Protein AF-A0A365ZNA0-F1 (afdb_monomer)

Nearest PDB structures (foldseek):
  5cwm-assembly1_A  TM=2.862E-01  e=1.448E-01  synthetic construct
  8qai-assembly1_A  TM=2.144E-01  e=2.588E-01  synthetic construct
  8qah-assembly1_A  TM=2.098E-01  e=3.811E-01  synthetic construct
  8qah-assembly2_B  TM=2.256E-01  e=7.358E-01  synthetic construct
  6afy-assembly1_B  TM=8.613E-02  e=8.426E+00  Vigna radiata var. radiata

Structure (mmCIF, N/CA/C/O backbone):
data_AF-A0A365ZNA0-F1
#
_entry.id   AF-A0A365ZNA0-F1
#
loop_
_atom_site.group_PDB
_atom_site.id
_atom_site.type_symbol
_atom_site.label_atom_id
_atom_site.label_alt_id
_atom_site.label_comp_id
_atom_site.label_asym_id
_atom_site.label_entity_id
_atom_site.label_seq_id
_atom_site.pdbx_PDB_ins_code
_atom_site.Cartn_x
_atom_site.Cartn_y
_atom_site.Cartn_z
_atom_site.occupancy
_atom_site.B_iso_or_equiv
_atom_site.auth_seq_id
_atom_site.auth_comp_id
_atom_site.auth_asym_id
_atom_site.auth_atom_id
_atom_site.pdbx_PDB_model_num
ATOM 1 N N . MET A 1 1 ? -16.264 -15.291 -0.499 1.00 35.09 1 MET A N 1
ATOM 2 C CA . MET A 1 1 ? -15.636 -14.513 0.585 1.00 35.09 1 MET A CA 1
ATOM 3 C C . MET A 1 1 ? -16.678 -14.404 1.670 1.00 35.09 1 MET A C 1
ATOM 5 O O . MET A 1 1 ? -17.685 -13.752 1.433 1.00 35.09 1 MET A O 1
ATOM 9 N N . ALA A 1 2 ? -16.521 -15.138 2.772 1.00 29.00 2 ALA A N 1
ATOM 10 C CA . ALA A 1 2 ? -17.334 -14.871 3.949 1.00 29.00 2 ALA A CA 1
ATOM 11 C C . ALA A 1 2 ? -17.088 -13.403 4.305 1.00 29.00 2 ALA A C 1
ATOM 13 O O . ALA A 1 2 ? -15.926 -13.002 4.401 1.00 29.00 2 ALA A O 1
ATOM 14 N N . HIS A 1 3 ? -18.142 -12.592 4.402 1.00 41.84 3 HIS A N 1
ATOM 15 C CA . HIS A 1 3 ? -18.024 -11.350 5.149 1.00 41.84 3 HIS A CA 1
ATOM 16 C C . HIS A 1 3 ? -17.417 -11.760 6.486 1.00 41.84 3 HIS A C 1
ATOM 18 O O . HIS A 1 3 ? -17.993 -12.602 7.175 1.00 41.84 3 HIS A O 1
ATOM 24 N N . VAL A 1 4 ? -16.224 -11.250 6.805 1.00 49.12 4 VAL A N 1
ATOM 25 C CA . VAL A 1 4 ? -15.761 -11.219 8.193 1.00 49.12 4 VAL A CA 1
ATOM 26 C C . VAL A 1 4 ? -16.982 -10.756 8.978 1.00 49.12 4 VAL A C 1
ATOM 28 O O . VAL A 1 4 ? -17.579 -9.755 8.577 1.00 49.12 4 VAL A O 1
ATOM 31 N N . GLY A 1 5 ? -17.432 -11.552 9.953 1.00 51.28 5 GLY A N 1
ATOM 32 C CA . GLY A 1 5 ? -18.664 -11.360 10.729 1.00 51.28 5 GLY A CA 1
ATOM 33 C C . GLY A 1 5 ? -18.601 -10.112 11.607 1.00 51.28 5 GLY A C 1
ATOM 34 O O . GLY A 1 5 ? -18.810 -10.166 12.809 1.00 51.28 5 GLY A O 1
ATOM 35 N N . ALA A 1 6 ? -18.228 -8.987 11.012 1.00 59.94 6 ALA A N 1
ATOM 36 C CA . ALA A 1 6 ? -18.016 -7.725 11.654 1.00 59.94 6 ALA A CA 1
ATOM 37 C C . ALA A 1 6 ? -19.386 -7.138 11.945 1.00 59.94 6 ALA A C 1
ATOM 39 O O . ALA A 1 6 ? -20.149 -6.803 11.039 1.00 59.94 6 ALA A O 1
ATOM 40 N N . LEU A 1 7 ? -19.666 -7.001 13.231 1.00 89.31 7 LEU A N 1
ATOM 41 C CA . LEU A 1 7 ? -20.669 -6.095 13.754 1.00 89.31 7 LEU A CA 1
ATOM 42 C C . LEU A 1 7 ? -20.309 -4.677 13.261 1.00 89.31 7 LEU A C 1
ATOM 44 O O . LEU A 1 7 ? -19.338 -4.107 13.768 1.00 89.31 7 LEU A O 1
ATOM 48 N N . PRO A 1 8 ? -21.021 -4.092 12.271 1.00 89.56 8 PRO A N 1
ATOM 49 C CA . PRO A 1 8 ? -20.550 -2.876 11.597 1.00 89.56 8 PRO A CA 1
ATOM 50 C C . PRO A 1 8 ? -20.357 -1.704 12.564 1.00 89.56 8 PRO A C 1
ATOM 52 O O . PRO A 1 8 ? -19.363 -0.993 12.487 1.00 89.56 8 PRO A O 1
ATOM 55 N N . TRP A 1 9 ? -21.242 -1.585 13.557 1.00 92.44 9 TRP A N 1
ATOM 56 C CA . TRP A 1 9 ? -21.174 -0.572 14.615 1.00 92.44 9 TRP A CA 1
ATOM 57 C C . TRP A 1 9 ? -19.909 -0.671 15.486 1.00 92.44 9 TRP A C 1
ATOM 59 O O . TRP A 1 9 ? -19.419 0.341 15.993 1.00 92.44 9 TRP A O 1
ATOM 69 N N . LEU A 1 10 ? -19.361 -1.878 15.661 1.00 94.19 10 LEU A N 1
ATOM 70 C CA . LEU A 1 10 ? -18.131 -2.096 16.418 1.00 94.19 10 LEU A CA 1
ATOM 71 C C . LEU A 1 10 ? -16.910 -1.699 15.581 1.00 94.19 10 LEU A C 1
ATOM 73 O O . LEU A 1 10 ? -16.019 -1.016 16.081 1.00 94.19 10 LEU A O 1
ATOM 77 N N . ALA A 1 11 ? -16.901 -2.061 14.295 1.00 90.50 11 ALA A N 1
ATOM 78 C CA . ALA A 1 11 ? -15.854 -1.656 13.357 1.00 90.50 11 ALA A CA 1
ATOM 79 C C . ALA A 1 11 ? -15.827 -0.131 13.136 1.00 90.50 11 ALA A C 1
ATOM 81 O O . ALA A 1 11 ? -14.753 0.463 13.090 1.00 90.50 11 ALA A O 1
ATOM 82 N N . GLU A 1 12 ? -16.993 0.518 13.070 1.00 90.62 12 GLU A N 1
ATOM 83 C CA . GLU A 1 12 ? -17.124 1.982 12.986 1.00 90.62 12 GLU A CA 1
ATOM 84 C C . GLU A 1 12 ? -16.552 2.710 14.210 1.00 90.62 12 GLU A C 1
ATOM 86 O O . GLU A 1 12 ? -16.135 3.861 14.100 1.00 90.62 12 GLU A O 1
ATOM 91 N N . SER A 1 13 ? -16.517 2.046 15.368 1.00 88.19 13 SER A N 1
ATOM 92 C CA . SER A 1 13 ? -15.961 2.610 16.603 1.00 88.19 13 SER A CA 1
ATOM 93 C C . SER A 1 13 ? -14.431 2.513 16.670 1.00 88.19 13 SER A C 1
ATOM 95 O O . SER A 1 13 ? -13.819 3.142 17.527 1.00 88.19 13 SER A O 1
ATOM 97 N N . ALA A 1 14 ? -13.804 1.734 15.783 1.00 88.94 14 ALA A N 1
ATOM 98 C CA . ALA A 1 14 ? -12.375 1.454 15.801 1.00 88.94 14 ALA A CA 1
ATOM 99 C C . ALA A 1 14 ? -11.578 2.459 14.957 1.00 88.94 14 ALA A C 1
ATOM 101 O O . ALA A 1 14 ? -11.382 2.307 13.746 1.00 88.94 14 ALA A O 1
ATOM 102 N N . ASP A 1 15 ? -11.076 3.495 15.622 1.00 92.12 15 ASP A N 1
ATOM 103 C CA . ASP A 1 15 ? -10.158 4.476 15.051 1.00 92.12 15 ASP A CA 1
ATOM 104 C C . ASP A 1 15 ? -8.889 4.662 15.906 1.00 92.12 15 ASP A C 1
ATOM 106 O O . ASP A 1 15 ? -8.706 4.009 16.933 1.00 92.12 15 ASP A O 1
ATOM 110 N N . LEU A 1 16 ? -7.953 5.494 15.434 1.00 93.38 16 LEU A N 1
ATOM 111 C CA . LEU A 1 16 ? -6.684 5.750 16.134 1.00 93.38 16 LEU A CA 1
ATOM 112 C C . LEU A 1 16 ? -6.872 6.551 17.431 1.00 93.38 16 LEU A C 1
ATOM 114 O O . LEU A 1 16 ? -6.028 6.484 18.321 1.00 93.38 16 LEU A O 1
ATOM 118 N N . ASP A 1 17 ? -7.991 7.260 17.550 1.00 94.31 17 ASP A N 1
ATOM 119 C CA . ASP A 1 17 ? -8.389 8.053 18.705 1.00 94.31 17 ASP A CA 1
ATOM 120 C C . ASP A 1 17 ? -9.416 7.309 19.583 1.00 94.31 17 ASP A C 1
ATOM 122 O O . ASP A 1 17 ? -10.057 7.927 20.436 1.00 94.31 17 ASP A O 1
ATOM 126 N N . LEU A 1 18 ? -9.547 5.982 19.424 1.00 95.50 18 LEU A N 1
ATOM 127 C CA . LEU A 1 18 ? -10.536 5.125 20.091 1.00 95.50 18 LEU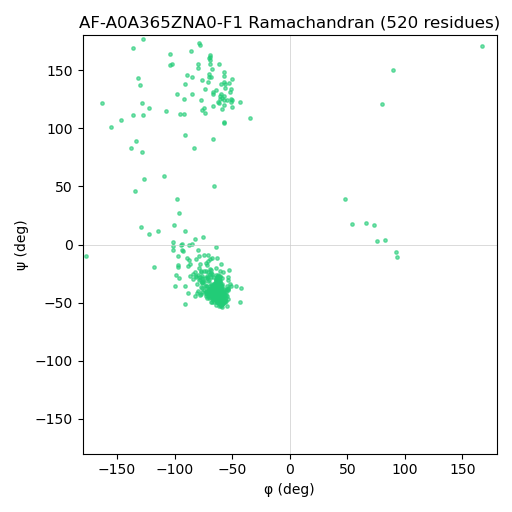 A CA 1
ATOM 128 C C . LEU A 1 18 ? -10.690 5.457 21.581 1.00 95.50 18 LEU A C 1
ATOM 130 O O . LEU A 1 18 ? -11.792 5.668 22.086 1.00 95.50 18 LEU A O 1
ATOM 134 N N . TYR A 1 19 ? -9.567 5.541 22.294 1.00 95.75 19 TYR A N 1
ATOM 135 C CA . TYR A 1 19 ? -9.559 5.826 23.726 1.00 95.75 19 TYR A CA 1
ATOM 136 C C . TYR A 1 19 ? -9.666 7.312 24.047 1.00 95.75 19 TYR A C 1
ATOM 138 O O . TYR A 1 19 ? -10.094 7.658 25.147 1.00 95.75 19 TYR A O 1
ATOM 146 N N . ARG A 1 20 ? -9.284 8.205 23.130 1.00 94.62 20 ARG A N 1
ATOM 147 C CA . ARG A 1 20 ? -9.411 9.658 23.310 1.00 94.62 20 ARG A CA 1
ATOM 148 C C . ARG A 1 20 ? -10.860 10.114 23.189 1.00 94.62 20 ARG A C 1
ATOM 150 O O . ARG A 1 20 ? -11.275 10.996 23.934 1.00 94.62 20 ARG A O 1
ATOM 157 N N . HIS A 1 21 ? -11.626 9.477 22.307 1.00 94.75 21 HIS A N 1
ATOM 158 C CA . HIS A 1 21 ? -13.047 9.747 22.093 1.00 94.75 21 HIS A CA 1
ATOM 159 C C . HIS A 1 21 ? -13.981 8.829 22.887 1.00 94.75 21 HIS A C 1
ATOM 161 O O . HIS A 1 21 ? -15.200 8.995 22.798 1.00 94.75 21 HIS A O 1
ATOM 167 N N . ASN A 1 22 ? -13.442 7.891 23.674 1.00 96.88 22 ASN A N 1
ATOM 168 C CA . ASN A 1 22 ? -14.254 7.000 24.493 1.00 96.88 22 ASN A CA 1
ATOM 169 C C . ASN A 1 22 ? -15.199 7.809 25.394 1.00 96.88 22 ASN A C 1
ATOM 171 O O . ASN A 1 22 ? -14.774 8.664 26.182 1.00 96.88 22 ASN A O 1
ATOM 175 N N . ALA A 1 23 ? -16.497 7.532 25.287 1.00 96.75 23 ALA A N 1
ATOM 176 C CA . ALA A 1 23 ? -17.510 8.373 25.904 1.00 96.75 23 ALA A CA 1
ATOM 177 C C . ALA A 1 23 ? -17.439 8.392 27.444 1.00 96.75 23 ALA A C 1
ATOM 179 O O . ALA A 1 23 ? -17.737 9.419 28.063 1.00 96.75 23 ALA A O 1
ATOM 180 N N . PHE A 1 24 ? -16.998 7.304 28.081 1.00 96.31 24 PHE A N 1
ATOM 181 C CA . PHE A 1 24 ? -16.816 7.240 29.535 1.00 96.31 24 PHE A CA 1
ATOM 182 C C . PHE A 1 24 ? -15.607 8.054 29.991 1.00 96.31 24 PHE A C 1
ATOM 184 O O . PHE A 1 24 ? -15.701 8.795 30.971 1.00 96.31 24 PHE A O 1
ATOM 191 N N . ARG A 1 25 ? -14.508 8.013 29.228 1.00 95.38 25 ARG A N 1
ATOM 192 C CA . ARG A 1 25 ? -13.339 8.868 29.472 1.00 95.38 25 ARG A CA 1
ATOM 193 C C . ARG A 1 25 ? -13.681 10.348 29.386 1.00 95.38 25 ARG A C 1
ATOM 195 O O . ARG A 1 25 ? -13.366 11.106 30.299 1.00 95.38 25 ARG A O 1
ATOM 202 N N . VAL A 1 26 ? -14.318 10.750 28.286 1.00 95.56 26 VAL A N 1
ATOM 203 C CA . VAL A 1 26 ? -14.626 12.157 27.994 1.00 95.56 26 VAL A CA 1
ATOM 204 C C . VAL A 1 26 ? -15.652 12.706 28.986 1.00 95.56 26 VAL A C 1
ATOM 206 O O . VAL A 1 26 ? -15.505 13.822 29.478 1.00 95.56 26 VAL A O 1
ATOM 209 N N . SER A 1 27 ? -16.686 11.928 29.318 1.00 95.00 27 SER A N 1
ATOM 210 C CA . SER A 1 27 ? -17.732 12.374 30.249 1.00 95.00 27 SER A CA 1
ATOM 211 C C . SER A 1 27 ? -17.318 12.325 31.724 1.00 95.00 27 SER A C 1
ATOM 213 O O . SER A 1 27 ? -17.912 13.046 32.537 1.00 95.00 27 SER A O 1
ATOM 215 N N . GLY A 1 28 ? -16.322 11.497 32.067 1.00 93.19 28 GLY A N 1
ATOM 216 C CA . GLY A 1 28 ? -15.923 11.190 33.443 1.00 93.19 28 GLY A CA 1
ATOM 217 C C . GLY A 1 28 ? -16.915 10.285 34.182 1.00 93.19 28 GLY A C 1
ATOM 218 O O . GLY A 1 28 ? -16.915 10.251 35.411 1.00 93.19 28 GLY A O 1
ATOM 219 N N . LEU A 1 29 ? -17.811 9.604 33.461 1.00 94.31 29 LEU A N 1
ATOM 220 C CA . LEU A 1 29 ? -18.776 8.673 34.042 1.00 94.31 29 LEU A CA 1
ATOM 221 C C . LEU A 1 29 ? -18.190 7.252 34.110 1.00 94.31 29 LEU A C 1
ATOM 223 O O . LEU A 1 29 ? -17.470 6.849 33.198 1.00 94.31 29 LEU A O 1
ATOM 227 N N . PRO A 1 30 ? -18.525 6.453 35.141 1.00 93.12 30 PRO A N 1
ATOM 228 C CA . PRO A 1 30 ? -18.169 5.036 35.156 1.00 93.12 30 PRO A CA 1
ATOM 229 C C . PRO A 1 30 ? -18.974 4.263 34.098 1.00 93.12 30 PRO A C 1
ATOM 231 O O . PRO A 1 30 ? -20.100 4.651 33.777 1.00 93.12 30 PRO A O 1
ATOM 234 N N . VAL A 1 31 ? -18.462 3.120 33.622 1.00 95.31 31 VAL A N 1
ATOM 235 C CA . VAL A 1 31 ? -19.191 2.241 32.674 1.00 95.31 31 VAL A CA 1
ATOM 236 C C . VAL A 1 31 ? -20.549 1.765 33.214 1.00 95.31 31 VAL A C 1
ATOM 238 O O . VAL A 1 31 ? -21.488 1.513 32.467 1.00 95.31 31 VAL A O 1
ATOM 241 N N . THR A 1 32 ? -20.707 1.745 34.539 1.00 93.88 32 THR A N 1
ATOM 242 C CA . THR A 1 32 ? -21.955 1.410 35.242 1.00 93.88 32 THR A CA 1
ATOM 243 C C . THR A 1 32 ? -22.947 2.575 35.344 1.00 93.88 32 THR A C 1
ATOM 245 O O . THR A 1 32 ? -23.993 2.449 35.985 1.00 93.88 32 THR A O 1
ATOM 248 N N . ALA A 1 33 ? -22.662 3.731 34.733 1.00 95.12 33 ALA A N 1
ATOM 249 C CA . ALA A 1 33 ? -23.524 4.904 34.814 1.00 95.12 33 ALA A CA 1
ATOM 250 C C . ALA A 1 33 ? -24.916 4.636 34.224 1.00 95.12 33 ALA A C 1
ATOM 252 O O . ALA A 1 33 ? -25.076 4.321 33.044 1.00 95.12 33 ALA A O 1
ATOM 253 N N . THR A 1 34 ? -25.953 4.821 35.039 1.00 94.81 34 THR A N 1
ATOM 254 C CA . THR A 1 34 ? -27.346 4.661 34.600 1.00 94.81 34 THR A CA 1
ATOM 255 C C . THR A 1 34 ? -27.765 5.780 33.635 1.00 94.81 34 THR A C 1
ATOM 257 O O . THR A 1 34 ? -27.199 6.877 33.687 1.00 94.81 34 THR A O 1
ATOM 260 N N . PRO A 1 35 ? -28.830 5.598 32.829 1.00 93.94 35 PRO A N 1
ATOM 261 C CA . PRO A 1 35 ? -29.376 6.675 31.992 1.00 93.94 35 PRO A CA 1
ATOM 262 C C . PRO A 1 35 ? -29.718 7.946 32.786 1.00 93.94 35 PRO A C 1
ATOM 264 O O . PRO A 1 35 ? -29.611 9.068 32.294 1.00 93.94 35 PRO A O 1
ATOM 267 N N . ARG A 1 36 ? -30.100 7.796 34.062 1.00 95.81 36 ARG A N 1
ATOM 268 C CA . ARG A 1 36 ? -30.329 8.931 34.964 1.00 95.81 36 ARG A C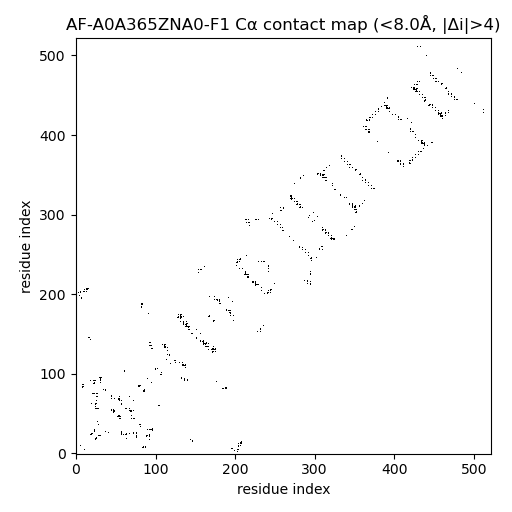A 1
ATOM 269 C C . ARG A 1 36 ? -29.034 9.680 35.286 1.00 95.81 36 ARG A C 1
ATOM 271 O O . ARG A 1 36 ? -29.065 10.907 35.339 1.00 95.81 36 ARG A O 1
ATOM 278 N N . ALA A 1 37 ? -27.926 8.973 35.507 1.00 96.06 37 ALA A N 1
ATOM 279 C CA . ALA A 1 37 ? -26.621 9.587 35.744 1.00 96.06 37 ALA A CA 1
ATOM 280 C C . ALA A 1 37 ? -26.119 10.339 34.500 1.00 96.06 37 ALA A C 1
ATOM 282 O O . ALA A 1 37 ? -25.680 11.479 34.634 1.00 96.06 37 ALA A O 1
ATOM 283 N N . VAL A 1 38 ? -26.290 9.760 33.303 1.00 96.06 38 VAL A N 1
ATOM 284 C CA . VAL A 1 38 ? -25.980 10.414 32.015 1.00 96.06 38 VAL A CA 1
ATOM 285 C C . VAL A 1 38 ? -26.777 11.717 31.861 1.00 96.06 38 VAL A C 1
ATOM 287 O O . VAL A 1 38 ? -26.198 12.784 31.654 1.00 96.06 38 VAL A O 1
ATOM 290 N N . ARG A 1 39 ? -28.101 11.681 32.084 1.00 96.38 39 ARG A N 1
ATOM 291 C CA . ARG A 1 39 ? -28.950 12.888 32.042 1.00 96.38 39 ARG A CA 1
ATOM 292 C C . ARG A 1 39 ? -28.558 13.936 33.081 1.00 96.38 39 ARG A C 1
ATOM 294 O O . ARG A 1 39 ? -28.566 15.127 32.772 1.00 96.38 39 ARG A O 1
ATOM 301 N N . ARG A 1 40 ? -28.217 13.510 34.304 1.00 96.19 40 ARG A N 1
ATOM 302 C CA . ARG A 1 40 ? -27.754 14.413 35.368 1.00 96.19 40 ARG A CA 1
ATOM 303 C C . ARG A 1 40 ? -26.469 15.125 34.949 1.00 96.19 40 ARG A C 1
ATOM 305 O O . ARG A 1 40 ? -26.427 16.349 35.014 1.00 96.19 40 ARG A O 1
ATOM 312 N N . ARG A 1 41 ? -25.489 14.380 34.430 1.00 94.62 41 ARG A N 1
ATOM 313 C CA . ARG A 1 41 ? -24.231 14.932 33.911 1.00 94.62 41 ARG A CA 1
ATOM 314 C C . ARG A 1 41 ? -24.469 15.935 32.779 1.00 94.62 41 ARG A C 1
ATOM 316 O O . ARG A 1 41 ? -23.853 16.993 32.763 1.00 94.62 41 ARG A O 1
ATOM 323 N N . GLY A 1 42 ? -25.418 15.659 31.883 1.00 95.31 42 GLY A N 1
ATOM 324 C CA . GLY A 1 42 ? -25.813 16.604 30.833 1.00 95.31 42 GLY A CA 1
ATOM 325 C C . GLY A 1 42 ? -26.439 17.898 31.367 1.00 95.31 42 GLY A C 1
ATOM 326 O O . GLY A 1 42 ? -26.206 18.969 30.812 1.00 95.31 42 GLY A O 1
ATOM 327 N N . SER A 1 43 ? -27.216 17.829 32.452 1.00 95.44 43 SER A N 1
ATOM 328 C CA . SER A 1 43 ? -27.745 19.026 33.123 1.00 95.44 43 SER A CA 1
ATOM 329 C C . SER A 1 43 ? -26.653 19.838 33.818 1.00 95.44 43 SER A C 1
ATOM 331 O O . SER A 1 43 ? -26.659 21.060 33.700 1.00 95.44 43 SER A O 1
AT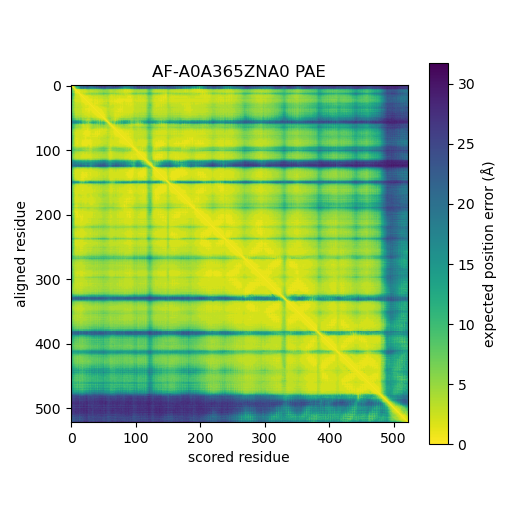OM 333 N N . GLU A 1 44 ? -25.711 19.177 34.496 1.00 94.06 44 GLU A N 1
ATOM 334 C CA . GLU A 1 44 ? -24.543 19.825 35.112 1.00 94.06 44 GLU A CA 1
ATOM 335 C C . GLU A 1 44 ? -23.698 20.560 34.064 1.00 94.06 44 GLU A C 1
ATOM 337 O O . GLU A 1 44 ? -23.329 21.713 34.270 1.00 94.06 44 GLU A O 1
ATOM 342 N N . LEU A 1 45 ? -23.457 19.925 32.912 1.00 94.69 45 LEU A N 1
ATOM 343 C CA . LEU A 1 45 ? -22.708 20.517 31.805 1.00 94.69 45 LEU A CA 1
ATOM 344 C C . LEU A 1 45 ? -23.378 21.791 31.269 1.00 94.69 45 LEU A C 1
ATOM 346 O O . LEU A 1 45 ? -22.724 22.820 31.143 1.00 94.69 45 LEU A O 1
ATOM 350 N N . ARG A 1 46 ? -24.696 21.750 31.014 1.00 94.50 46 ARG A N 1
ATOM 351 C CA . ARG A 1 46 ? -25.458 22.930 30.564 1.00 94.50 46 ARG A CA 1
ATOM 352 C C . ARG A 1 46 ? -25.420 24.069 31.581 1.00 94.50 46 ARG A C 1
ATOM 354 O O . ARG A 1 46 ? -25.366 25.229 31.190 1.00 94.50 46 ARG A O 1
ATOM 361 N N . ALA A 1 47 ? -25.467 23.747 32.874 1.00 94.38 47 ALA A N 1
ATOM 362 C CA . ALA A 1 47 ? -25.363 24.749 33.929 1.00 94.38 47 ALA A CA 1
ATOM 363 C C . ALA A 1 47 ? -23.965 25.388 33.963 1.00 94.38 47 ALA A C 1
ATOM 365 O O . ALA A 1 47 ? -23.865 26.608 34.044 1.00 94.38 47 ALA A O 1
ATOM 366 N N . ALA A 1 48 ? -22.899 24.588 33.851 1.00 92.06 48 ALA A N 1
ATOM 367 C CA . ALA A 1 48 ? -21.525 25.089 33.785 1.00 92.06 48 ALA A CA 1
ATOM 368 C C . ALA A 1 48 ? -21.310 26.004 32.567 1.00 92.06 48 ALA A C 1
ATOM 370 O O . ALA A 1 48 ? -20.781 27.103 32.711 1.00 92.06 48 ALA A O 1
ATOM 371 N N . GLU A 1 49 ? -21.796 25.593 31.393 1.00 93.50 49 GLU A N 1
ATOM 372 C CA . GLU A 1 49 ? -21.737 26.388 30.162 1.00 93.50 49 GLU A CA 1
ATOM 373 C C . GLU A 1 49 ? -22.510 27.710 30.286 1.00 93.50 49 GLU A C 1
ATOM 375 O O . GLU A 1 49 ? -21.984 28.764 29.934 1.00 93.50 49 GLU A O 1
ATOM 380 N N . ALA A 1 50 ? -23.723 27.687 30.850 1.00 94.12 50 ALA A N 1
ATOM 381 C CA . ALA A 1 50 ? -24.527 28.894 31.070 1.00 94.12 50 ALA A CA 1
ATOM 382 C C . ALA A 1 50 ? -23.861 29.901 32.026 1.00 94.12 50 ALA A C 1
ATOM 384 O O . ALA A 1 50 ? -24.112 31.101 31.932 1.00 94.12 50 ALA A O 1
ATOM 385 N N . LEU A 1 51 ? -23.009 29.419 32.934 1.00 95.25 51 LEU A N 1
ATOM 386 C CA . LEU A 1 51 ? -22.218 30.239 33.854 1.00 95.25 51 LEU A CA 1
ATOM 387 C C . LEU A 1 51 ? -20.869 30.682 33.261 1.00 95.25 51 LEU A C 1
ATOM 389 O O . LEU A 1 51 ? -20.110 31.368 33.943 1.00 95.25 51 LEU A O 1
ATOM 393 N N . GLY A 1 52 ? -20.549 30.291 32.022 1.00 91.94 52 GLY A N 1
ATOM 394 C CA . GLY A 1 52 ? -19.248 30.554 31.403 1.00 91.94 52 GLY A CA 1
ATOM 395 C C . GLY A 1 52 ? -18.086 29.813 32.072 1.00 91.94 52 GLY A C 1
ATOM 396 O O . GLY A 1 52 ? -16.937 30.217 31.913 1.00 91.94 52 GLY A O 1
ATOM 397 N N . ALA A 1 53 ? -18.368 28.759 32.843 1.00 90.62 53 ALA A N 1
ATOM 398 C CA . ALA A 1 53 ? -17.345 27.938 33.477 1.00 90.62 53 ALA A CA 1
ATOM 399 C C . ALA A 1 53 ? -16.757 26.937 32.470 1.00 90.62 53 ALA A C 1
ATOM 401 O O . ALA A 1 53 ? -17.421 26.550 31.505 1.00 90.62 53 ALA A O 1
ATOM 402 N N . GLU A 1 54 ? -15.528 26.476 32.704 1.00 85.12 54 GLU A N 1
ATOM 403 C CA . GLU A 1 54 ? -14.966 25.353 31.947 1.00 85.12 54 GLU A CA 1
ATOM 404 C C . GLU A 1 54 ? -15.797 24.079 32.157 1.00 85.12 54 GLU A C 1
ATOM 406 O O . GLU A 1 54 ? -16.489 23.915 33.170 1.00 85.12 54 GLU A O 1
ATOM 411 N N . ALA A 1 55 ? -15.738 23.162 31.189 1.00 79.38 55 ALA A N 1
ATOM 412 C CA . ALA A 1 55 ? -16.351 21.854 31.355 1.00 79.38 55 ALA A CA 1
ATOM 413 C C . ALA A 1 55 ? -15.708 21.168 32.573 1.00 79.38 55 ALA A C 1
ATOM 415 O O . ALA A 1 55 ? -14.478 21.125 32.663 1.00 79.38 55 ALA A O 1
ATOM 416 N N . PRO A 1 56 ? -16.498 20.638 33.526 1.00 73.94 56 PRO A N 1
ATOM 417 C CA . PRO A 1 56 ? -15.920 20.029 34.714 1.00 73.94 56 PRO A CA 1
ATOM 418 C C . PRO A 1 56 ? -14.993 18.885 34.291 1.00 73.94 56 PRO A C 1
ATOM 420 O O . PRO A 1 56 ? -15.467 18.001 33.562 1.00 73.94 56 PRO A O 1
ATOM 423 N N . PRO A 1 57 ? -13.719 18.872 34.728 1.00 68.62 57 PRO A N 1
ATOM 424 C CA . PRO A 1 57 ? -12.749 17.898 34.256 1.00 68.62 57 PRO A CA 1
ATOM 425 C C . PRO A 1 57 ? -13.250 16.481 34.530 1.00 68.62 57 PRO A C 1
ATOM 427 O O . PRO A 1 57 ? -13.847 16.204 35.575 1.00 68.62 57 PRO A O 1
ATOM 430 N N . GLY A 1 58 ? -13.023 15.581 33.574 1.00 65.50 58 GLY A N 1
ATOM 431 C CA . GLY A 1 58 ? -13.266 14.161 33.786 1.00 65.50 58 GLY A CA 1
ATOM 432 C C . GLY A 1 58 ? -12.390 13.662 34.935 1.00 65.50 58 GLY A C 1
ATOM 433 O O . GLY A 1 58 ? -11.179 13.880 34.935 1.00 65.50 58 GLY A O 1
ATOM 434 N N . VAL A 1 59 ? -12.998 13.011 35.924 1.00 68.50 59 VAL A N 1
ATOM 435 C CA . VAL A 1 59 ? -12.274 12.363 37.023 1.00 68.50 59 VAL A CA 1
ATOM 436 C C . VAL A 1 59 ? -12.022 10.913 36.615 1.00 68.50 59 VAL A C 1
ATOM 438 O O . VAL A 1 59 ? -12.965 10.209 36.262 1.00 68.50 59 VAL A O 1
ATOM 441 N N . GLY A 1 60 ? -10.769 10.455 36.634 1.00 76.56 60 GLY A N 1
ATOM 442 C CA . GLY A 1 60 ? -10.450 9.064 36.304 1.00 76.56 60 GLY A CA 1
ATOM 443 C C . GLY A 1 60 ? -8.965 8.798 36.068 1.00 76.56 60 GLY A C 1
ATOM 444 O O . GLY A 1 60 ? -8.158 9.720 35.976 1.00 76.56 60 GLY A O 1
ATOM 445 N N . TRP A 1 61 ? -8.614 7.516 35.953 1.00 82.19 61 TRP A N 1
ATOM 446 C CA . TRP A 1 61 ? -7.233 7.039 35.823 1.00 82.19 61 TRP A CA 1
ATOM 447 C C . TRP A 1 61 ? -6.480 7.548 34.586 1.00 82.19 61 TRP A C 1
ATOM 449 O O . TRP A 1 61 ? -5.258 7.653 34.620 1.00 82.19 61 TRP A O 1
ATOM 459 N N . LEU A 1 62 ? -7.195 7.867 33.506 1.00 87.62 62 LEU A N 1
ATOM 460 C CA . LEU A 1 62 ? -6.629 8.281 32.221 1.00 87.62 62 LEU A CA 1
ATOM 461 C C . LEU A 1 62 ? -7.241 9.618 31.779 1.00 87.62 62 LEU A C 1
ATOM 463 O O . LEU A 1 62 ? -7.852 9.705 30.718 1.00 87.62 62 LEU A O 1
ATOM 467 N N . ALA A 1 63 ? -7.146 10.663 32.600 1.00 87.62 63 ALA A N 1
ATOM 468 C CA . ALA A 1 63 ? -7.668 11.983 32.236 1.00 87.62 63 ALA A CA 1
ATOM 469 C C . ALA A 1 63 ? -7.044 12.509 30.923 1.00 87.62 63 ALA A C 1
ATOM 471 O O . ALA A 1 63 ? -5.877 12.251 30.624 1.00 87.62 63 ALA A O 1
ATOM 472 N N . LEU A 1 64 ? -7.835 13.228 30.121 1.00 89.69 64 LEU A N 1
ATOM 473 C CA . LEU A 1 64 ? -7.361 13.847 28.880 1.00 89.69 64 LEU A CA 1
ATOM 474 C C . LEU A 1 64 ? -6.545 15.110 29.178 1.00 89.69 64 LEU A C 1
ATOM 476 O O . LEU A 1 64 ? -6.891 15.893 30.063 1.00 89.69 64 LEU A O 1
ATOM 480 N N . ALA A 1 65 ? -5.482 15.310 28.401 1.00 87.81 65 ALA A N 1
ATOM 481 C CA . ALA A 1 65 ? -4.673 16.522 28.403 1.00 87.81 65 ALA A CA 1
ATOM 482 C C . ALA A 1 65 ? -4.564 17.054 26.958 1.00 87.81 65 ALA A C 1
ATOM 484 O O . ALA A 1 65 ? -3.911 16.404 26.134 1.00 87.81 65 ALA A O 1
ATOM 485 N N . PRO A 1 66 ? -5.183 18.206 26.627 1.00 89.00 66 PRO A N 1
ATOM 486 C CA . PRO A 1 66 ? -5.992 19.070 27.500 1.00 89.00 66 PRO A CA 1
ATOM 487 C C . PRO A 1 66 ? -7.345 18.440 27.911 1.00 89.00 66 PRO A C 1
ATOM 489 O O . PRO A 1 66 ? -7.784 17.480 27.272 1.00 89.00 66 PRO A O 1
ATOM 492 N N . PRO A 1 67 ? -8.014 18.969 28.958 1.00 89.94 67 PRO A N 1
ATOM 493 C CA . PRO A 1 67 ? -9.376 18.567 29.311 1.00 89.94 67 PRO A CA 1
ATOM 494 C C . PRO A 1 67 ? -10.357 18.760 28.139 1.00 89.94 67 PRO A C 1
ATOM 496 O O . PRO A 1 67 ? -10.169 19.681 27.341 1.00 89.94 67 PRO A O 1
ATOM 499 N N . PRO A 1 68 ? -11.406 17.923 28.024 1.00 92.75 68 PRO A N 1
ATOM 500 C CA . PRO A 1 68 ? -12.388 18.049 26.952 1.00 92.75 68 PRO A CA 1
ATOM 501 C C . PRO A 1 68 ? -13.231 19.316 27.120 1.00 92.75 68 PRO A C 1
ATOM 503 O O . PRO A 1 68 ? -13.585 19.695 28.236 1.00 92.75 68 PRO A O 1
ATOM 506 N N . ASP A 1 69 ? -13.597 19.946 26.005 1.00 93.38 69 ASP A N 1
ATOM 507 C CA . ASP A 1 69 ? -14.508 21.089 26.011 1.00 93.38 69 ASP A CA 1
ATOM 508 C C . ASP A 1 69 ? -15.986 20.665 26.156 1.00 93.38 69 ASP A C 1
ATOM 510 O O . ASP A 1 69 ? -16.344 19.482 26.124 1.00 93.38 69 ASP A O 1
ATOM 514 N N . HIS A 1 70 ? -16.881 21.647 26.306 1.00 93.62 70 HIS A N 1
ATOM 515 C CA . HIS A 1 70 ? -18.321 21.394 26.443 1.00 93.62 70 HIS A CA 1
ATOM 516 C C . HIS A 1 70 ? -18.917 20.636 25.250 1.00 93.62 70 HIS A C 1
ATOM 518 O O . HIS A 1 70 ? -19.831 19.829 25.432 1.00 93.62 70 HIS A O 1
ATOM 524 N N . ALA A 1 71 ? -18.423 20.870 24.032 1.00 95.56 71 ALA A N 1
ATOM 525 C CA . ALA A 1 71 ? -18.939 20.215 22.834 1.00 95.56 71 ALA A CA 1
ATOM 526 C C . ALA A 1 71 ? -18.561 18.728 22.805 1.00 95.56 71 ALA A C 1
ATOM 528 O O . ALA A 1 71 ? -19.431 17.888 22.562 1.00 95.56 71 ALA A O 1
ATOM 529 N N . ALA A 1 72 ? -17.311 18.402 23.137 1.00 95.00 72 ALA A N 1
ATOM 530 C CA . ALA A 1 72 ? -16.821 17.037 23.263 1.00 95.00 72 ALA A CA 1
ATOM 531 C C . ALA A 1 72 ? -17.592 16.261 24.342 1.00 95.00 72 ALA A C 1
ATOM 533 O O . ALA A 1 72 ? -18.036 15.139 24.095 1.00 95.00 72 ALA A O 1
ATOM 534 N N . VAL A 1 73 ? -17.840 16.870 25.512 1.00 95.75 73 VAL A N 1
ATOM 535 C CA . VAL A 1 73 ? -18.627 16.218 26.575 1.00 95.75 73 VAL A CA 1
ATOM 536 C C . VAL A 1 73 ? -20.082 15.999 26.145 1.00 95.75 73 VAL A C 1
ATOM 538 O O . VAL A 1 73 ? -20.634 14.931 26.413 1.00 95.75 73 VAL A O 1
ATOM 541 N N . ARG A 1 74 ? -20.717 16.946 25.438 1.00 95.81 74 ARG A N 1
ATOM 542 C CA . ARG A 1 74 ? -22.075 16.740 24.891 1.00 95.81 74 ARG A CA 1
ATOM 543 C C . ARG A 1 74 ? -22.132 15.578 23.904 1.00 95.81 74 ARG A C 1
ATOM 545 O O . ARG A 1 74 ? -23.055 14.770 23.987 1.00 95.81 74 ARG A O 1
ATOM 552 N N . GLU A 1 75 ? -21.171 15.493 22.990 1.00 96.56 75 GLU A N 1
ATOM 553 C CA . GLU A 1 75 ? -21.108 14.405 22.013 1.00 96.56 75 GLU A CA 1
ATOM 554 C C . GLU A 1 75 ? -20.886 13.051 22.699 1.00 96.56 75 GLU A C 1
ATOM 556 O O . GLU A 1 75 ? -21.583 12.088 22.384 1.00 96.56 75 GLU A O 1
ATOM 561 N N . ALA A 1 76 ? -20.007 12.987 23.702 1.00 96.88 76 ALA A N 1
ATOM 562 C CA . ALA A 1 76 ? -19.813 11.786 24.510 1.00 96.88 76 ALA A CA 1
ATOM 563 C C . ALA A 1 76 ? -21.111 11.340 25.203 1.00 96.88 76 ALA A C 1
ATOM 565 O O . ALA A 1 76 ? -21.487 10.174 25.121 1.00 96.88 76 ALA A O 1
ATOM 566 N N . LEU A 1 77 ? -21.852 12.259 25.830 1.00 97.19 77 LEU A N 1
ATOM 567 C CA . LEU A 1 77 ? -23.140 11.924 26.448 1.00 97.19 77 LEU A CA 1
ATOM 568 C C . LEU A 1 77 ? -24.166 11.431 25.414 1.00 97.19 77 LEU A C 1
ATOM 570 O O . LEU A 1 77 ? -24.882 10.474 25.691 1.00 97.19 77 LEU A O 1
ATOM 574 N N . ARG A 1 78 ? -24.191 12.018 24.208 1.00 96.44 78 ARG A N 1
ATOM 575 C CA . ARG A 1 78 ? -25.047 11.554 23.104 1.00 96.44 78 ARG A CA 1
ATOM 576 C C . ARG A 1 78 ? -24.677 10.142 22.642 1.00 96.44 78 ARG A C 1
ATOM 578 O O . ARG A 1 78 ? -25.568 9.365 22.315 1.00 96.44 78 ARG A O 1
ATOM 585 N N . ARG A 1 79 ? -23.385 9.795 22.618 1.00 95.75 79 ARG A N 1
ATOM 586 C CA . ARG A 1 79 ? -22.932 8.421 22.338 1.00 95.75 79 ARG A CA 1
ATOM 587 C C . ARG A 1 79 ? -23.415 7.437 23.402 1.00 95.75 79 ARG A C 1
ATOM 589 O O . ARG A 1 79 ? -23.843 6.351 23.038 1.00 95.75 79 ARG A O 1
ATOM 596 N N . LEU A 1 80 ? -23.422 7.828 24.681 1.00 97.25 80 LEU A N 1
ATOM 597 C CA . LEU A 1 80 ? -23.930 6.984 25.776 1.00 97.25 80 LEU A CA 1
ATOM 598 C C . LEU A 1 80 ? -25.451 6.755 25.735 1.00 97.25 80 LEU A C 1
ATOM 600 O O . LEU A 1 80 ? -25.922 5.786 26.334 1.00 97.25 80 LEU A O 1
ATOM 604 N N . ASP A 1 81 ? -26.212 7.623 25.060 1.00 95.81 81 ASP A N 1
ATOM 605 C CA . ASP A 1 81 ? -27.652 7.436 24.824 1.00 95.81 81 ASP A CA 1
ATOM 606 C C . ASP A 1 81 ? -27.943 6.426 23.689 1.00 95.81 81 ASP A C 1
ATOM 608 O O . ASP A 1 81 ? -29.061 5.912 23.587 1.00 95.81 81 ASP A O 1
ATOM 612 N N . ASP A 1 82 ? -26.956 6.112 22.841 1.00 95.94 82 ASP A N 1
ATOM 613 C CA . ASP A 1 82 ? -27.032 5.045 21.839 1.00 95.94 82 ASP A CA 1
ATOM 614 C C . ASP A 1 82 ? -26.478 3.728 22.430 1.00 95.94 82 ASP A C 1
ATOM 616 O O . ASP A 1 82 ? -25.277 3.633 22.671 1.00 95.94 82 ASP A O 1
ATOM 620 N N . PRO A 1 83 ? -27.302 2.686 22.650 1.00 96.25 83 PRO A N 1
ATOM 621 C CA . PRO A 1 83 ? -26.889 1.440 23.289 1.00 96.25 83 PRO A CA 1
ATOM 622 C C . PRO A 1 83 ? -25.793 0.691 22.539 1.00 96.25 83 PRO A C 1
ATOM 624 O O . PRO A 1 83 ? -24.940 0.099 23.187 1.00 96.25 83 PRO A O 1
ATOM 627 N N . LEU A 1 84 ? -25.788 0.704 21.201 1.00 96.00 84 LEU A N 1
ATOM 628 C CA . LEU A 1 84 ? -24.766 -0.017 20.431 1.00 96.00 84 LEU A CA 1
ATOM 629 C C . LEU A 1 84 ? -23.409 0.670 20.588 1.00 96.00 84 LEU A C 1
ATOM 631 O O . LEU A 1 84 ? -22.404 0.026 20.887 1.00 96.00 84 LEU A O 1
ATOM 635 N N . ARG A 1 85 ? -23.391 2.002 20.468 1.00 96.06 85 ARG A N 1
ATOM 636 C CA . ARG A 1 85 ? -22.175 2.799 20.694 1.00 96.06 85 ARG A CA 1
ATOM 637 C C . ARG A 1 85 ? -21.718 2.724 22.142 1.00 96.06 85 ARG A C 1
ATOM 639 O O . ARG A 1 85 ? -20.530 2.569 22.391 1.00 96.06 85 ARG A O 1
ATOM 646 N N . ARG A 1 86 ? -22.658 2.751 23.087 1.00 97.12 86 ARG A N 1
ATOM 647 C CA . ARG A 1 86 ? -22.384 2.561 24.509 1.00 97.12 86 ARG A CA 1
ATOM 648 C C . ARG A 1 86 ? -21.719 1.214 24.778 1.00 97.12 86 ARG A C 1
ATOM 650 O O . ARG A 1 86 ? -20.747 1.193 25.515 1.00 97.12 86 ARG A O 1
ATOM 657 N N . VAL A 1 87 ? -22.198 0.117 24.188 1.00 97.12 87 VAL A N 1
ATOM 658 C CA . VAL A 1 87 ? -21.574 -1.211 24.337 1.00 97.12 87 VAL A CA 1
ATOM 659 C C . VAL A 1 87 ? -20.140 -1.211 23.795 1.00 97.12 87 VAL A C 1
ATOM 661 O O . VAL A 1 87 ? -19.249 -1.731 24.465 1.00 97.12 87 VAL A O 1
ATOM 664 N N . ALA A 1 88 ? -19.883 -0.578 22.643 1.00 97.25 88 ALA A N 1
ATOM 665 C CA . ALA A 1 88 ? -18.517 -0.405 22.132 1.00 97.25 88 ALA A CA 1
ATOM 666 C C . ALA A 1 88 ? -17.645 0.425 23.092 1.00 97.25 88 ALA A C 1
ATOM 668 O O . ALA A 1 88 ? -16.521 0.040 23.406 1.00 97.25 88 ALA A O 1
ATOM 669 N N . ASP A 1 89 ? -18.171 1.549 23.586 1.00 97.69 89 ASP A N 1
ATOM 670 C CA . ASP A 1 89 ? -17.473 2.411 24.538 1.00 97.69 89 ASP A CA 1
ATOM 671 C C . ASP A 1 89 ? -17.236 1.683 25.884 1.00 97.69 89 ASP A C 1
ATOM 673 O O . ASP A 1 89 ? -16.197 1.904 26.500 1.00 97.69 89 ASP A O 1
ATOM 677 N N . GLU A 1 90 ? -18.132 0.788 26.332 1.00 97.62 90 GLU A N 1
ATOM 678 C CA . GLU A 1 90 ? -17.943 -0.051 27.532 1.00 97.62 90 GLU A CA 1
ATOM 679 C C . GLU A 1 90 ? -16.838 -1.094 27.294 1.00 97.62 90 GLU A C 1
ATOM 681 O O . GLU A 1 90 ? -15.982 -1.267 28.160 1.00 97.62 90 GLU A O 1
ATOM 686 N N . LEU A 1 91 ? -16.803 -1.746 26.125 1.00 97.94 91 LEU A N 1
ATOM 687 C CA . LEU A 1 91 ? -15.750 -2.702 25.753 1.00 97.94 91 LEU A CA 1
ATOM 688 C C . LEU A 1 91 ? -14.367 -2.049 25.683 1.00 97.94 91 LEU A C 1
ATOM 690 O O . LEU A 1 91 ? -13.366 -2.643 26.047 1.00 97.94 91 LEU A O 1
ATOM 694 N N . PHE A 1 92 ? -14.275 -0.812 25.208 1.00 97.69 92 PHE A N 1
ATOM 695 C CA . PHE A 1 92 ? -12.993 -0.118 25.100 1.00 97.69 92 PHE A CA 1
ATOM 696 C C . PHE A 1 92 ? -12.713 0.799 26.294 1.00 97.69 92 PHE A C 1
ATOM 698 O O . PHE A 1 92 ? -11.966 1.770 26.163 1.00 97.69 92 PHE A O 1
ATOM 705 N N . TRP A 1 93 ? -13.274 0.492 27.468 1.00 97.00 93 TRP A N 1
ATOM 706 C CA . TRP A 1 93 ? -13.007 1.234 28.698 1.00 97.00 93 TRP A CA 1
ATOM 707 C C . TRP A 1 93 ? -12.776 0.344 29.917 1.00 97.00 93 TRP A C 1
ATOM 709 O O . TRP A 1 93 ? -12.966 -0.864 29.887 1.00 97.00 93 TRP A O 1
ATOM 719 N N . LEU A 1 94 ? -12.307 0.949 31.006 1.00 96.69 94 LEU A N 1
ATOM 720 C CA . LEU A 1 94 ? -11.942 0.223 32.217 1.00 96.69 94 LEU A CA 1
ATOM 721 C C . LEU A 1 94 ? -13.201 -0.174 32.996 1.00 96.69 94 LEU A C 1
ATOM 723 O O . LEU A 1 94 ? -14.037 0.665 33.342 1.00 96.69 94 LEU A O 1
ATOM 727 N N . TRP A 1 95 ? -13.323 -1.469 33.267 1.00 96.44 95 TRP A N 1
ATOM 728 C CA . TRP A 1 95 ? -14.427 -2.063 34.007 1.00 96.44 95 TRP A CA 1
ATOM 729 C C . TRP A 1 95 ? -14.172 -1.991 35.516 1.00 96.44 95 TRP A C 1
ATOM 731 O O . TRP A 1 95 ? -13.022 -2.109 35.956 1.00 96.44 95 TRP A O 1
ATOM 741 N N . PRO A 1 96 ? -15.223 -1.787 36.327 1.00 93.19 96 PRO A N 1
ATOM 742 C CA . PRO A 1 96 ? -15.076 -1.599 37.759 1.00 93.19 96 PRO A CA 1
ATOM 743 C C . PRO A 1 96 ? -14.668 -2.900 38.447 1.00 93.19 96 PRO A C 1
ATOM 745 O O . PRO A 1 96 ? -15.209 -3.969 38.168 1.00 93.19 96 PRO A O 1
ATOM 748 N N . LEU A 1 97 ? -13.765 -2.771 39.412 1.00 91.75 97 LEU A N 1
ATOM 749 C CA . LEU A 1 97 ? -13.461 -3.791 40.408 1.00 91.75 97 LEU A CA 1
ATOM 750 C C . LEU A 1 97 ? -13.539 -3.125 41.783 1.00 91.75 97 LEU A C 1
ATOM 752 O O . LEU A 1 97 ? -12.782 -2.173 41.997 1.00 91.75 97 LEU A O 1
ATOM 756 N N . PRO A 1 98 ? -14.395 -3.597 42.709 1.00 88.50 98 PRO A N 1
ATOM 757 C CA . PRO A 1 98 ? -14.551 -2.980 44.029 1.00 88.50 98 PRO A CA 1
ATOM 758 C C . PRO A 1 98 ? -13.225 -2.791 44.779 1.00 88.50 98 PRO A C 1
ATOM 760 O O . PRO A 1 98 ? -13.025 -1.804 45.477 1.00 88.50 98 PRO A O 1
ATOM 763 N N . GLU A 1 99 ? -12.274 -3.709 44.602 1.00 87.06 99 GLU A N 1
ATOM 764 C CA . GLU A 1 99 ? -10.951 -3.653 45.231 1.00 87.06 99 GLU A CA 1
ATOM 765 C C . GLU A 1 99 ? -10.048 -2.548 44.668 1.00 87.06 99 GLU A C 1
ATOM 767 O O . GLU A 1 99 ? -9.015 -2.235 45.259 1.00 87.06 99 GLU A O 1
ATOM 772 N N . THR A 1 100 ? -10.414 -1.979 43.520 1.00 88.44 100 THR A N 1
ATOM 773 C CA . THR A 1 100 ? -9.689 -0.883 42.870 1.00 88.44 100 THR A CA 1
ATOM 774 C C . THR A 1 100 ? -10.332 0.482 43.084 1.00 88.44 100 THR A C 1
ATOM 776 O O . THR A 1 100 ? -9.741 1.494 42.701 1.00 88.44 100 THR A O 1
ATOM 779 N N . ASP A 1 101 ? -11.495 0.536 43.737 1.00 87.19 101 ASP A N 1
ATOM 780 C CA . ASP A 1 101 ? -12.193 1.788 44.008 1.00 87.19 101 ASP A CA 1
ATOM 781 C C . ASP A 1 101 ? -11.323 2.723 44.863 1.00 87.19 101 ASP A C 1
ATOM 783 O O . ASP A 1 101 ? -10.835 2.375 45.939 1.00 87.19 101 ASP A O 1
ATOM 787 N N . GLY A 1 102 ? -11.107 3.941 44.361 1.00 85.50 102 GLY A N 1
ATOM 788 C CA . GLY A 1 102 ? -10.301 4.966 45.030 1.00 85.50 102 GLY A CA 1
ATOM 789 C C . GLY A 1 102 ? -8.783 4.756 44.969 1.00 85.50 102 GLY A C 1
ATOM 790 O O . GLY A 1 102 ? -8.048 5.566 45.536 1.00 85.50 102 GLY A O 1
ATOM 791 N N . LEU A 1 103 ? -8.289 3.717 44.286 1.00 90.75 103 LEU A N 1
ATOM 792 C CA . LEU A 1 103 ? -6.855 3.541 44.054 1.00 90.75 103 LEU A CA 1
ATOM 793 C C . LEU A 1 103 ? -6.354 4.428 42.910 1.00 90.75 103 LEU A C 1
ATOM 795 O O . LEU A 1 103 ? -7.085 4.730 41.968 1.00 90.75 103 LEU A O 1
ATOM 799 N N . ASP A 1 104 ? -5.075 4.805 42.957 1.00 92.44 104 ASP A N 1
ATOM 800 C CA . ASP A 1 104 ? -4.387 5.336 41.780 1.00 92.44 104 ASP A CA 1
ATOM 801 C C . ASP A 1 104 ? -4.167 4.237 40.721 1.00 92.44 104 ASP A C 1
ATOM 803 O O . ASP A 1 104 ? -4.219 3.038 41.013 1.00 92.44 104 ASP A O 1
ATOM 807 N N . LEU A 1 105 ? -3.903 4.653 39.477 1.00 92.44 105 LEU A N 1
ATOM 808 C CA . LEU A 1 105 ? -3.752 3.733 38.347 1.00 92.44 105 LEU A CA 1
ATOM 809 C C . LEU A 1 105 ? -2.593 2.743 38.539 1.00 92.44 105 LEU A C 1
ATOM 811 O O . LEU A 1 105 ? -2.703 1.595 38.117 1.00 92.44 105 LEU A O 1
ATOM 815 N N . GLY A 1 106 ? -1.495 3.148 39.184 1.00 94.50 106 GLY A N 1
ATOM 816 C CA . GLY A 1 106 ? -0.347 2.268 39.411 1.00 94.50 106 GLY A CA 1
ATOM 817 C C . GLY A 1 106 ? -0.703 1.110 40.342 1.00 94.50 106 GLY A C 1
ATOM 818 O O . GLY A 1 106 ? -0.430 -0.051 40.034 1.00 94.50 106 GLY A O 1
ATOM 819 N N . ARG A 1 107 ? -1.388 1.411 41.450 1.00 95.06 107 ARG A N 1
ATOM 820 C CA . ARG A 1 107 ? -1.865 0.400 42.405 1.00 95.06 107 ARG A CA 1
ATOM 821 C C . ARG A 1 107 ? -2.969 -0.480 41.822 1.00 95.06 107 ARG A C 1
ATOM 823 O O . ARG A 1 107 ? -2.945 -1.687 42.053 1.00 95.06 107 ARG A O 1
ATOM 830 N N . ALA A 1 108 ? -3.900 0.094 41.058 1.00 95.06 108 ALA A N 1
ATOM 831 C CA . ALA A 1 108 ? -4.926 -0.675 40.353 1.00 95.06 108 ALA A CA 1
ATOM 832 C C . ALA A 1 108 ? -4.299 -1.649 39.337 1.00 95.06 108 ALA A C 1
ATOM 834 O O . ALA A 1 108 ? -4.640 -2.830 39.329 1.00 95.06 108 ALA A O 1
ATOM 835 N N . THR A 1 109 ? -3.306 -1.189 38.567 1.00 95.75 109 THR A N 1
ATOM 836 C CA . THR A 1 109 ? -2.576 -2.018 37.592 1.00 95.75 109 THR A CA 1
ATOM 837 C C . THR A 1 109 ? -1.890 -3.204 38.265 1.00 95.75 109 THR A C 1
ATOM 839 O O . THR A 1 109 ? -2.067 -4.333 37.821 1.00 95.75 109 THR A O 1
ATOM 842 N N . ALA A 1 110 ? -1.186 -2.984 39.381 1.00 94.38 110 ALA A N 1
ATOM 843 C CA . ALA A 1 110 ? -0.531 -4.066 40.119 1.00 94.38 110 ALA A CA 1
ATOM 844 C C . ALA A 1 110 ? -1.529 -5.129 40.628 1.00 94.38 110 ALA A C 1
ATOM 846 O O . ALA A 1 110 ? -1.234 -6.326 40.621 1.00 94.38 110 ALA A O 1
ATOM 847 N N . LEU A 1 111 ? -2.730 -4.709 41.044 1.00 92.94 111 LEU A N 1
ATOM 848 C CA . LEU A 1 111 ? -3.794 -5.636 41.439 1.00 92.94 111 LEU A CA 1
ATOM 849 C C . LEU A 1 111 ? -4.347 -6.429 40.252 1.00 92.94 111 LEU A C 1
ATOM 851 O O . LEU A 1 111 ? -4.609 -7.6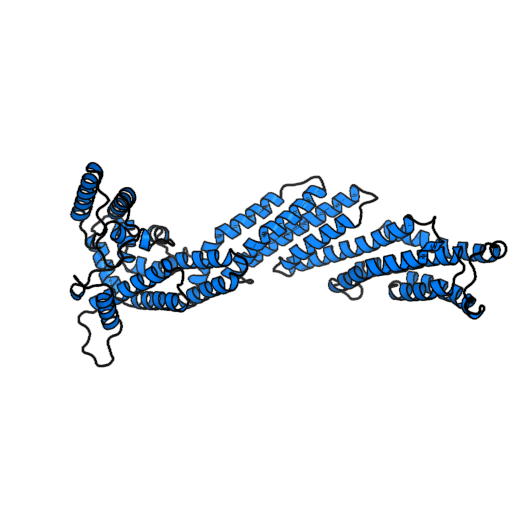24 40.409 1.00 92.94 111 LEU A O 1
ATOM 855 N N . TRP A 1 112 ? -4.509 -5.798 39.085 1.00 95.19 112 TRP A N 1
ATOM 856 C CA . TRP A 1 11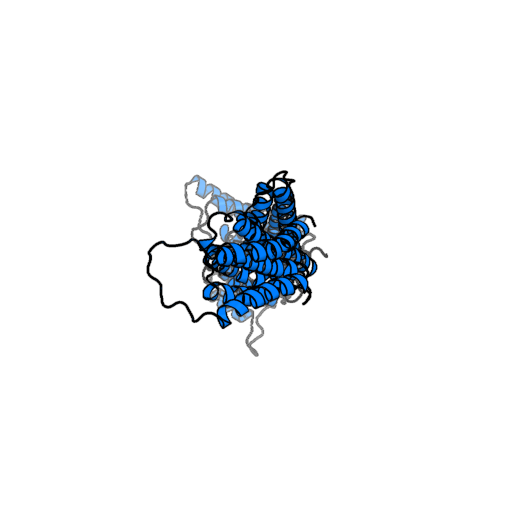2 ? -4.926 -6.498 37.871 1.00 95.19 112 TRP A CA 1
ATOM 857 C C . TRP A 1 112 ? -3.876 -7.511 37.417 1.00 95.19 112 TRP A C 1
ATOM 859 O O . TRP A 1 112 ? -4.233 -8.646 37.117 1.00 95.19 112 TRP A O 1
ATOM 869 N N . GLU A 1 113 ? -2.590 -7.146 37.416 1.00 94.06 113 GLU A N 1
ATOM 870 C CA . GLU A 1 113 ? -1.491 -8.053 37.050 1.00 94.06 113 GLU A CA 1
ATOM 871 C C . GLU A 1 113 ? -1.465 -9.282 37.966 1.00 94.06 113 GLU A C 1
ATOM 873 O O . GLU A 1 113 ? -1.420 -10.415 37.486 1.00 94.06 113 GLU A O 1
ATOM 878 N N . SER A 1 114 ? -1.603 -9.073 39.280 1.00 91.00 114 SER A N 1
ATOM 879 C CA . SER A 1 114 ? -1.671 -10.167 40.254 1.00 91.00 114 SER A CA 1
ATOM 880 C C . SER A 1 114 ? -2.899 -11.068 40.079 1.00 91.00 114 SER A C 1
ATOM 882 O O . SER A 1 114 ? -2.838 -12.240 40.448 1.00 91.00 114 SER A O 1
ATOM 884 N N . ALA A 1 115 ? -4.023 -10.539 39.589 1.00 90.25 115 ALA A N 1
ATOM 885 C CA . ALA A 1 115 ? -5.239 -11.316 39.353 1.00 90.25 115 ALA A CA 1
ATOM 886 C C . ALA A 1 115 ? -5.224 -12.044 37.995 1.00 90.25 115 ALA A C 1
ATOM 888 O O . ALA A 1 115 ? -5.821 -13.113 37.867 1.00 90.25 115 ALA A O 1
ATOM 889 N N . ALA A 1 116 ? -4.543 -11.480 36.995 1.00 88.88 116 ALA A N 1
ATOM 890 C CA . ALA A 1 116 ? -4.403 -12.039 35.653 1.00 88.88 116 ALA A CA 1
ATOM 891 C C . ALA A 1 116 ? -3.518 -13.299 35.618 1.00 88.88 116 ALA A C 1
ATOM 893 O O . ALA A 1 116 ? -3.845 -14.263 34.911 1.00 88.88 116 ALA A O 1
ATOM 894 N N . ASP A 1 117 ? -2.426 -13.285 36.386 1.00 84.75 117 ASP A N 1
ATOM 895 C CA . ASP A 1 117 ? -1.417 -14.347 36.450 1.00 84.75 117 ASP A CA 1
ATOM 896 C C . ASP A 1 117 ? -1.167 -14.765 37.914 1.00 84.75 117 ASP A C 1
ATOM 898 O O . ASP A 1 117 ? -0.231 -14.284 38.561 1.00 84.75 117 ASP A O 1
ATOM 902 N N . PRO A 1 118 ? -2.046 -15.602 38.502 1.00 70.81 118 PRO A N 1
ATOM 903 C CA . PRO A 1 118 ? -1.882 -16.028 39.883 1.00 70.81 118 PRO A CA 1
ATOM 904 C C . PRO A 1 118 ? -0.629 -16.898 40.026 1.00 70.81 118 PRO A C 1
ATOM 906 O O . PRO A 1 118 ? -0.449 -17.877 39.302 1.00 70.81 118 PRO A O 1
ATOM 909 N N . ALA A 1 119 ? 0.225 -16.560 40.995 1.00 69.94 119 ALA A N 1
ATOM 910 C CA . ALA A 1 119 ? 1.462 -17.291 41.250 1.00 69.94 119 ALA A CA 1
ATOM 911 C C . ALA A 1 119 ? 1.206 -18.805 41.435 1.00 69.94 119 ALA A C 1
ATOM 913 O O . ALA A 1 119 ? 0.262 -19.180 42.145 1.00 69.94 119 ALA A O 1
ATOM 914 N N . PRO A 1 120 ? 2.056 -19.690 40.873 1.00 64.12 120 PRO A N 1
ATOM 915 C CA . PRO A 1 120 ? 1.934 -21.129 41.077 1.00 64.12 120 PRO A CA 1
ATOM 916 C C . PRO A 1 120 ? 1.976 -21.470 42.573 1.00 64.12 120 PRO A C 1
ATOM 918 O O . PRO A 1 120 ? 2.954 -21.167 43.254 1.00 64.12 120 PRO A O 1
ATOM 921 N N . GLY A 1 121 ? 0.913 -22.090 43.092 1.00 65.12 121 GLY A N 1
ATOM 922 C CA . GLY A 1 121 ? 0.801 -22.450 44.512 1.00 65.12 121 GLY A CA 1
ATOM 923 C C . GLY A 1 121 ? 0.326 -21.327 45.443 1.00 65.12 121 GLY A C 1
ATOM 924 O O . GLY A 1 121 ? 0.244 -21.545 46.651 1.00 65.12 121 GLY A O 1
ATOM 925 N N . GLY A 1 122 ? -0.019 -20.149 44.913 1.00 62.94 122 GLY A N 1
ATOM 926 C CA . GLY A 1 122 ? -0.775 -19.143 45.657 1.00 62.94 122 GLY A CA 1
ATOM 927 C C . GLY A 1 122 ? -2.223 -19.593 45.913 1.00 62.94 122 GLY A C 1
ATOM 928 O O . GLY A 1 122 ? -2.732 -20.467 45.205 1.00 62.94 122 GLY A O 1
ATOM 929 N N . PRO A 1 123 ? -2.917 -19.019 46.913 1.00 57.47 123 PRO A N 1
ATOM 930 C CA . PRO A 1 123 ? -4.353 -19.232 47.056 1.00 57.47 123 PRO A CA 1
ATOM 931 C C . PRO A 1 123 ? -5.053 -18.820 45.754 1.00 57.47 123 PRO A C 1
ATOM 933 O O . PRO A 1 123 ? -4.735 -17.770 45.194 1.00 57.47 123 PRO A O 1
ATOM 936 N N . ALA A 1 124 ? -5.981 -19.653 45.266 1.00 56.94 124 ALA A N 1
ATOM 937 C CA . ALA A 1 124 ? -6.756 -19.342 44.068 1.00 56.94 124 ALA A CA 1
ATOM 938 C C . ALA A 1 124 ? -7.364 -17.935 44.219 1.00 56.94 124 ALA A C 1
ATOM 940 O O . ALA A 1 124 ? -8.005 -17.673 45.245 1.00 56.94 124 ALA A O 1
ATOM 941 N N . PRO A 1 125 ? -7.137 -17.011 43.265 1.00 57.78 125 PRO A N 1
ATOM 942 C CA . PRO A 1 125 ? -7.656 -15.660 43.388 1.00 57.78 125 PRO A CA 1
ATOM 943 C C . PRO A 1 125 ? -9.187 -15.725 43.495 1.00 57.78 125 PRO A C 1
ATOM 945 O O . PRO A 1 125 ? -9.819 -16.535 42.808 1.00 57.78 125 PRO A O 1
ATOM 948 N N . PRO A 1 126 ? -9.804 -14.922 44.374 1.00 55.81 126 PRO A N 1
ATOM 949 C CA . PRO A 1 126 ? -11.248 -14.936 44.529 1.00 55.81 126 PRO A CA 1
ATOM 950 C C . PRO A 1 126 ? -11.924 -14.517 43.214 1.00 55.81 126 PRO A C 1
ATOM 952 O O . PRO A 1 126 ? -11.675 -13.425 42.712 1.00 55.81 126 PRO A O 1
ATOM 955 N N . GLY A 1 127 ? -12.788 -15.399 42.698 1.00 73.56 127 GLY A N 1
ATOM 956 C CA . GLY A 1 127 ? -13.726 -15.159 41.596 1.00 73.56 127 GLY A CA 1
ATOM 957 C C . GLY A 1 127 ? -13.121 -15.239 40.190 1.00 73.56 127 GLY A C 1
ATOM 958 O O . GLY A 1 127 ? -12.260 -14.445 39.832 1.00 73.56 127 GLY A O 1
ATOM 959 N N . ALA A 1 128 ? -13.641 -16.139 39.344 1.00 78.31 128 ALA A N 1
ATOM 960 C CA . ALA A 1 128 ? -13.288 -16.185 37.919 1.00 78.31 128 ALA A CA 1
ATOM 961 C C . ALA A 1 128 ? -13.512 -14.818 37.244 1.00 78.31 128 ALA A C 1
ATOM 963 O O . ALA A 1 128 ? -12.623 -14.309 36.580 1.00 78.31 128 ALA A O 1
ATOM 964 N N . GLU A 1 129 ? -14.642 -14.170 37.533 1.00 85.94 129 GLU A N 1
ATOM 965 C CA . GLU A 1 129 ? -15.012 -12.835 37.041 1.00 85.94 129 GLU A CA 1
ATOM 966 C C . GLU A 1 129 ? -13.944 -11.760 37.314 1.00 85.94 129 GLU A C 1
ATOM 968 O O . GLU A 1 129 ? -13.643 -10.946 36.442 1.00 85.94 129 GLU A O 1
ATOM 973 N N . ARG A 1 130 ? -13.286 -11.806 38.483 1.00 91.00 130 ARG A N 1
ATOM 974 C CA . ARG A 1 130 ? -12.197 -10.879 38.826 1.00 91.00 130 ARG A CA 1
ATOM 975 C C . ARG A 1 130 ? -11.027 -10.997 37.854 1.00 91.00 130 ARG A C 1
ATOM 977 O O . ARG A 1 130 ? -10.425 -9.982 37.491 1.00 91.00 130 ARG A O 1
ATOM 984 N N . ARG A 1 131 ? -10.689 -12.221 37.442 1.00 92.50 131 ARG A N 1
ATOM 985 C CA . ARG A 1 131 ? -9.620 -12.476 36.471 1.00 92.50 131 ARG A CA 1
ATOM 986 C C . ARG A 1 131 ? -9.990 -11.910 35.102 1.00 92.50 131 ARG A C 1
ATOM 988 O O . ARG A 1 131 ? -9.184 -11.171 34.542 1.00 92.50 131 ARG A O 1
ATOM 995 N N . GLY A 1 132 ? -11.195 -12.201 34.607 1.00 94.75 132 GLY A N 1
ATOM 996 C CA . GLY A 1 132 ? -11.687 -11.694 33.323 1.00 94.75 132 GLY A CA 1
ATOM 997 C C . GLY A 1 132 ? -11.649 -10.168 33.239 1.00 94.75 132 GLY A C 1
ATOM 998 O O . GLY A 1 132 ? -11.057 -9.619 32.311 1.00 94.75 132 GLY A O 1
ATOM 999 N N . ILE A 1 133 ? -12.171 -9.481 34.262 1.00 96.19 133 ILE A N 1
ATOM 1000 C CA . ILE A 1 133 ? -12.133 -8.012 34.337 1.00 96.19 133 ILE A CA 1
ATOM 1001 C C . ILE A 1 133 ? -10.688 -7.485 34.379 1.00 96.19 133 ILE A C 1
ATOM 1003 O O . ILE A 1 133 ? -10.356 -6.508 33.708 1.00 96.19 133 ILE A O 1
ATOM 1007 N N . SER A 1 134 ? -9.804 -8.135 35.139 1.00 96.56 134 SER A N 1
ATOM 1008 C CA . SER A 1 134 ? -8.400 -7.716 35.250 1.00 96.56 134 SER A CA 1
ATOM 1009 C C . SER A 1 134 ? -7.646 -7.854 33.924 1.00 96.56 134 SER A C 1
ATOM 1011 O O . SER A 1 134 ? -6.917 -6.943 33.533 1.00 96.56 134 SER A O 1
ATOM 1013 N N . LEU A 1 135 ? -7.846 -8.963 33.203 1.00 97.62 135 LEU A N 1
ATOM 1014 C CA . LEU A 1 135 ? -7.266 -9.183 31.874 1.00 97.62 135 LEU A CA 1
ATOM 1015 C C . LEU A 1 135 ? -7.749 -8.140 30.868 1.00 97.62 135 LEU A C 1
ATOM 1017 O O . LEU A 1 135 ? -6.934 -7.565 30.145 1.00 97.62 135 LEU A O 1
ATOM 1021 N N . HIS A 1 136 ? -9.053 -7.865 30.867 1.00 98.19 136 HIS A N 1
ATOM 1022 C CA . HIS A 1 136 ? -9.657 -6.834 30.037 1.00 98.19 136 HIS A CA 1
ATOM 1023 C C . HIS A 1 136 ? -9.061 -5.447 30.313 1.00 98.19 136 HIS A C 1
ATOM 1025 O O . HIS A 1 136 ? -8.592 -4.767 29.400 1.00 98.19 136 HIS A O 1
ATOM 1031 N N . ASN A 1 137 ? -9.004 -5.043 31.584 1.00 98.00 137 ASN A N 1
ATOM 1032 C CA . ASN A 1 137 ? -8.482 -3.737 31.976 1.00 98.00 137 ASN A CA 1
ATOM 1033 C C . ASN A 1 137 ? -7.002 -3.568 31.609 1.00 98.00 137 ASN A C 1
ATOM 1035 O O . ASN A 1 137 ? -6.615 -2.500 31.135 1.00 98.00 137 ASN A O 1
ATOM 1039 N N . LEU A 1 138 ? -6.181 -4.616 31.754 1.00 98.19 138 LEU A N 1
ATOM 1040 C CA . LEU A 1 138 ? -4.788 -4.605 31.290 1.00 98.19 138 LEU A CA 1
ATOM 1041 C C . LEU A 1 138 ? -4.691 -4.494 29.765 1.00 98.19 138 LEU A C 1
ATOM 1043 O O . LEU A 1 138 ? -3.829 -3.771 29.260 1.00 98.19 138 LEU A O 1
ATOM 1047 N N . ALA A 1 139 ? -5.575 -5.169 29.027 1.00 98.38 139 ALA A N 1
ATOM 1048 C CA . ALA A 1 139 ? -5.630 -5.081 27.572 1.00 98.38 139 ALA A CA 1
ATOM 1049 C C . ALA A 1 139 ? -5.971 -3.656 27.108 1.00 98.38 139 ALA A C 1
ATOM 1051 O O . ALA A 1 139 ? -5.236 -3.082 26.301 1.00 98.38 139 ALA A O 1
ATOM 1052 N N . VAL A 1 140 ? -7.019 -3.054 27.681 1.00 98.06 140 VAL A N 1
ATOM 1053 C CA . VAL A 1 140 ? -7.425 -1.664 27.428 1.00 98.06 140 VAL A CA 1
ATOM 1054 C C . VAL A 1 140 ? -6.315 -0.686 27.800 1.00 98.06 140 VAL A C 1
ATOM 1056 O O . VAL A 1 140 ? -5.947 0.149 26.977 1.00 98.06 140 VAL A O 1
ATOM 1059 N N . LEU A 1 141 ? -5.734 -0.807 28.997 1.00 97.56 141 LEU A N 1
ATOM 1060 C CA . LEU A 1 141 ? -4.686 0.095 29.474 1.00 97.56 141 LEU A CA 1
ATOM 1061 C C . LEU A 1 141 ? -3.459 0.078 28.556 1.00 97.56 141 LEU A C 1
ATOM 1063 O O . LEU A 1 141 ? -2.975 1.131 28.137 1.00 97.56 141 LEU A O 1
ATOM 1067 N N . HIS A 1 142 ? -2.943 -1.110 28.236 1.00 97.12 142 HIS A N 1
ATOM 1068 C CA . HIS A 1 142 ? -1.762 -1.220 27.388 1.00 97.12 142 HIS A CA 1
ATOM 1069 C C . HIS A 1 142 ? -2.047 -0.803 25.948 1.00 97.12 142 HIS A C 1
ATOM 1071 O O . HIS A 1 142 ? -1.185 -0.176 25.336 1.00 97.12 142 HIS A O 1
ATOM 1077 N N . HIS A 1 143 ? -3.237 -1.094 25.417 1.00 97.00 143 HIS A N 1
ATOM 1078 C CA . HIS A 1 143 ? -3.617 -0.671 24.072 1.00 97.00 143 HIS A CA 1
ATOM 1079 C C . HIS A 1 143 ? -3.798 0.855 23.976 1.00 97.00 143 HIS A C 1
ATOM 1081 O O . HIS A 1 143 ? -3.276 1.476 23.052 1.00 97.00 143 HIS A O 1
ATOM 1087 N N . ALA A 1 144 ? -4.431 1.483 24.971 1.00 95.88 144 ALA A N 1
ATOM 1088 C CA . ALA A 1 144 ? -4.534 2.939 25.063 1.00 95.88 144 ALA A CA 1
ATOM 1089 C C . ALA A 1 144 ? -3.157 3.600 25.165 1.00 95.88 144 ALA A C 1
ATOM 1091 O O . ALA A 1 144 ? -2.859 4.549 24.442 1.00 95.88 144 ALA A O 1
ATOM 1092 N N . SER A 1 145 ? -2.277 3.042 26.001 1.00 94.62 145 SER A N 1
ATOM 1093 C CA . SER A 1 145 ? -0.919 3.554 26.170 1.00 94.62 145 SER A CA 1
ATOM 1094 C C . SER A 1 145 ? -0.106 3.522 24.874 1.00 94.62 145 SER A C 1
ATOM 1096 O O . SER A 1 145 ? 0.643 4.465 24.629 1.00 94.62 145 SER A O 1
ATOM 1098 N N . VAL A 1 146 ? -0.233 2.483 24.039 1.00 95.06 146 VAL A N 1
ATOM 1099 C CA . VAL A 1 146 ? 0.505 2.429 22.763 1.00 95.06 146 VAL A CA 1
ATOM 1100 C C . VAL A 1 146 ? -0.085 3.323 21.683 1.00 95.06 146 VAL A C 1
ATOM 1102 O O . VAL A 1 146 ? 0.688 3.852 20.893 1.00 95.06 146 VAL A O 1
ATOM 1105 N N . LEU A 1 147 ? -1.407 3.522 21.653 1.00 93.94 147 LEU A N 1
ATOM 1106 C CA . LEU A 1 147 ? -2.047 4.429 20.694 1.00 93.94 147 LEU A CA 1
ATOM 1107 C C . LEU A 1 147 ? -1.766 5.900 21.011 1.00 93.94 147 LEU A C 1
ATOM 1109 O O . LEU A 1 147 ? -1.577 6.705 20.106 1.00 93.94 147 LEU A O 1
ATOM 1113 N N . GLU A 1 148 ? -1.700 6.251 22.293 1.00 91.81 148 GLU A N 1
ATOM 1114 C CA . GLU A 1 148 ? -1.457 7.631 22.726 1.00 91.81 148 GLU A CA 1
ATOM 1115 C C . GLU A 1 148 ? 0.031 7.967 22.880 1.00 91.81 148 GLU A C 1
ATOM 1117 O O . GLU A 1 148 ? 0.388 9.139 23.017 1.00 91.81 148 GLU A O 1
ATOM 1122 N N . SER A 1 149 ? 0.911 6.963 22.853 1.00 87.69 149 SER A N 1
ATOM 1123 C CA . SER A 1 149 ? 2.355 7.170 22.920 1.00 87.69 149 SER A CA 1
ATOM 1124 C C . SER A 1 149 ? 2.946 7.450 21.543 1.00 87.69 149 SER A C 1
ATOM 1126 O O . SER A 1 149 ? 2.813 6.662 20.611 1.00 87.69 149 SER A O 1
ATOM 1128 N N . THR A 1 150 ? 3.728 8.522 21.441 1.00 64.94 150 THR A N 1
ATOM 1129 C CA . THR A 1 150 ? 4.549 8.813 20.256 1.00 64.94 150 THR A CA 1
ATOM 1130 C C . THR A 1 150 ? 5.789 7.918 20.147 1.00 64.94 150 THR A C 1
ATOM 1132 O O . THR A 1 150 ? 6.477 7.944 19.129 1.00 64.94 150 THR A O 1
ATOM 1135 N N . THR A 1 151 ? 6.099 7.130 21.184 1.00 62.62 151 THR A N 1
ATOM 1136 C CA . THR A 1 151 ? 7.330 6.327 21.300 1.00 62.62 151 THR A CA 1
ATOM 1137 C C . THR A 1 151 ? 7.069 4.833 21.493 1.00 62.62 151 THR A C 1
ATOM 1139 O O . THR A 1 151 ? 8.000 4.075 21.771 1.00 62.62 151 THR A O 1
ATOM 1142 N N . GLY A 1 152 ? 5.816 4.386 21.352 1.00 71.94 152 GLY A N 1
ATOM 1143 C CA . GLY A 1 152 ? 5.427 2.988 21.527 1.00 71.94 152 GLY A CA 1
ATOM 1144 C C . GLY A 1 152 ? 6.197 2.050 20.593 1.00 71.94 152 GLY A C 1
ATOM 1145 O O . GLY A 1 152 ? 5.916 1.969 19.400 1.00 71.94 152 GLY A O 1
ATOM 1146 N N . GLY A 1 153 ? 7.173 1.322 21.140 1.00 87.44 153 GLY A N 1
ATOM 1147 C CA . GLY A 1 153 ? 7.947 0.332 20.396 1.00 87.44 153 GLY A CA 1
ATOM 1148 C C . GLY A 1 153 ? 7.194 -0.992 20.180 1.00 87.44 153 GLY A C 1
ATOM 1149 O O . GLY A 1 153 ? 6.151 -1.233 20.796 1.00 87.44 153 GLY A O 1
ATOM 1150 N N . PRO A 1 154 ? 7.748 -1.907 19.363 1.00 91.38 154 PRO A N 1
ATOM 1151 C CA . PRO A 1 154 ? 7.158 -3.221 19.085 1.00 91.38 154 PRO A CA 1
ATOM 1152 C C . PRO A 1 154 ? 6.766 -4.031 20.331 1.00 91.38 154 PRO A C 1
ATOM 1154 O O . PRO A 1 154 ? 5.748 -4.717 20.328 1.00 91.38 154 PRO A O 1
ATOM 1157 N N . ASP A 1 155 ? 7.543 -3.942 21.412 1.00 94.19 155 ASP A N 1
ATOM 1158 C CA . ASP A 1 155 ? 7.290 -4.711 22.638 1.00 94.19 155 ASP A CA 1
ATOM 1159 C C . ASP A 1 155 ? 6.056 -4.232 23.404 1.00 94.19 155 ASP A C 1
ATOM 1161 O O . ASP A 1 155 ? 5.357 -5.039 24.020 1.00 94.19 155 ASP A O 1
ATOM 1165 N N . ALA A 1 156 ? 5.747 -2.936 23.335 1.00 95.31 156 ALA A N 1
ATOM 1166 C CA . ALA A 1 156 ? 4.548 -2.389 23.953 1.00 95.31 156 ALA A CA 1
ATOM 1167 C C . ALA A 1 156 ? 3.290 -2.879 23.215 1.00 95.31 156 ALA A C 1
ATOM 1169 O O . ALA A 1 156 ? 2.336 -3.329 23.850 1.00 95.31 156 ALA A O 1
ATOM 1170 N N . TRP A 1 157 ? 3.332 -2.909 21.878 1.00 95.88 157 TRP A N 1
ATOM 1171 C CA . TRP A 1 157 ? 2.268 -3.485 21.051 1.00 95.88 157 TRP A CA 1
ATOM 1172 C C . TRP A 1 157 ? 2.056 -4.975 21.322 1.00 95.88 157 TRP A C 1
ATOM 1174 O O . TRP A 1 157 ? 0.923 -5.413 21.528 1.00 95.88 157 TRP A O 1
ATOM 1184 N N . ARG A 1 158 ? 3.140 -5.759 21.396 1.00 96.56 158 ARG A N 1
ATOM 1185 C CA . ARG A 1 158 ? 3.049 -7.183 21.759 1.00 96.56 158 ARG A CA 1
ATOM 1186 C C . ARG A 1 158 ? 2.445 -7.385 23.140 1.00 96.56 158 ARG A C 1
ATOM 1188 O O . ARG A 1 158 ? 1.677 -8.322 23.328 1.00 96.56 158 ARG A O 1
ATOM 1195 N N . ARG A 1 159 ? 2.762 -6.517 24.104 1.00 96.19 159 ARG A N 1
ATOM 1196 C CA . ARG A 1 159 ? 2.170 -6.573 25.445 1.00 96.19 159 ARG A CA 1
ATOM 1197 C C . ARG A 1 159 ? 0.665 -6.311 25.408 1.00 96.19 159 ARG A C 1
ATOM 1199 O O . ARG A 1 159 ? -0.078 -7.089 25.998 1.00 96.19 159 ARG A O 1
ATOM 1206 N N . ALA A 1 160 ? 0.220 -5.278 24.693 1.00 97.00 160 ALA A N 1
ATOM 1207 C CA . ALA A 1 160 ? -1.204 -4.986 24.528 1.00 97.00 160 ALA A CA 1
ATOM 1208 C C . ALA A 1 160 ? -1.956 -6.182 23.917 1.00 97.00 160 ALA A C 1
ATOM 1210 O O . ALA A 1 160 ? -2.949 -6.648 24.472 1.00 97.00 160 ALA A O 1
ATOM 1211 N N . TYR A 1 161 ? -1.431 -6.752 22.830 1.00 97.75 161 TYR A N 1
ATOM 1212 C CA . TYR A 1 161 ? -2.049 -7.906 22.173 1.00 97.75 161 TYR A CA 1
ATOM 1213 C C . TYR A 1 161 ? -1.935 -9.220 22.934 1.00 97.75 161 TYR A C 1
ATOM 1215 O O . TYR A 1 161 ? -2.827 -10.059 22.822 1.00 97.75 161 TYR A O 1
ATOM 1223 N N . ARG A 1 162 ? -0.905 -9.394 23.767 1.00 97.50 162 ARG A N 1
ATOM 1224 C CA . ARG A 1 162 ? -0.851 -10.508 24.716 1.00 97.50 162 ARG A CA 1
ATOM 1225 C C . ARG A 1 162 ? -2.055 -10.465 25.655 1.00 97.50 162 ARG A C 1
ATOM 1227 O O . ARG A 1 162 ? -2.712 -11.487 25.815 1.00 97.50 162 ARG A O 1
ATOM 1234 N N . TYR A 1 163 ? -2.352 -9.314 26.258 1.00 98.19 163 TYR A N 1
ATOM 1235 C CA . TYR A 1 163 ? -3.490 -9.203 27.174 1.00 98.19 163 TYR A CA 1
ATOM 1236 C C . TYR A 1 163 ? -4.835 -9.298 26.458 1.00 98.19 163 TYR A C 1
ATOM 1238 O O . TYR A 1 163 ? -5.715 -9.988 26.962 1.00 98.19 163 TYR A O 1
ATOM 1246 N N . TRP A 1 164 ? -4.977 -8.721 25.258 1.00 98.25 164 TRP A N 1
ATOM 1247 C CA . TRP A 1 164 ? -6.183 -8.935 24.452 1.00 98.25 164 TRP A CA 1
ATOM 1248 C C . TRP A 1 164 ? -6.414 -10.408 24.136 1.00 98.25 164 TRP A C 1
ATOM 1250 O O . TRP A 1 164 ? -7.540 -10.871 24.257 1.00 98.25 164 TRP A O 1
ATOM 1260 N N . ARG A 1 165 ? -5.367 -11.168 23.799 1.00 97.75 165 ARG A N 1
ATOM 1261 C CA . ARG A 1 165 ? -5.494 -12.615 23.593 1.00 97.75 165 ARG A CA 1
ATOM 1262 C C . ARG A 1 165 ? -5.921 -13.339 24.866 1.00 97.75 165 ARG A C 1
ATOM 1264 O O . ARG A 1 165 ? -6.849 -14.129 24.825 1.00 97.75 165 ARG A O 1
ATOM 1271 N N . LEU A 1 166 ? -5.290 -13.035 26.000 1.00 96.62 166 LEU A N 1
ATOM 1272 C CA . LEU A 1 166 ? -5.675 -13.644 27.275 1.00 96.62 166 LEU A CA 1
ATOM 1273 C C . LEU A 1 166 ? -7.133 -13.332 27.649 1.00 96.62 166 LEU A C 1
ATOM 1275 O O . LEU A 1 166 ? -7.809 -14.210 28.171 1.00 96.62 166 LEU A O 1
ATOM 1279 N N . ALA A 1 167 ? -7.617 -12.117 27.376 1.00 97.50 167 ALA A N 1
ATOM 1280 C CA . ALA A 1 167 ? -9.017 -11.742 27.578 1.00 97.50 167 ALA A CA 1
ATOM 1281 C C . ALA A 1 167 ? -9.956 -12.440 26.576 1.00 97.50 167 ALA A C 1
ATOM 1283 O O . ALA A 1 167 ? -11.020 -12.917 26.957 1.00 97.50 167 ALA A O 1
ATOM 1284 N N . LEU A 1 168 ? -9.550 -12.556 25.306 1.00 97.31 168 LEU A N 1
ATOM 1285 C CA . LEU A 1 168 ? -10.270 -13.311 24.274 1.00 97.31 168 LEU A CA 1
ATOM 1286 C C . LEU A 1 168 ? -10.382 -14.798 24.616 1.00 97.31 168 LEU A C 1
ATOM 1288 O O . LEU A 1 168 ? -11.382 -15.404 24.261 1.00 97.31 168 LEU A O 1
ATOM 1292 N N . ASP A 1 169 ? -9.409 -15.379 25.313 1.00 96.19 169 ASP A N 1
ATOM 1293 C CA . ASP A 1 169 ? -9.412 -16.792 25.709 1.00 96.19 169 ASP A CA 1
ATOM 1294 C C . ASP A 1 169 ? -10.128 -17.040 27.055 1.00 96.19 169 ASP A C 1
ATOM 1296 O O . ASP A 1 169 ? -10.431 -18.185 27.396 1.00 96.19 169 ASP A O 1
ATOM 1300 N N . ASP A 1 170 ? -10.413 -15.991 27.833 1.00 95.31 170 ASP A N 1
ATOM 1301 C CA . ASP A 1 170 ? -11.014 -16.104 29.164 1.00 95.31 170 ASP A CA 1
ATOM 1302 C C . ASP A 1 170 ? -12.542 -15.936 29.135 1.00 95.31 170 ASP A C 1
ATOM 1304 O O . ASP A 1 170 ? -13.086 -14.854 28.928 1.00 95.31 170 ASP A O 1
ATOM 1308 N N . GLU A 1 171 ? -13.251 -17.024 29.428 1.00 94.88 171 GLU A N 1
ATOM 1309 C CA . GLU A 1 171 ? -14.717 -17.075 29.417 1.00 94.88 171 GLU A CA 1
ATOM 1310 C C . GLU A 1 171 ? -15.386 -16.146 30.445 1.00 94.88 171 GLU A C 1
ATOM 1312 O O . GLU A 1 171 ? -16.517 -15.697 30.260 1.00 94.88 171 GLU A O 1
ATOM 1317 N N . SER A 1 172 ? -14.712 -15.842 31.556 1.00 94.44 172 SER A N 1
ATOM 1318 C CA . SER A 1 172 ? -15.282 -14.973 32.588 1.00 94.44 172 SER A CA 1
ATOM 1319 C C . SER A 1 172 ? -15.347 -13.511 32.142 1.00 94.44 172 SER A C 1
ATOM 1321 O O . SER A 1 172 ? -16.274 -12.806 32.542 1.00 94.44 172 SER A O 1
ATOM 1323 N N . CYS A 1 173 ? -14.429 -13.085 31.265 1.00 95.69 173 CYS A N 1
ATOM 1324 C CA . CYS A 1 173 ? -14.468 -11.778 30.611 1.00 95.69 173 CYS A CA 1
ATOM 1325 C C . CYS A 1 173 ? -15.764 -11.616 29.803 1.00 95.69 173 CYS A C 1
ATOM 1327 O O . CYS A 1 173 ? -16.504 -10.647 29.975 1.00 95.69 173 CYS A O 1
ATOM 1329 N N . TRP A 1 174 ? -16.077 -12.604 28.966 1.00 96.94 174 TRP A N 1
ATOM 1330 C CA . TRP A 1 174 ? -17.225 -12.554 28.059 1.00 96.94 174 TRP A CA 1
ATOM 1331 C C . TRP A 1 174 ? -18.554 -12.801 28.758 1.00 96.94 174 TRP A C 1
ATOM 1333 O O . TRP A 1 174 ? -19.544 -12.159 28.415 1.00 96.94 174 TRP A O 1
ATOM 1343 N N . ARG A 1 175 ? -18.577 -13.621 29.815 1.00 95.25 175 ARG A N 1
ATOM 1344 C CA . ARG A 1 175 ? -19.757 -13.752 30.680 1.00 95.25 175 ARG A CA 1
ATOM 1345 C C . ARG A 1 175 ? -20.106 -12.439 31.377 1.00 95.25 175 ARG A C 1
ATOM 1347 O O . ARG A 1 175 ? -21.277 -12.069 31.417 1.00 95.25 175 ARG A O 1
ATOM 1354 N N . TRP A 1 176 ? -19.103 -11.735 31.911 1.00 95.25 176 TRP A N 1
ATOM 1355 C CA . TRP A 1 176 ? -19.306 -10.416 32.514 1.00 95.25 176 TRP A CA 1
ATOM 1356 C C . TRP A 1 176 ? -19.867 -9.428 31.490 1.00 95.25 176 TRP A C 1
ATOM 1358 O O . TRP A 1 176 ? -20.877 -8.769 31.738 1.00 95.25 176 TRP A O 1
ATOM 1368 N N . PHE A 1 177 ? -19.244 -9.369 30.313 1.00 97.12 177 PHE A N 1
ATOM 1369 C CA . PHE A 1 177 ? -19.644 -8.446 29.259 1.00 97.12 177 PHE A CA 1
ATOM 1370 C C . PHE A 1 177 ? -21.041 -8.756 28.702 1.00 97.12 177 PHE A C 1
ATOM 1372 O O . PHE A 1 177 ? -21.849 -7.846 28.528 1.00 97.12 177 PHE A O 1
ATOM 1379 N N . GLY A 1 178 ? -21.376 -10.034 28.518 1.00 96.50 178 GLY A N 1
ATOM 1380 C CA . GLY A 1 178 ? -22.718 -10.476 28.135 1.00 96.50 178 GLY A CA 1
ATOM 1381 C C . GLY A 1 178 ? -23.780 -10.048 29.150 1.00 96.50 178 GLY A C 1
ATOM 1382 O O . GLY A 1 178 ? -24.759 -9.404 28.778 1.00 96.50 178 GLY A O 1
ATOM 1383 N N . ALA A 1 179 ? -23.539 -10.281 30.445 1.00 95.31 179 ALA A N 1
ATOM 1384 C CA . ALA A 1 179 ? -24.442 -9.830 31.508 1.00 95.31 179 ALA A CA 1
ATOM 1385 C C . ALA A 1 179 ? -24.606 -8.298 31.528 1.00 95.31 179 ALA A C 1
ATOM 1387 O O . ALA A 1 179 ? -25.676 -7.776 31.851 1.00 95.31 179 ALA A O 1
ATOM 1388 N N . ARG A 1 180 ? -23.559 -7.549 31.159 1.00 95.69 180 ARG A N 1
ATOM 1389 C CA . ARG A 1 180 ? -23.637 -6.092 31.009 1.00 95.69 180 ARG A CA 1
ATOM 1390 C C . ARG A 1 180 ? -24.511 -5.659 29.839 1.00 95.69 180 ARG A C 1
ATOM 1392 O O . ARG A 1 180 ? -25.308 -4.742 30.038 1.00 95.69 180 ARG A O 1
ATOM 1399 N N . ILE A 1 181 ? -24.398 -6.308 28.679 1.00 96.12 181 ILE A N 1
ATOM 1400 C CA . ILE A 1 181 ? -25.262 -6.060 27.513 1.00 96.12 181 ILE A CA 1
ATOM 1401 C C . ILE A 1 181 ? -26.728 -6.327 27.881 1.00 96.12 181 ILE A C 1
ATOM 1403 O O . ILE A 1 181 ? -27.581 -5.472 27.646 1.00 96.12 181 ILE A O 1
ATOM 1407 N N . GLU A 1 182 ? -27.018 -7.462 28.524 1.00 95.56 182 GLU A N 1
ATOM 1408 C CA . GLU A 1 182 ? -28.373 -7.822 28.969 1.00 95.56 182 GLU A CA 1
ATOM 1409 C C . GLU A 1 182 ? -28.951 -6.792 29.946 1.00 95.56 182 GLU A C 1
ATOM 1411 O O . GLU A 1 182 ? -30.090 -6.352 29.800 1.00 95.56 182 GLU A O 1
ATOM 1416 N N . ALA A 1 183 ? -28.147 -6.342 30.911 1.00 95.06 183 ALA A N 1
ATOM 1417 C CA . ALA A 1 183 ? -28.565 -5.370 31.916 1.00 95.06 183 ALA A CA 1
ATOM 1418 C C . ALA A 1 183 ? -28.851 -3.960 31.358 1.00 95.06 183 ALA A C 1
ATOM 1420 O O . ALA A 1 183 ? -29.381 -3.123 32.092 1.00 95.06 183 ALA A O 1
ATOM 1421 N N . LEU A 1 184 ? -28.494 -3.661 30.102 1.00 94.50 184 LEU A N 1
ATOM 1422 C CA . LEU A 1 184 ? -28.928 -2.426 29.437 1.00 94.50 184 LEU A CA 1
ATOM 1423 C C . LEU A 1 184 ? -30.404 -2.478 29.008 1.00 94.50 184 LEU A C 1
ATOM 1425 O O . LEU A 1 184 ? -31.001 -1.413 28.862 1.00 94.50 184 LEU A O 1
ATOM 1429 N N . ASP A 1 185 ? -30.976 -3.678 28.834 1.00 93.75 185 ASP A N 1
ATOM 1430 C CA . ASP A 1 185 ? -32.389 -3.928 28.498 1.00 93.75 185 ASP A CA 1
ATOM 1431 C C . ASP A 1 185 ? -32.923 -3.075 27.322 1.00 93.75 185 ASP A C 1
ATOM 1433 O O . ASP A 1 185 ? -34.051 -2.578 27.331 1.00 93.75 185 ASP A O 1
ATOM 1437 N N . ASP A 1 186 ? -32.104 -2.870 26.280 1.00 96.00 186 ASP A N 1
ATOM 1438 C CA . ASP A 1 186 ? -32.519 -2.144 25.073 1.00 96.00 186 ASP A CA 1
ATOM 1439 C C . ASP A 1 186 ? -32.925 -3.120 23.949 1.00 96.00 186 ASP A C 1
ATOM 1441 O O . ASP A 1 186 ? -32.151 -4.016 23.594 1.00 96.00 186 ASP A O 1
ATOM 1445 N N . PRO A 1 187 ? -34.103 -2.946 23.314 1.00 95.81 187 PRO A N 1
ATOM 1446 C CA . PRO A 1 187 ? -34.558 -3.803 22.220 1.00 95.81 187 PRO A CA 1
ATOM 1447 C C . PRO A 1 187 ? -33.580 -3.951 21.047 1.00 95.81 187 PRO A C 1
ATOM 1449 O O . PRO A 1 187 ? -33.605 -4.985 20.381 1.00 95.81 187 PRO A O 1
ATOM 1452 N N . ARG A 1 188 ? -32.722 -2.953 20.790 1.00 95.38 188 ARG A N 1
ATOM 1453 C CA . ARG A 1 188 ? -31.714 -2.982 19.715 1.00 95.38 188 ARG A CA 1
ATOM 1454 C C . ARG A 1 188 ? -30.549 -3.929 20.007 1.00 95.38 188 ARG A C 1
ATOM 1456 O O . ARG A 1 188 ? -29.849 -4.308 19.075 1.00 95.38 188 ARG A O 1
ATOM 1463 N N . LEU A 1 189 ? -30.356 -4.325 21.268 1.00 95.25 189 LEU A N 1
ATOM 1464 C CA . LEU A 1 189 ? -29.294 -5.239 21.703 1.00 95.25 189 LEU A CA 1
ATOM 1465 C C . LEU A 1 189 ? -29.741 -6.709 21.759 1.00 95.25 189 LEU A C 1
ATOM 1467 O O . LEU A 1 189 ? -28.910 -7.580 21.972 1.00 95.25 189 LEU A O 1
ATOM 1471 N N . ARG A 1 190 ? -31.025 -7.021 21.522 1.00 90.19 190 ARG A N 1
ATOM 1472 C CA . ARG A 1 190 ? -31.588 -8.384 21.671 1.00 90.19 190 ARG A CA 1
ATOM 1473 C C . ARG A 1 190 ? -30.944 -9.466 20.795 1.00 90.19 190 ARG A C 1
ATOM 1475 O O . ARG A 1 190 ? -31.177 -10.643 21.041 1.00 90.19 190 ARG A O 1
ATOM 1482 N N . GLY A 1 191 ? -30.198 -9.076 19.764 1.00 89.19 191 GLY A N 1
ATOM 1483 C CA . GLY A 1 191 ? -29.457 -9.985 18.887 1.00 89.19 191 GLY A CA 1
ATOM 1484 C C . GLY A 1 191 ? -27.940 -9.828 18.968 1.00 89.19 191 GLY A C 1
ATOM 1485 O O . GLY A 1 191 ? -27.259 -10.329 18.086 1.00 89.19 191 GLY A O 1
ATOM 1486 N N . VAL A 1 192 ? -27.424 -9.088 19.953 1.00 93.56 192 VAL A N 1
ATOM 1487 C CA . VAL A 1 192 ? -25.986 -8.896 20.166 1.00 93.56 192 VAL A CA 1
ATOM 1488 C C . VAL A 1 192 ? -25.584 -9.689 21.400 1.00 93.56 192 VAL A C 1
ATOM 1490 O O . VAL A 1 192 ? -26.023 -9.373 22.504 1.00 93.56 192 VAL A O 1
ATOM 1493 N N . THR A 1 193 ? -24.746 -10.704 21.221 1.00 94.31 193 THR A N 1
ATOM 1494 C CA . THR A 1 193 ? -24.203 -11.496 22.330 1.00 94.31 193 THR A CA 1
ATOM 1495 C C . THR A 1 193 ? -22.750 -11.127 22.628 1.00 94.31 193 THR A C 1
ATOM 1497 O O . THR A 1 193 ? -22.066 -10.495 21.820 1.00 94.31 193 THR A O 1
ATOM 1500 N N . GLY A 1 194 ? -22.264 -11.525 23.809 1.00 94.69 194 GLY A N 1
ATOM 1501 C CA . GLY A 1 194 ? -20.842 -11.412 24.140 1.00 94.69 194 GLY A CA 1
ATOM 1502 C C . GLY A 1 194 ? -19.957 -12.195 23.165 1.00 94.69 194 GLY A C 1
ATOM 1503 O O . GLY A 1 194 ? -18.895 -11.699 22.799 1.00 94.69 194 GLY A O 1
ATOM 1504 N N . ASP A 1 195 ? -20.425 -13.351 22.688 1.00 93.94 195 ASP A N 1
ATOM 1505 C CA . ASP A 1 195 ? -19.703 -14.196 21.732 1.00 93.94 195 ASP A CA 1
ATOM 1506 C C . ASP A 1 195 ? -19.604 -13.544 20.346 1.00 93.94 195 ASP A C 1
ATOM 1508 O O . ASP A 1 195 ? -18.525 -13.525 19.761 1.00 93.94 195 ASP A O 1
ATOM 1512 N N . ASP A 1 196 ? -20.671 -12.896 19.859 1.00 93.88 196 ASP A N 1
ATOM 1513 C CA . ASP A 1 196 ? -20.613 -12.156 18.586 1.00 93.88 196 ASP A CA 1
ATOM 1514 C C . ASP A 1 196 ? -19.553 -11.043 18.636 1.00 93.88 196 ASP A C 1
ATOM 1516 O O . ASP A 1 196 ? -18.814 -10.805 17.676 1.00 93.88 196 ASP A O 1
ATOM 1520 N N . VAL A 1 197 ? -19.468 -10.343 19.774 1.00 96.25 197 VAL A N 1
ATOM 1521 C CA . VAL A 1 197 ? -18.462 -9.296 19.985 1.00 96.25 197 VAL A CA 1
ATOM 1522 C C . VAL A 1 197 ? -17.063 -9.901 20.109 1.00 96.25 197 VAL A C 1
ATOM 1524 O O . VAL A 1 197 ? -16.126 -9.363 19.517 1.00 96.25 197 VAL A O 1
ATOM 1527 N N . ARG A 1 198 ? -16.917 -11.019 20.829 1.00 96.94 198 ARG A N 1
ATOM 1528 C CA . ARG A 1 198 ? -15.661 -11.771 20.975 1.00 96.94 198 ARG A CA 1
ATOM 1529 C C . ARG A 1 198 ? -15.095 -12.192 19.629 1.00 96.94 198 ARG A C 1
ATOM 1531 O O . ARG A 1 198 ? -13.918 -11.946 19.371 1.00 96.94 198 ARG A O 1
ATOM 1538 N N . ASP A 1 199 ? -15.932 -12.760 18.770 1.00 95.19 199 ASP A N 1
ATOM 1539 C CA . ASP A 1 199 ? -15.541 -13.252 17.450 1.00 95.19 199 ASP A CA 1
ATOM 1540 C C . ASP A 1 199 ? -15.147 -12.105 16.505 1.00 95.19 199 ASP A C 1
ATOM 1542 O O . ASP A 1 199 ? -14.207 -12.229 15.716 1.00 95.19 199 ASP A O 1
ATOM 1546 N N . ALA A 1 200 ? -15.817 -10.952 16.604 1.00 95.44 200 ALA A N 1
ATOM 1547 C CA . ALA A 1 200 ? -15.516 -9.780 15.781 1.00 95.44 200 ALA A CA 1
ATOM 1548 C C . ALA A 1 200 ? -14.279 -8.990 16.257 1.00 95.44 200 ALA A C 1
ATOM 1550 O O . ALA A 1 200 ? -13.597 -8.346 15.448 1.00 95.44 200 ALA A O 1
ATOM 1551 N N . LEU A 1 201 ? -13.978 -9.010 17.559 1.00 96.75 201 LEU A N 1
ATOM 1552 C CA . LEU A 1 201 ? -12.992 -8.127 18.184 1.00 96.75 201 LEU A CA 1
ATOM 1553 C C . LEU A 1 201 ? -11.572 -8.215 17.582 1.00 96.75 201 LEU A C 1
ATOM 1555 O O . LEU A 1 201 ? -10.969 -7.155 17.377 1.00 96.75 201 LEU A O 1
ATOM 1559 N N . PRO A 1 202 ? -11.009 -9.395 17.241 1.00 97.44 202 PRO A N 1
ATOM 1560 C CA . PRO A 1 202 ? -9.682 -9.465 16.632 1.00 97.44 202 PRO A CA 1
ATOM 1561 C C . PRO A 1 202 ? -9.561 -8.638 15.347 1.00 97.44 202 PRO A C 1
ATOM 1563 O O . PRO A 1 202 ? -8.598 -7.888 15.184 1.00 97.44 202 PRO A O 1
ATOM 1566 N N . ALA A 1 203 ? -10.552 -8.716 14.454 1.00 96.50 203 ALA A N 1
ATOM 1567 C CA . ALA A 1 203 ? -10.555 -7.955 13.205 1.00 96.50 203 ALA A CA 1
ATOM 1568 C C . ALA A 1 203 ? -10.679 -6.441 13.455 1.00 96.50 203 ALA A C 1
ATOM 1570 O O . ALA A 1 203 ? -10.006 -5.636 12.803 1.00 96.50 203 ALA A O 1
ATOM 1571 N N . VAL A 1 204 ? -11.490 -6.051 14.441 1.00 96.44 204 VAL A N 1
ATOM 1572 C CA . VAL A 1 204 ? -11.694 -4.653 14.853 1.00 96.44 204 VAL A CA 1
ATOM 1573 C C . VAL A 1 204 ? -10.391 -4.047 15.388 1.00 96.44 204 VAL A C 1
ATOM 1575 O O . VAL A 1 204 ? -9.949 -3.004 14.903 1.00 96.44 204 VAL A O 1
ATOM 1578 N N . LEU A 1 205 ? -9.710 -4.734 16.311 1.00 97.12 205 LEU A N 1
ATOM 1579 C CA . LEU A 1 205 ? -8.409 -4.302 16.843 1.00 97.12 205 LEU A CA 1
ATOM 1580 C C . LEU A 1 205 ? -7.345 -4.188 15.745 1.00 97.12 205 LEU A C 1
ATOM 1582 O O . LEU A 1 205 ? -6.541 -3.253 15.732 1.00 97.12 205 LEU A O 1
ATOM 1586 N N . LEU A 1 206 ? -7.336 -5.135 14.806 1.00 97.12 206 LEU A N 1
ATOM 1587 C CA . LEU A 1 206 ? -6.395 -5.136 13.692 1.00 97.12 206 LEU A CA 1
ATOM 1588 C C . LEU A 1 206 ? -6.686 -4.045 12.661 1.00 97.12 206 LEU A C 1
ATOM 1590 O O . LEU A 1 206 ? -5.761 -3.627 11.972 1.00 97.12 206 LEU A O 1
ATOM 1594 N N . THR A 1 207 ? -7.918 -3.542 12.567 1.00 96.56 207 THR A N 1
ATOM 1595 C CA . THR A 1 207 ? -8.259 -2.439 11.652 1.00 96.56 207 THR A CA 1
ATOM 1596 C C . THR A 1 207 ? -7.531 -1.154 12.048 1.00 96.56 207 THR A C 1
ATOM 1598 O O . THR A 1 207 ? -6.982 -0.461 11.189 1.00 96.56 207 THR A O 1
ATOM 1601 N N . ILE A 1 208 ? -7.434 -0.877 13.352 1.00 95.75 208 ILE A N 1
ATOM 1602 C CA . ILE A 1 208 ? -6.661 0.250 13.896 1.00 95.75 208 ILE A CA 1
ATOM 1603 C C . ILE A 1 208 ? -5.174 0.074 13.559 1.00 95.75 208 ILE A C 1
ATOM 1605 O O . ILE A 1 208 ? -4.524 0.984 13.046 1.00 95.75 208 ILE A O 1
ATOM 1609 N N . HIS A 1 209 ? -4.638 -1.129 13.770 1.00 96.12 209 HIS A N 1
ATOM 1610 C CA . HIS A 1 209 ? -3.227 -1.426 13.511 1.00 96.12 209 HIS A CA 1
ATOM 1611 C C . HIS A 1 209 ? -2.874 -1.415 12.017 1.00 96.12 209 HIS A C 1
ATOM 1613 O O . HIS A 1 209 ? -1.782 -0.995 11.640 1.00 96.12 209 HIS A O 1
ATOM 1619 N N . ALA A 1 210 ? -3.797 -1.827 11.145 1.00 97.19 210 ALA A N 1
ATOM 1620 C CA . ALA A 1 210 ? -3.614 -1.764 9.699 1.00 97.19 210 ALA A CA 1
ATOM 1621 C C . ALA A 1 210 ? -3.420 -0.318 9.225 1.00 97.19 210 ALA A C 1
ATOM 1623 O O . ALA A 1 210 ? -2.563 -0.067 8.377 1.00 97.19 210 ALA A O 1
ATOM 1624 N N . ARG A 1 211 ? -4.157 0.639 9.811 1.00 96.50 211 ARG A N 1
ATOM 1625 C CA . ARG A 1 211 ? -3.966 2.073 9.541 1.00 96.50 211 ARG A CA 1
ATOM 1626 C C . ARG A 1 211 ? -2.563 2.525 9.940 1.00 96.50 211 ARG A C 1
ATOM 1628 O O . ARG A 1 211 ? -1.878 3.105 9.109 1.00 96.50 211 ARG A O 1
ATOM 1635 N N . LEU A 1 212 ? -2.077 2.132 11.122 1.00 96.19 212 LEU A N 1
ATOM 1636 C CA . LEU A 1 212 ? -0.695 2.411 11.545 1.00 96.19 212 LEU A CA 1
ATOM 1637 C C . LEU A 1 212 ? 0.348 1.830 10.580 1.00 96.19 212 LEU A C 1
ATOM 1639 O O . LEU A 1 212 ? 1.331 2.494 10.260 1.00 96.19 212 LEU A O 1
ATOM 1643 N N . ALA A 1 213 ? 0.138 0.607 10.084 1.00 97.38 213 ALA A N 1
ATOM 1644 C CA . ALA A 1 213 ? 1.036 -0.005 9.107 1.00 97.38 213 ALA A CA 1
ATOM 1645 C C . ALA A 1 213 ? 1.071 0.782 7.785 1.00 97.38 213 ALA A C 1
ATOM 1647 O O . ALA A 1 213 ? 2.145 0.978 7.211 1.00 97.38 213 ALA A O 1
ATOM 1648 N N . ILE A 1 214 ? -0.089 1.246 7.311 1.00 97.94 214 ILE A N 1
ATOM 1649 C CA . ILE A 1 214 ? -0.212 2.071 6.103 1.00 97.94 214 ILE A CA 1
ATOM 1650 C C . ILE A 1 214 ? 0.446 3.437 6.317 1.00 97.94 214 ILE A C 1
ATOM 1652 O O . ILE A 1 214 ? 1.259 3.846 5.489 1.00 97.94 214 ILE A O 1
ATOM 1656 N N . ASP A 1 215 ? 0.158 4.113 7.428 1.00 96.56 215 ASP A N 1
ATOM 1657 C CA . ASP A 1 215 ? 0.709 5.431 7.755 1.00 96.56 215 ASP A CA 1
ATOM 1658 C C . ASP A 1 215 ? 2.231 5.376 7.906 1.00 96.56 215 ASP A C 1
ATOM 1660 O O . ASP A 1 215 ? 2.943 6.210 7.345 1.00 96.56 215 ASP A O 1
ATOM 1664 N N . ALA A 1 216 ? 2.755 4.330 8.553 1.00 96.00 216 ALA A N 1
ATOM 1665 C CA . ALA A 1 216 ? 4.189 4.071 8.626 1.00 96.00 216 ALA A CA 1
ATOM 1666 C C . ALA A 1 216 ? 4.807 3.815 7.242 1.00 96.00 216 ALA A C 1
ATOM 1668 O O . ALA A 1 216 ? 5.963 4.163 7.015 1.00 96.00 216 ALA A O 1
ATOM 1669 N N . ALA A 1 217 ? 4.063 3.228 6.299 1.00 97.62 217 ALA A N 1
ATOM 1670 C CA . ALA A 1 217 ? 4.545 2.982 4.943 1.00 97.62 217 ALA A CA 1
ATOM 1671 C C . ALA A 1 217 ? 4.502 4.234 4.052 1.00 97.62 217 ALA A C 1
ATOM 1673 O O . ALA A 1 217 ? 5.209 4.267 3.044 1.00 97.62 217 ALA A O 1
ATOM 1674 N N . ARG A 1 218 ? 3.706 5.262 4.373 1.00 96.81 218 ARG A N 1
ATOM 1675 C CA . ARG A 1 218 ? 3.566 6.472 3.540 1.00 96.81 218 ARG A CA 1
ATOM 1676 C C . ARG A 1 218 ? 4.890 7.215 3.303 1.00 96.81 218 ARG A C 1
ATOM 1678 O O . ARG A 1 218 ? 5.226 7.401 2.132 1.00 96.81 218 ARG A O 1
ATOM 1685 N N . PRO A 1 219 ? 5.676 7.607 4.322 1.00 96.88 219 PRO A N 1
ATOM 1686 C CA . PRO A 1 219 ? 6.963 8.258 4.094 1.00 96.88 219 PRO A CA 1
ATOM 1687 C C . PRO A 1 219 ? 8.004 7.279 3.530 1.00 96.88 219 PRO A C 1
ATOM 1689 O O . PRO A 1 219 ? 8.076 6.109 3.917 1.00 96.88 219 PRO A O 1
ATOM 1692 N N . ARG A 1 220 ? 8.874 7.763 2.634 1.00 93.38 220 ARG A N 1
ATOM 1693 C CA . ARG A 1 220 ? 10.025 6.975 2.165 1.00 93.38 220 ARG A CA 1
ATOM 1694 C C . ARG A 1 220 ? 10.977 6.706 3.332 1.00 93.38 220 ARG A C 1
ATOM 1696 O O . ARG A 1 220 ? 11.300 7.611 4.092 1.00 93.38 220 ARG A O 1
ATOM 1703 N N . GLY A 1 221 ? 11.414 5.453 3.469 1.00 95.00 221 GLY A N 1
ATOM 1704 C CA . GLY A 1 221 ? 12.214 4.982 4.609 1.00 95.00 221 GLY A CA 1
ATOM 1705 C C . GLY A 1 221 ? 11.394 4.365 5.751 1.00 95.00 221 GLY A C 1
ATOM 1706 O O . GLY A 1 221 ? 11.970 3.705 6.612 1.00 95.00 221 GLY A O 1
ATOM 1707 N N . GLY A 1 222 ? 10.062 4.492 5.730 1.00 96.81 222 GLY A N 1
ATOM 1708 C CA . GLY A 1 222 ? 9.164 3.910 6.736 1.00 96.81 222 GLY A CA 1
ATOM 1709 C C . GLY A 1 222 ? 8.865 2.411 6.569 1.00 96.81 222 GLY A C 1
ATOM 1710 O O . GLY A 1 222 ? 8.250 1.790 7.436 1.00 96.81 222 GLY A O 1
ATOM 1711 N N . ASP A 1 223 ? 9.351 1.784 5.494 1.00 97.38 223 ASP A N 1
ATOM 1712 C CA . ASP A 1 223 ? 9.074 0.385 5.146 1.00 97.38 223 ASP A CA 1
ATOM 1713 C C . ASP A 1 223 ? 9.376 -0.621 6.272 1.00 97.38 223 ASP A C 1
ATOM 1715 O O . ASP A 1 223 ? 8.671 -1.618 6.434 1.00 97.38 223 ASP A O 1
ATOM 1719 N N . ALA A 1 224 ? 10.449 -0.396 7.038 1.00 96.81 224 ALA A N 1
ATOM 1720 C CA . ALA A 1 224 ? 10.832 -1.283 8.135 1.00 96.81 224 ALA A CA 1
ATOM 1721 C C . ALA A 1 224 ? 9.838 -1.209 9.306 1.00 96.81 224 ALA A C 1
ATOM 1723 O O . ALA A 1 224 ? 9.488 -2.246 9.871 1.00 96.81 224 ALA A O 1
ATOM 1724 N N . ALA A 1 225 ? 9.352 -0.006 9.628 1.00 95.69 225 ALA A N 1
ATOM 1725 C CA . ALA A 1 225 ? 8.341 0.203 10.659 1.00 95.69 225 ALA A CA 1
ATOM 1726 C C . ALA A 1 225 ? 7.005 -0.430 10.244 1.00 95.69 225 ALA A C 1
ATOM 1728 O O . ALA A 1 225 ? 6.441 -1.222 10.998 1.00 95.69 225 ALA A O 1
ATOM 1729 N N . ALA A 1 226 ? 6.566 -0.195 9.004 1.00 97.31 226 ALA A N 1
ATOM 1730 C CA . ALA A 1 226 ? 5.357 -0.801 8.448 1.00 97.31 226 ALA A CA 1
ATOM 1731 C C . ALA A 1 226 ? 5.401 -2.341 8.466 1.00 97.31 226 ALA A C 1
ATOM 1733 O O . ALA A 1 226 ? 4.466 -2.985 8.941 1.00 97.31 226 ALA A O 1
ATOM 1734 N N . ARG A 1 227 ? 6.517 -2.957 8.043 1.00 97.56 227 ARG A N 1
ATOM 1735 C CA . ARG A 1 227 ? 6.709 -4.419 8.157 1.00 97.56 227 ARG A CA 1
ATOM 1736 C C . ARG A 1 227 ? 6.723 -4.902 9.609 1.00 97.56 227 ARG A C 1
ATOM 1738 O O . ARG A 1 227 ? 6.305 -6.026 9.886 1.00 97.56 227 ARG A O 1
ATOM 1745 N N . GLY A 1 228 ? 7.204 -4.074 10.536 1.00 97.00 228 GLY A N 1
ATOM 1746 C CA . GLY A 1 228 ? 7.107 -4.315 11.974 1.00 97.00 228 GLY A CA 1
ATOM 1747 C C . GLY A 1 228 ? 5.658 -4.466 12.430 1.00 97.00 228 GLY A C 1
ATOM 1748 O O . GLY A 1 228 ? 5.332 -5.477 13.048 1.00 97.00 228 GLY A O 1
ATOM 1749 N N . HIS A 1 229 ? 4.797 -3.520 12.049 1.00 97.00 229 HIS A N 1
ATOM 1750 C CA . HIS A 1 229 ? 3.360 -3.565 12.326 1.00 97.00 229 HIS A CA 1
ATOM 1751 C C . HIS A 1 229 ? 2.690 -4.804 11.716 1.00 97.00 229 HIS A C 1
ATOM 1753 O O . HIS A 1 229 ? 2.068 -5.576 12.440 1.00 97.00 229 HIS A O 1
ATOM 1759 N N . VAL A 1 230 ? 2.899 -5.073 10.420 1.00 97.94 230 VAL A N 1
ATOM 1760 C CA . VAL A 1 230 ? 2.324 -6.253 9.735 1.00 97.94 230 VAL A CA 1
ATOM 1761 C C . VAL A 1 230 ? 2.696 -7.562 10.441 1.00 97.94 230 VAL A C 1
ATOM 1763 O O . VAL A 1 230 ? 1.856 -8.445 10.612 1.00 97.94 230 VAL A O 1
ATOM 1766 N N . ARG A 1 231 ? 3.945 -7.689 10.902 1.00 97.81 231 ARG A N 1
ATOM 1767 C CA . ARG A 1 231 ? 4.395 -8.865 11.656 1.00 97.81 231 ARG A CA 1
ATOM 1768 C C . ARG A 1 231 ? 3.684 -8.996 13.003 1.00 97.81 231 ARG A C 1
ATOM 1770 O O . ARG A 1 231 ? 3.235 -10.090 13.319 1.00 97.81 231 ARG A O 1
ATOM 1777 N N . ILE A 1 232 ? 3.549 -7.912 13.767 1.00 97.56 232 ILE A N 1
ATOM 1778 C CA . ILE A 1 232 ? 2.829 -7.927 15.052 1.00 97.56 232 ILE A CA 1
ATOM 1779 C C . ILE A 1 232 ? 1.359 -8.319 14.846 1.00 97.56 232 ILE A C 1
ATOM 1781 O O . ILE A 1 232 ? 0.811 -9.095 15.625 1.00 97.56 232 ILE A O 1
ATOM 1785 N N . MET A 1 233 ? 0.729 -7.838 13.772 1.00 97.56 233 MET A N 1
ATOM 1786 C CA . MET A 1 233 ? -0.636 -8.230 13.416 1.00 97.56 233 MET A CA 1
ATOM 1787 C C . MET A 1 233 ? -0.745 -9.735 13.136 1.00 97.56 233 MET A C 1
ATOM 1789 O O . MET A 1 233 ? -1.650 -10.389 13.649 1.00 97.56 233 MET A O 1
ATOM 1793 N N . GLY A 1 234 ? 0.197 -10.299 12.372 1.00 97.25 234 GLY A N 1
ATOM 1794 C CA . GLY A 1 234 ? 0.259 -11.742 12.115 1.00 97.25 234 GLY A CA 1
ATOM 1795 C C . GLY A 1 234 ? 0.565 -12.573 13.368 1.00 97.25 234 GLY A C 1
ATOM 1796 O O . GLY A 1 234 ? 0.026 -13.664 13.523 1.00 97.25 234 GLY A O 1
ATOM 1797 N N . GLU A 1 235 ? 1.376 -12.042 14.291 1.00 97.25 235 GLU A N 1
ATOM 1798 C CA . GLU A 1 235 ? 1.606 -12.641 15.611 1.00 97.25 235 GLU A CA 1
ATOM 1799 C C . GLU A 1 235 ? 0.321 -12.656 16.454 1.00 97.25 235 GLU A C 1
ATOM 1801 O O . GLU A 1 235 ? 0.153 -13.595 17.229 1.00 97.25 235 GLU A O 1
ATOM 1806 N N . PHE A 1 236 ? -0.572 -11.659 16.319 1.00 96.94 236 PHE A N 1
ATOM 1807 C CA . PHE A 1 236 ? -1.847 -11.545 17.047 1.00 96.94 236 PHE A CA 1
ATOM 1808 C C . PHE A 1 236 ? -2.981 -12.414 16.465 1.00 96.94 236 PHE A C 1
ATOM 1810 O O . PHE A 1 236 ? -3.707 -13.048 17.232 1.00 96.94 236 PHE A O 1
ATOM 1817 N N . ALA A 1 237 ? -3.109 -12.504 15.140 1.00 95.12 237 ALA A N 1
ATOM 1818 C CA . ALA A 1 237 ? -4.137 -13.319 14.485 1.00 95.12 237 ALA A CA 1
ATOM 1819 C C . ALA A 1 237 ? -3.539 -14.164 13.337 1.00 95.12 237 ALA A C 1
ATOM 1821 O O . ALA A 1 237 ? -3.479 -13.705 12.189 1.00 95.12 237 ALA A O 1
ATOM 1822 N N . PRO A 1 238 ? -3.062 -15.391 13.634 1.00 89.88 238 PRO A N 1
ATOM 1823 C CA . PRO A 1 238 ? -2.355 -16.241 12.669 1.00 89.88 238 PRO A CA 1
ATOM 1824 C C . PRO A 1 238 ? -3.280 -16.969 11.678 1.00 89.88 238 PRO A C 1
ATOM 1826 O O . PRO A 1 238 ? -2.809 -17.549 10.704 1.00 89.88 238 PRO A O 1
ATOM 1829 N N . ASP A 1 239 ? -4.590 -16.931 11.903 1.00 89.62 239 ASP A N 1
ATOM 1830 C CA . ASP A 1 239 ? -5.650 -17.605 11.140 1.00 89.62 239 ASP A CA 1
ATOM 1831 C C . ASP A 1 239 ? -5.981 -16.947 9.782 1.00 89.62 239 ASP A C 1
ATOM 1833 O O . ASP A 1 239 ? -6.923 -17.341 9.098 1.00 89.62 239 ASP A O 1
ATOM 1837 N N . GLY A 1 240 ? -5.205 -15.942 9.370 1.00 93.19 240 GLY A N 1
ATOM 1838 C CA . GLY A 1 240 ? -5.430 -15.181 8.141 1.00 93.19 240 GLY A CA 1
ATOM 1839 C C . GLY A 1 240 ? -6.271 -13.917 8.330 1.00 93.19 240 GLY A C 1
ATOM 1840 O O . GLY A 1 240 ? -6.328 -13.108 7.398 1.00 93.19 240 GLY A O 1
ATOM 1841 N N . THR A 1 241 ? -6.828 -13.674 9.523 1.00 95.38 241 THR A N 1
ATOM 1842 C CA . THR A 1 241 ? -7.586 -12.450 9.838 1.00 95.38 241 THR A CA 1
ATOM 1843 C C . THR A 1 241 ? -6.757 -11.193 9.571 1.00 95.38 241 THR A C 1
ATOM 1845 O O . THR A 1 241 ? -7.231 -10.268 8.911 1.00 95.38 241 THR A O 1
ATOM 1848 N N . ALA A 1 242 ? -5.476 -11.181 9.962 1.00 96.50 242 ALA A N 1
ATOM 1849 C CA . ALA A 1 242 ? -4.578 -10.058 9.685 1.00 96.50 242 ALA A CA 1
ATOM 1850 C C . ALA A 1 242 ? -4.458 -9.746 8.184 1.00 96.50 242 ALA A C 1
ATOM 1852 O O . ALA A 1 242 ? -4.503 -8.584 7.782 1.00 96.50 242 ALA A O 1
ATOM 1853 N N . ARG A 1 243 ? -4.364 -10.774 7.332 1.00 96.50 243 ARG A N 1
ATOM 1854 C CA . ARG A 1 243 ? -4.275 -10.595 5.876 1.00 96.50 243 ARG A CA 1
ATOM 1855 C C . ARG A 1 243 ? -5.580 -10.056 5.288 1.00 96.50 243 ARG A C 1
ATOM 1857 O O . ARG A 1 243 ? -5.527 -9.205 4.398 1.00 96.50 243 ARG A O 1
ATOM 1864 N N . ALA A 1 244 ? -6.727 -10.537 5.767 1.00 96.12 244 ALA A N 1
ATOM 1865 C CA . ALA A 1 244 ? -8.035 -10.050 5.335 1.00 96.12 244 ALA A CA 1
ATOM 1866 C C . ALA A 1 244 ? -8.206 -8.560 5.670 1.00 96.12 244 ALA A C 1
ATOM 1868 O O . ALA A 1 244 ? -8.483 -7.762 4.776 1.00 96.12 244 ALA A O 1
ATOM 1869 N N . VAL A 1 245 ? -7.912 -8.174 6.916 1.00 96.81 245 VAL A N 1
ATOM 1870 C CA . VAL A 1 245 ? -7.994 -6.779 7.376 1.00 96.81 245 VAL A CA 1
ATOM 1871 C C . VAL A 1 245 ? -7.045 -5.865 6.598 1.00 96.81 245 VAL A C 1
ATOM 1873 O O . VAL A 1 245 ? -7.450 -4.791 6.163 1.00 96.81 245 VAL A O 1
ATOM 1876 N N . LEU A 1 246 ? -5.796 -6.281 6.352 1.00 98.19 246 LEU A N 1
ATOM 1877 C CA . LEU A 1 246 ? -4.850 -5.487 5.555 1.00 98.19 246 LEU A CA 1
ATOM 1878 C C . LEU A 1 246 ? -5.323 -5.309 4.105 1.00 98.19 246 LEU A C 1
ATOM 1880 O O . LEU A 1 246 ? -5.154 -4.234 3.527 1.00 98.19 246 LEU A O 1
ATOM 1884 N N . THR A 1 247 ? -5.931 -6.343 3.517 1.00 97.88 247 THR A N 1
ATOM 1885 C CA . THR A 1 247 ? -6.493 -6.276 2.158 1.00 97.88 247 THR A CA 1
ATOM 1886 C C . THR A 1 247 ? -7.623 -5.253 2.081 1.00 97.88 247 THR A C 1
ATOM 1888 O O . THR A 1 247 ? -7.667 -4.455 1.148 1.00 97.88 247 THR A O 1
ATOM 1891 N N . GLU A 1 248 ? -8.508 -5.238 3.074 1.00 96.50 248 GLU A N 1
ATOM 1892 C CA . GLU A 1 248 ? -9.603 -4.273 3.148 1.00 96.50 248 GLU A CA 1
ATOM 1893 C C . GLU A 1 248 ? -9.097 -2.851 3.426 1.00 96.50 248 GLU A C 1
ATOM 1895 O O . GLU A 1 248 ? -9.445 -1.917 2.703 1.00 96.50 248 GLU A O 1
ATOM 1900 N N . ALA A 1 249 ? -8.179 -2.685 4.381 1.00 96.31 249 ALA A N 1
ATOM 1901 C CA . ALA A 1 249 ? -7.597 -1.388 4.729 1.00 96.31 249 ALA A CA 1
ATOM 1902 C C . ALA A 1 249 ? -6.847 -0.725 3.558 1.00 96.31 249 ALA A C 1
ATOM 1904 O O . ALA A 1 249 ? -6.774 0.500 3.470 1.00 96.31 249 ALA A O 1
ATOM 1905 N N . THR A 1 250 ? -6.304 -1.521 2.634 1.00 98.19 250 THR A N 1
ATOM 1906 C CA . THR A 1 250 ? -5.593 -1.035 1.440 1.00 98.19 250 THR A CA 1
ATOM 1907 C C . THR A 1 250 ? -6.481 -0.900 0.197 1.00 98.19 250 THR A C 1
ATOM 1909 O O . THR A 1 250 ? -6.005 -0.462 -0.856 1.00 98.19 250 THR A O 1
ATOM 1912 N N . ALA A 1 251 ? -7.780 -1.211 0.292 1.00 97.44 251 ALA A N 1
ATOM 1913 C CA . ALA A 1 251 ? -8.701 -1.177 -0.845 1.00 97.44 251 ALA A CA 1
ATOM 1914 C C . ALA A 1 251 ? -8.852 0.226 -1.458 1.00 97.44 251 ALA A C 1
ATOM 1916 O O . ALA A 1 251 ? -9.012 0.359 -2.675 1.00 97.44 251 ALA A O 1
ATOM 1917 N N . THR A 1 252 ? -8.756 1.281 -0.647 1.00 97.38 252 THR A N 1
ATOM 1918 C CA . THR A 1 252 ? -8.807 2.677 -1.113 1.00 97.38 252 THR A CA 1
ATOM 1919 C C . THR A 1 252 ? -7.587 3.041 -1.959 1.00 97.38 252 THR A C 1
ATOM 1921 O O . THR A 1 252 ? -7.743 3.664 -3.005 1.00 97.38 252 THR A O 1
ATOM 1924 N N . ILE A 1 253 ? -6.391 2.573 -1.580 1.00 98.25 253 ILE A N 1
ATOM 1925 C CA . ILE A 1 253 ? -5.144 2.756 -2.343 1.00 98.25 253 ILE A CA 1
ATOM 1926 C C . ILE A 1 253 ? -5.241 2.029 -3.688 1.00 98.25 253 ILE A C 1
ATOM 1928 O O . ILE A 1 253 ? -4.974 2.608 -4.739 1.00 98.25 253 ILE A O 1
ATOM 1932 N N . ALA A 1 254 ? -5.697 0.774 -3.677 1.00 98.12 254 ALA A N 1
ATOM 1933 C CA . ALA A 1 254 ? -5.914 0.018 -4.909 1.00 98.12 254 ALA A CA 1
ATOM 1934 C C . ALA A 1 254 ? -6.959 0.690 -5.822 1.00 98.12 254 ALA A C 1
ATOM 1936 O O . ALA A 1 254 ? -6.803 0.702 -7.042 1.00 98.12 254 ALA A O 1
ATOM 1937 N N . SER A 1 255 ? -8.009 1.284 -5.248 1.00 97.75 255 SER A N 1
ATOM 1938 C CA . SER A 1 255 ? -9.040 2.007 -6.005 1.00 97.75 255 SER A CA 1
ATOM 1939 C C . SER A 1 255 ? -8.520 3.319 -6.598 1.00 97.75 255 SER A C 1
ATOM 1941 O O . SER A 1 255 ? -8.832 3.623 -7.747 1.00 97.75 255 SER A O 1
ATOM 1943 N N . ALA A 1 256 ? -7.676 4.058 -5.871 1.00 98.06 256 ALA A N 1
ATOM 1944 C CA . ALA A 1 256 ? -7.009 5.254 -6.389 1.00 98.06 256 ALA A CA 1
ATOM 1945 C C . ALA A 1 256 ? -6.093 4.924 -7.582 1.00 98.06 256 ALA A C 1
ATOM 1947 O O . ALA A 1 256 ? -6.128 5.614 -8.600 1.00 98.06 256 ALA A O 1
ATOM 1948 N N . LEU A 1 257 ? -5.347 3.816 -7.506 1.00 98.38 257 LEU A N 1
ATOM 1949 C CA . LEU A 1 257 ? -4.526 3.329 -8.618 1.00 98.38 257 LEU A CA 1
ATOM 1950 C C . LEU A 1 257 ? -5.368 2.922 -9.834 1.00 98.38 257 LEU A C 1
ATOM 1952 O O . LEU A 1 257 ? -4.987 3.231 -10.961 1.00 98.38 257 LEU A O 1
ATOM 1956 N N . ARG A 1 258 ? -6.528 2.280 -9.637 1.00 98.19 258 ARG A N 1
ATOM 1957 C CA . ARG A 1 258 ? -7.462 1.987 -10.742 1.00 98.19 258 ARG A CA 1
ATOM 1958 C C . ARG A 1 258 ? -7.945 3.265 -11.422 1.00 98.19 258 ARG A C 1
ATOM 1960 O O . ARG A 1 258 ? -7.859 3.359 -12.640 1.00 98.19 258 ARG A O 1
ATOM 1967 N N . LEU A 1 259 ? -8.343 4.272 -10.645 1.00 97.94 259 LEU A N 1
ATOM 1968 C CA . LEU A 1 259 ? -8.754 5.566 -11.192 1.00 97.94 259 LEU A CA 1
ATOM 1969 C C . LEU A 1 259 ? -7.621 6.242 -11.984 1.00 97.94 259 LEU A C 1
ATOM 1971 O O . LEU A 1 259 ? -7.866 6.816 -13.042 1.00 97.94 259 LEU A O 1
ATOM 1975 N N . LEU A 1 260 ? -6.372 6.146 -11.516 1.00 97.50 260 LEU A N 1
ATOM 1976 C CA . LEU A 1 260 ? -5.207 6.655 -12.247 1.00 97.50 260 LEU A CA 1
ATOM 1977 C C . LEU A 1 260 ? -5.021 5.943 -13.602 1.00 97.50 260 LEU A C 1
ATOM 1979 O O . LEU A 1 260 ? -4.734 6.594 -14.608 1.00 97.50 260 LEU A O 1
ATOM 1983 N N . ILE A 1 261 ? -5.215 4.621 -13.642 1.00 97.94 261 ILE A N 1
ATOM 1984 C CA . ILE A 1 261 ? -5.148 3.810 -14.869 1.00 97.94 261 ILE A CA 1
ATOM 1985 C C . ILE A 1 261 ? -6.264 4.201 -15.847 1.00 97.94 261 ILE A C 1
ATOM 1987 O O . ILE A 1 261 ? -5.984 4.383 -17.037 1.00 97.94 261 ILE A O 1
ATOM 1991 N N . ASP A 1 262 ? -7.492 4.358 -15.347 1.00 97.19 262 ASP A N 1
ATOM 1992 C CA . ASP A 1 262 ? -8.676 4.718 -16.134 1.00 97.19 262 ASP A CA 1
ATOM 1993 C C . ASP A 1 262 ? -8.560 6.132 -16.709 1.00 97.19 262 ASP A C 1
ATOM 1995 O O . ASP A 1 262 ? -8.787 6.341 -17.900 1.00 97.19 262 ASP A O 1
ATOM 1999 N N . ASN A 1 263 ? -8.098 7.097 -15.911 1.00 94.69 263 ASN A N 1
ATOM 2000 C CA . ASN A 1 263 ? -7.855 8.465 -16.375 1.00 94.69 263 ASN A CA 1
ATOM 2001 C C . ASN A 1 263 ? -6.820 8.501 -17.493 1.00 94.69 263 ASN A C 1
ATOM 2003 O O . ASN A 1 263 ? -6.998 9.185 -18.503 1.00 94.69 263 ASN A O 1
ATOM 2007 N N . ALA A 1 264 ? -5.754 7.717 -17.347 1.00 94.06 264 ALA A N 1
ATOM 2008 C CA . ALA A 1 264 ? -4.780 7.584 -18.404 1.00 94.06 264 ALA A CA 1
ATOM 2009 C C . ALA A 1 264 ? -5.418 6.927 -19.652 1.00 94.06 264 ALA A C 1
ATOM 2011 O O . ALA A 1 264 ? -4.948 7.152 -20.766 1.00 94.06 264 ALA A O 1
ATOM 2012 N N . ALA A 1 265 ? -6.440 6.060 -19.518 1.00 92.94 265 ALA A N 1
ATOM 2013 C CA . ALA A 1 265 ? -7.065 5.289 -20.619 1.00 92.94 265 ALA A CA 1
ATOM 2014 C C . ALA A 1 265 ? -7.891 6.135 -21.580 1.00 92.94 265 ALA A C 1
ATOM 2016 O O . ALA A 1 265 ? -8.244 5.650 -22.655 1.00 92.94 265 ALA A O 1
ATOM 2017 N N . THR A 1 266 ? -8.108 7.402 -21.237 1.00 92.56 266 THR A N 1
ATOM 2018 C CA . THR A 1 266 ? -8.671 8.403 -22.135 1.00 92.56 266 THR A CA 1
ATOM 2019 C C . THR A 1 266 ? -7.914 8.413 -23.473 1.00 92.56 266 THR A C 1
ATOM 2021 O O . THR A 1 266 ? -6.688 8.564 -23.482 1.00 92.56 266 THR A O 1
ATOM 2024 N N . PRO A 1 267 ? -8.613 8.232 -24.610 1.00 92.50 267 PRO A N 1
ATOM 2025 C CA . PRO A 1 267 ? -8.000 8.312 -25.929 1.00 92.50 267 PRO A CA 1
ATOM 2026 C C . PRO A 1 267 ? -7.301 9.658 -26.134 1.00 92.50 267 PRO A C 1
ATOM 2028 O O . PRO A 1 267 ? -7.843 10.703 -25.784 1.00 92.50 267 PRO A O 1
ATOM 2031 N N . ALA A 1 268 ? -6.112 9.626 -26.732 1.00 93.81 268 ALA A N 1
ATOM 2032 C CA . ALA A 1 268 ? -5.384 10.818 -27.144 1.00 93.81 268 ALA A CA 1
ATOM 2033 C C . ALA A 1 268 ? -4.934 10.673 -28.598 1.00 93.81 268 ALA A C 1
ATOM 2035 O O . ALA A 1 268 ? -4.466 9.605 -29.026 1.00 93.81 268 ALA A O 1
ATOM 2036 N N . ASP A 1 269 ? -5.092 11.752 -29.362 1.00 92.00 269 ASP A N 1
ATOM 2037 C CA . ASP A 1 269 ? -4.837 11.738 -30.798 1.00 92.00 269 ASP A CA 1
ATOM 2038 C C . ASP A 1 269 ? -3.380 12.009 -31.155 1.00 92.00 269 ASP A C 1
ATOM 2040 O O . ASP A 1 269 ? -2.901 11.454 -32.145 1.00 92.00 269 ASP A O 1
ATOM 2044 N N . ASP A 1 270 ? -2.648 12.731 -30.312 1.00 93.81 270 ASP A N 1
ATOM 2045 C CA . ASP A 1 270 ? -1.248 13.069 -30.523 1.00 93.81 270 ASP A CA 1
ATOM 2046 C C . ASP A 1 270 ? -0.284 12.196 -29.691 1.00 93.81 270 ASP A C 1
ATOM 2048 O O . ASP A 1 270 ? -0.632 11.606 -28.665 1.00 93.81 270 ASP A O 1
ATOM 2052 N N . HIS A 1 271 ? 0.954 12.081 -30.170 1.00 92.62 271 HIS A N 1
ATOM 2053 C CA . HIS A 1 271 ? 1.977 11.238 -29.552 1.00 92.62 271 HIS A CA 1
ATOM 2054 C C . HIS A 1 271 ? 2.540 11.821 -28.244 1.00 92.62 271 HIS A C 1
ATOM 2056 O O . HIS A 1 271 ? 2.955 11.048 -27.376 1.00 92.62 271 HIS A O 1
ATOM 2062 N N . GLU A 1 272 ? 2.550 13.146 -28.082 1.00 92.88 272 GLU A N 1
ATOM 2063 C CA . GLU A 1 272 ? 3.132 13.829 -26.922 1.00 92.88 272 GLU A CA 1
ATOM 2064 C C . GLU A 1 272 ? 2.256 13.622 -25.683 1.00 92.88 272 GLU A C 1
ATOM 2066 O O . GLU A 1 272 ? 2.752 13.188 -24.642 1.00 92.88 272 GLU A O 1
ATOM 2071 N N . THR A 1 273 ? 0.941 13.793 -25.824 1.00 95.19 273 THR A N 1
ATOM 2072 C CA . THR A 1 273 ? -0.052 13.512 -24.782 1.00 95.19 273 THR A CA 1
ATOM 2073 C C . THR A 1 273 ? -0.006 12.046 -24.355 1.00 95.19 273 THR A C 1
ATOM 2075 O O . THR A 1 273 ? -0.042 11.746 -23.160 1.00 95.19 273 THR A O 1
ATOM 2078 N N . LEU A 1 274 ? 0.130 11.109 -25.304 1.00 95.56 274 LEU A N 1
ATOM 2079 C CA . LEU A 1 274 ? 0.267 9.680 -24.992 1.00 95.56 274 LEU A CA 1
ATOM 2080 C C . LEU A 1 274 ? 1.539 9.383 -24.185 1.00 95.56 274 LEU A C 1
ATOM 2082 O O . LEU A 1 274 ? 1.476 8.647 -23.196 1.00 95.56 274 LEU A O 1
ATOM 2086 N N . ALA A 1 275 ? 2.679 9.963 -24.574 1.00 95.38 275 ALA A N 1
ATOM 2087 C CA . ALA A 1 275 ? 3.943 9.796 -23.857 1.00 95.38 275 ALA A CA 1
ATOM 2088 C C . ALA A 1 275 ? 3.884 10.411 -22.450 1.00 95.38 275 ALA A C 1
ATOM 2090 O O . ALA A 1 275 ? 4.263 9.760 -21.474 1.00 95.38 275 ALA A O 1
ATOM 2091 N N . ALA A 1 276 ? 3.360 11.635 -22.332 1.00 96.19 276 ALA A N 1
ATOM 2092 C CA . ALA A 1 276 ? 3.191 12.325 -21.058 1.00 96.19 276 ALA A CA 1
ATOM 2093 C C . ALA A 1 276 ? 2.256 11.550 -20.116 1.00 96.19 276 ALA A C 1
ATOM 2095 O O . ALA A 1 276 ? 2.581 11.355 -18.946 1.00 96.19 276 ALA A O 1
ATOM 2096 N N . SER A 1 277 ? 1.138 11.032 -20.635 1.00 97.25 277 SER A N 1
ATOM 2097 C CA . SER A 1 277 ? 0.193 10.202 -19.881 1.00 97.25 277 SER A CA 1
ATOM 2098 C C . SER A 1 277 ? 0.829 8.897 -19.385 1.00 97.25 277 SER A C 1
ATOM 2100 O O . SER A 1 277 ? 0.640 8.516 -18.228 1.00 97.25 277 SER A O 1
ATOM 2102 N N . ALA A 1 278 ? 1.647 8.229 -20.208 1.00 97.81 278 ALA A N 1
ATOM 2103 C CA . ALA A 1 278 ? 2.380 7.032 -19.791 1.00 97.81 278 ALA A CA 1
ATOM 2104 C C . ALA A 1 278 ? 3.372 7.322 -18.652 1.00 97.81 278 ALA A C 1
ATOM 2106 O O . ALA A 1 278 ? 3.398 6.600 -17.652 1.00 97.81 278 ALA A O 1
ATOM 2107 N N . ALA A 1 279 ? 4.158 8.394 -18.783 1.00 97.75 279 ALA A N 1
ATOM 2108 C CA . ALA A 1 279 ? 5.125 8.803 -17.770 1.00 97.75 279 ALA A CA 1
ATOM 2109 C C . ALA A 1 279 ? 4.442 9.225 -16.457 1.00 97.75 279 ALA A C 1
ATOM 2111 O O . ALA A 1 279 ? 4.899 8.839 -15.377 1.00 97.75 279 ALA A O 1
ATOM 2112 N N . ALA A 1 280 ? 3.332 9.966 -16.546 1.00 97.69 280 ALA A N 1
ATOM 2113 C CA . ALA A 1 280 ? 2.535 10.390 -15.398 1.00 97.69 280 ALA A CA 1
ATOM 2114 C C . ALA A 1 280 ? 1.890 9.204 -14.667 1.00 97.69 280 ALA A C 1
ATOM 2116 O O . ALA A 1 280 ? 1.926 9.168 -13.440 1.00 97.69 280 ALA A O 1
ATOM 2117 N N . LEU A 1 281 ? 1.366 8.208 -15.395 1.00 98.31 281 LEU A N 1
ATOM 2118 C CA . LEU A 1 281 ? 0.812 6.986 -14.802 1.00 98.31 281 LEU A CA 1
ATOM 2119 C C . LEU A 1 281 ? 1.864 6.239 -13.972 1.00 98.31 281 LEU A C 1
ATOM 2121 O O . LEU A 1 281 ? 1.609 5.886 -12.823 1.00 98.31 281 LEU A O 1
ATOM 2125 N N . VAL A 1 282 ? 3.052 6.017 -14.537 1.00 98.38 282 VAL A N 1
ATOM 2126 C CA . VAL A 1 282 ? 4.137 5.318 -13.837 1.00 98.38 282 VAL A CA 1
ATOM 2127 C C . VAL A 1 282 ? 4.590 6.106 -12.608 1.00 98.38 282 VAL A C 1
ATOM 2129 O O . VAL A 1 282 ? 4.673 5.541 -11.522 1.00 98.38 282 VAL A O 1
ATOM 2132 N N . ALA A 1 283 ? 4.832 7.412 -12.754 1.00 97.38 283 ALA A N 1
ATOM 2133 C CA . ALA A 1 283 ? 5.277 8.257 -11.648 1.00 97.38 283 ALA A CA 1
ATOM 2134 C C . ALA A 1 283 ? 4.229 8.377 -10.531 1.00 97.38 283 ALA A C 1
ATOM 2136 O O . ALA A 1 283 ? 4.581 8.299 -9.357 1.00 97.38 283 ALA A O 1
ATOM 2137 N N . GLY A 1 284 ? 2.949 8.526 -10.882 1.00 97.38 284 GLY A N 1
ATOM 2138 C CA . GLY A 1 284 ? 1.857 8.630 -9.914 1.00 97.38 284 GLY A CA 1
ATOM 2139 C C . GLY A 1 284 ? 1.587 7.330 -9.154 1.00 97.38 284 GLY A C 1
ATOM 2140 O O . GLY A 1 284 ? 1.091 7.376 -8.034 1.00 97.38 284 GLY A O 1
ATOM 2141 N N . ALA A 1 285 ? 1.936 6.173 -9.727 1.00 98.25 285 ALA A N 1
ATOM 2142 C CA . ALA A 1 285 ? 1.676 4.873 -9.115 1.00 98.25 285 ALA A CA 1
ATOM 2143 C C . ALA A 1 285 ? 2.781 4.376 -8.165 1.00 98.25 285 ALA A C 1
ATOM 2145 O O . ALA A 1 285 ? 2.535 3.461 -7.378 1.00 98.25 285 ALA A O 1
ATOM 2146 N N . GLU A 1 286 ? 4.000 4.923 -8.238 1.00 97.06 286 GLU A N 1
ATOM 2147 C CA . GLU A 1 286 ? 5.181 4.373 -7.551 1.00 97.06 286 GLU A CA 1
ATOM 2148 C C . GLU A 1 286 ? 5.025 4.301 -6.027 1.00 97.06 286 GLU A C 1
ATOM 2150 O O . GLU A 1 286 ? 5.275 3.248 -5.431 1.00 97.06 286 GLU A O 1
ATOM 2155 N N . ASP A 1 287 ? 4.599 5.394 -5.390 1.00 97.38 287 ASP A N 1
ATOM 2156 C CA . ASP A 1 287 ? 4.508 5.450 -3.929 1.00 97.38 287 ASP A CA 1
ATOM 2157 C C . ASP A 1 287 ? 3.353 4.583 -3.395 1.00 97.38 287 ASP A C 1
ATOM 2159 O O . ASP A 1 287 ? 3.539 3.861 -2.413 1.00 97.38 287 ASP A O 1
ATOM 2163 N N . ASP A 1 288 ? 2.202 4.564 -4.071 1.00 98.44 288 ASP A N 1
ATOM 2164 C CA . ASP A 1 288 ? 1.056 3.731 -3.685 1.00 98.44 288 ASP A CA 1
ATOM 2165 C C . ASP A 1 288 ? 1.336 2.233 -3.890 1.00 98.44 288 ASP A C 1
ATOM 2167 O O . ASP A 1 288 ? 1.061 1.422 -3.002 1.00 98.44 288 ASP A O 1
ATOM 2171 N N . LEU A 1 289 ? 1.966 1.839 -5.006 1.00 98.44 289 LEU A N 1
ATOM 2172 C CA . LEU A 1 289 ? 2.391 0.450 -5.222 1.00 98.44 289 LEU A CA 1
ATOM 2173 C C . LEU A 1 289 ? 3.445 0.007 -4.205 1.00 98.44 289 LEU A C 1
ATOM 2175 O O . LEU A 1 289 ? 3.431 -1.149 -3.773 1.00 98.44 289 LEU A O 1
ATOM 2179 N N . ARG A 1 290 ? 4.357 0.900 -3.799 1.00 98.19 290 ARG A N 1
ATOM 2180 C CA . ARG A 1 290 ? 5.310 0.616 -2.720 1.00 98.19 290 ARG A CA 1
ATOM 2181 C C . ARG A 1 290 ? 4.574 0.343 -1.411 1.00 98.19 290 ARG A C 1
ATOM 2183 O O . ARG A 1 290 ? 4.862 -0.675 -0.784 1.00 98.19 290 ARG A O 1
ATOM 2190 N N . VAL A 1 291 ? 3.610 1.187 -1.028 1.00 98.56 291 VAL A N 1
ATOM 2191 C CA . VAL A 1 291 ? 2.792 0.969 0.178 1.00 98.56 291 VAL A CA 1
ATOM 2192 C C . VAL A 1 291 ? 2.092 -0.390 0.111 1.00 98.56 291 VAL A C 1
ATOM 2194 O O . VAL A 1 291 ? 2.236 -1.188 1.037 1.00 98.56 291 VAL A O 1
ATOM 2197 N N . LEU A 1 292 ? 1.428 -0.716 -1.004 1.00 98.62 292 LEU A N 1
ATOM 2198 C CA . LEU A 1 292 ? 0.770 -2.016 -1.171 1.00 98.62 292 LEU A CA 1
ATOM 2199 C C . LEU A 1 292 ? 1.755 -3.193 -1.031 1.00 98.62 292 LEU A C 1
ATOM 2201 O O . LEU A 1 292 ? 1.461 -4.151 -0.319 1.00 98.62 292 LEU A O 1
ATOM 2205 N N . ARG A 1 293 ? 2.943 -3.122 -1.649 1.00 98.38 293 ARG A N 1
ATOM 2206 C CA . ARG A 1 293 ? 3.984 -4.168 -1.550 1.00 98.38 293 ARG A CA 1
ATOM 2207 C C . ARG A 1 293 ? 4.507 -4.354 -0.132 1.00 98.38 293 ARG A C 1
ATOM 2209 O O . ARG A 1 293 ? 4.780 -5.482 0.268 1.00 98.38 293 ARG A O 1
ATOM 2216 N N . VAL A 1 294 ? 4.684 -3.263 0.607 1.00 98.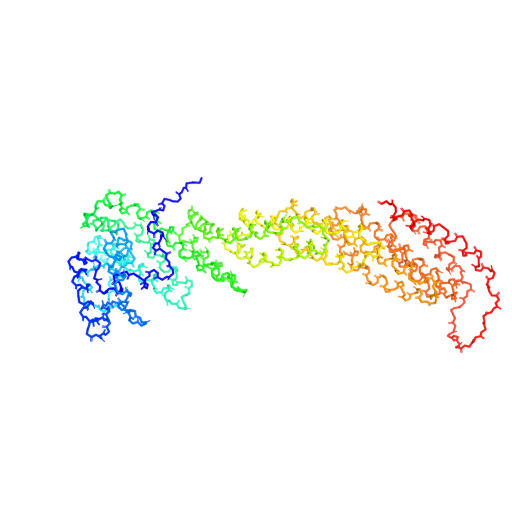50 294 VAL A N 1
ATOM 2217 C CA . VAL A 1 294 ? 5.179 -3.290 1.989 1.00 98.50 294 VAL A CA 1
ATOM 2218 C C . VAL A 1 294 ? 4.137 -3.895 2.928 1.00 98.50 294 VAL A C 1
ATOM 2220 O O . VAL A 1 294 ? 4.496 -4.704 3.781 1.00 98.50 294 VAL A O 1
ATOM 2223 N N . VAL A 1 295 ? 2.869 -3.516 2.757 1.00 98.44 295 VAL A N 1
ATOM 2224 C CA . VAL A 1 295 ? 1.771 -3.873 3.664 1.00 98.44 295 VAL A CA 1
ATOM 2225 C C . VAL A 1 295 ? 1.210 -5.269 3.369 1.00 98.44 295 VAL A C 1
ATOM 2227 O O . VAL A 1 295 ? 1.002 -6.052 4.292 1.00 98.44 295 VAL A O 1
ATOM 2230 N N . LEU A 1 296 ? 0.990 -5.609 2.095 1.00 98.19 296 LEU A N 1
ATOM 2231 C CA . LEU A 1 296 ? 0.395 -6.889 1.683 1.00 98.19 296 LEU A CA 1
ATOM 2232 C C . LEU A 1 296 ? 1.429 -7.952 1.284 1.00 98.19 296 LEU A C 1
ATOM 2234 O O . LEU A 1 296 ? 1.112 -9.142 1.249 1.00 98.19 296 LEU A O 1
ATOM 2238 N N . GLY A 1 297 ? 2.656 -7.532 0.972 1.00 97.75 297 GLY A N 1
ATOM 2239 C CA . GLY A 1 297 ? 3.693 -8.375 0.382 1.00 97.75 297 GLY A CA 1
ATOM 2240 C C . GLY A 1 297 ? 3.665 -8.367 -1.156 1.00 97.75 297 GLY A C 1
ATOM 2241 O O . GLY A 1 297 ? 2.606 -8.215 -1.767 1.00 97.75 297 GLY A O 1
ATOM 2242 N N . PRO A 1 298 ? 4.822 -8.556 -1.821 1.00 97.00 298 PRO A N 1
ATOM 2243 C CA . PRO A 1 298 ? 4.933 -8.430 -3.277 1.00 97.00 298 PRO A CA 1
ATOM 2244 C C . PRO A 1 298 ? 4.156 -9.495 -4.065 1.00 97.00 298 PRO A C 1
ATOM 2246 O O . PRO A 1 298 ? 3.723 -9.206 -5.171 1.00 97.00 298 PRO A O 1
ATOM 2249 N N . ALA A 1 299 ? 3.950 -10.684 -3.488 1.00 96.75 299 ALA A N 1
ATOM 2250 C CA . ALA A 1 299 ? 3.208 -11.794 -4.098 1.00 96.75 299 ALA A CA 1
ATOM 2251 C C . ALA A 1 299 ? 1.701 -11.774 -3.764 1.00 96.75 299 ALA A C 1
ATOM 2253 O O . ALA A 1 299 ? 0.996 -12.772 -3.913 1.00 96.75 299 ALA A O 1
ATOM 2254 N N . HIS A 1 300 ? 1.189 -10.675 -3.198 1.00 97.56 300 HIS A N 1
ATOM 2255 C CA . HIS A 1 300 ? -0.237 -10.571 -2.914 1.00 97.56 300 HIS A CA 1
ATOM 2256 C C . HIS A 1 300 ? -1.021 -10.354 -4.220 1.00 97.56 300 HIS A C 1
ATOM 2258 O O . HIS A 1 300 ? -0.668 -9.438 -4.961 1.00 97.56 300 HIS A O 1
ATOM 2264 N N . PRO A 1 301 ? -2.136 -11.069 -4.481 1.00 97.75 301 PRO A N 1
ATOM 2265 C CA . PRO A 1 301 ? -2.878 -10.941 -5.743 1.00 97.75 301 PRO A CA 1
ATOM 2266 C C . PRO A 1 301 ? -3.311 -9.506 -6.085 1.00 97.75 301 PRO A C 1
ATOM 2268 O O . PRO A 1 301 ? -3.281 -9.100 -7.242 1.00 97.75 301 PRO A O 1
ATOM 2271 N N . VAL A 1 302 ? -3.675 -8.706 -5.073 1.00 97.75 302 VAL A N 1
ATOM 2272 C CA . VAL A 1 302 ? -3.998 -7.275 -5.256 1.00 97.75 302 VAL A CA 1
ATOM 2273 C C . VAL A 1 302 ? -2.778 -6.475 -5.720 1.00 97.75 302 VAL A C 1
ATOM 2275 O O . VAL A 1 302 ? -2.915 -5.618 -6.589 1.00 97.75 302 VAL A O 1
ATOM 2278 N N . VAL A 1 303 ? -1.592 -6.751 -5.170 1.00 98.38 303 VAL A N 1
ATOM 2279 C CA . VAL A 1 303 ? -0.343 -6.079 -5.555 1.00 98.38 303 VAL A CA 1
ATOM 2280 C C . VAL A 1 303 ? 0.043 -6.468 -6.974 1.00 98.38 303 VAL A C 1
ATOM 2282 O O . VAL A 1 303 ? 0.286 -5.581 -7.786 1.00 98.38 303 VAL A O 1
ATOM 2285 N N . GLU A 1 304 ? 0.056 -7.768 -7.277 1.00 98.25 304 GLU A N 1
ATOM 2286 C CA . GLU A 1 304 ? 0.414 -8.283 -8.600 1.00 98.25 304 GLU A CA 1
ATOM 2287 C C . GLU A 1 304 ? -0.521 -7.731 -9.677 1.00 98.25 304 GLU A C 1
ATOM 2289 O O . GLU A 1 304 ? -0.058 -7.094 -10.620 1.00 98.25 304 GLU A O 1
ATOM 2294 N N . GLY A 1 305 ? -1.837 -7.876 -9.487 1.00 98.06 305 GLY A N 1
ATOM 2295 C CA . GLY A 1 305 ? -2.831 -7.405 -10.449 1.00 98.06 305 GLY A CA 1
ATOM 2296 C C . GLY A 1 305 ? -2.796 -5.889 -10.656 1.00 98.06 305 GLY A C 1
ATOM 2297 O O . GLY A 1 305 ? -2.920 -5.422 -11.786 1.00 98.06 305 GLY A O 1
ATOM 2298 N N . THR A 1 306 ? -2.583 -5.106 -9.593 1.00 98.38 306 THR A N 1
ATOM 2299 C CA . THR A 1 306 ? -2.508 -3.639 -9.713 1.00 98.38 306 THR A CA 1
ATOM 2300 C C . THR A 1 306 ? -1.206 -3.199 -10.382 1.00 98.38 306 THR A C 1
ATOM 2302 O O . THR A 1 306 ? -1.230 -2.334 -11.256 1.00 98.38 306 THR A O 1
ATOM 2305 N N . ALA A 1 307 ? -0.073 -3.807 -10.024 1.00 98.50 307 ALA A N 1
ATOM 2306 C CA . ALA A 1 307 ? 1.220 -3.506 -10.629 1.00 98.50 307 ALA A CA 1
ATOM 2307 C C . ALA A 1 307 ? 1.239 -3.849 -12.129 1.00 98.50 307 ALA A C 1
ATOM 2309 O O . ALA A 1 307 ? 1.644 -3.026 -12.949 1.00 98.50 307 ALA A O 1
ATOM 2310 N N . ASP A 1 308 ? 0.724 -5.020 -12.500 1.00 98.56 308 ASP A N 1
ATOM 2311 C CA . ASP A 1 308 ? 0.602 -5.447 -13.894 1.00 98.56 308 ASP A CA 1
ATOM 2312 C C . ASP A 1 308 ? -0.349 -4.557 -14.700 1.00 98.56 308 ASP A C 1
ATOM 2314 O O . ASP A 1 308 ? -0.061 -4.247 -15.859 1.00 98.56 308 ASP A O 1
ATOM 2318 N N . ALA A 1 309 ? -1.451 -4.098 -14.099 1.00 98.44 309 ALA A N 1
ATOM 2319 C CA . ALA A 1 309 ? -2.378 -3.175 -14.747 1.00 98.44 309 ALA A CA 1
ATOM 2320 C C . ALA A 1 309 ? -1.736 -1.800 -15.011 1.00 98.44 309 ALA A C 1
ATOM 2322 O O . ALA A 1 309 ? -1.870 -1.268 -16.116 1.00 98.44 309 ALA A O 1
ATOM 2323 N N . VAL A 1 310 ? -0.982 -1.254 -14.046 1.00 98.62 310 VAL A N 1
ATOM 2324 C CA . VAL A 1 310 ? -0.205 -0.011 -14.223 1.00 98.62 310 VAL A CA 1
ATOM 2325 C C . VAL A 1 310 ? 0.831 -0.178 -15.335 1.00 98.62 310 VAL A C 1
ATOM 2327 O O . VAL A 1 310 ? 0.868 0.628 -16.269 1.00 98.62 310 VAL A O 1
ATOM 2330 N N . ALA A 1 311 ? 1.639 -1.241 -15.275 1.00 98.56 311 ALA A N 1
ATOM 2331 C CA . ALA A 1 311 ? 2.684 -1.510 -16.258 1.00 98.56 311 ALA A CA 1
ATOM 2332 C C . ALA A 1 311 ? 2.111 -1.702 -17.672 1.00 98.56 311 ALA A C 1
ATOM 2334 O O . ALA A 1 311 ? 2.580 -1.068 -18.616 1.00 98.56 311 ALA A O 1
ATOM 2335 N N . SER A 1 312 ? 1.044 -2.492 -17.812 1.00 98.38 312 SER A N 1
ATOM 2336 C CA . SER A 1 312 ? 0.351 -2.713 -19.089 1.00 98.38 312 SER A CA 1
ATOM 2337 C C . SER A 1 312 ? -0.280 -1.432 -19.636 1.00 98.38 312 SER A C 1
ATOM 2339 O O . SER A 1 312 ? -0.247 -1.185 -20.841 1.00 98.38 312 SER A O 1
ATOM 2341 N N . GLY A 1 313 ? -0.866 -0.602 -18.767 1.00 97.88 313 GLY A N 1
ATOM 2342 C CA . GLY A 1 313 ? -1.430 0.689 -19.153 1.00 97.88 313 GLY A CA 1
ATOM 2343 C C . GLY A 1 313 ? -0.365 1.631 -19.715 1.00 97.88 313 GLY A C 1
ATOM 2344 O O . GLY A 1 313 ? -0.555 2.211 -20.784 1.00 97.88 313 GLY A O 1
ATOM 2345 N N . ALA A 1 314 ? 0.770 1.760 -19.025 1.00 98.31 314 ALA A N 1
ATOM 2346 C CA . ALA A 1 314 ? 1.893 2.574 -19.483 1.00 98.31 314 ALA A CA 1
ATOM 2347 C C . ALA A 1 314 ? 2.482 2.039 -20.797 1.00 98.31 314 ALA A C 1
ATOM 2349 O O . ALA A 1 314 ? 2.663 2.801 -21.746 1.00 98.31 314 ALA A O 1
ATOM 2350 N N . HIS A 1 315 ? 2.697 0.724 -20.880 1.00 98.19 315 HIS A N 1
ATOM 2351 C CA . HIS A 1 315 ? 3.206 0.037 -22.067 1.00 98.19 315 HIS A CA 1
ATOM 2352 C C . HIS A 1 315 ? 2.373 0.331 -23.319 1.00 98.19 315 H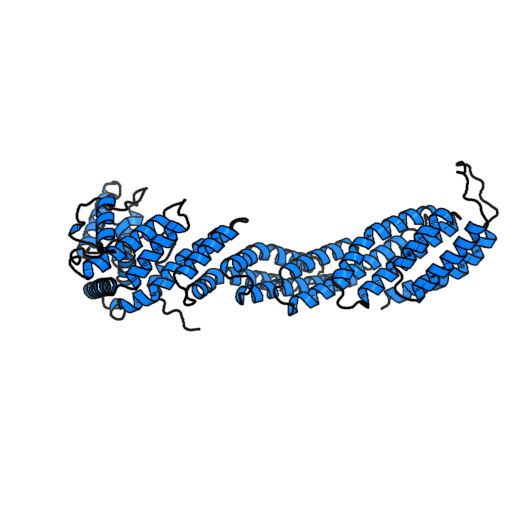IS A C 1
ATOM 2354 O O . HIS A 1 315 ? 2.909 0.839 -24.305 1.00 98.19 315 HIS A O 1
ATOM 2360 N N . LYS A 1 316 ? 1.050 0.121 -23.255 1.00 97.56 316 LYS A N 1
ATOM 2361 C CA . LYS A 1 316 ? 0.130 0.388 -24.376 1.00 97.56 316 LYS A CA 1
ATOM 2362 C C . LYS A 1 316 ? 0.228 1.829 -24.888 1.00 97.56 316 LYS A C 1
ATOM 2364 O O . LYS A 1 316 ? 0.179 2.055 -26.096 1.00 97.56 316 LYS A O 1
ATOM 2369 N N . ARG A 1 317 ? 0.388 2.807 -23.989 1.00 97.25 317 ARG A N 1
ATOM 2370 C CA . ARG A 1 317 ? 0.506 4.228 -24.357 1.00 97.25 317 ARG A CA 1
ATOM 2371 C C . ARG A 1 317 ? 1.833 4.574 -24.994 1.00 97.25 317 ARG A C 1
ATOM 2373 O O . ARG A 1 317 ? 1.837 5.321 -25.966 1.00 97.25 317 ARG A O 1
ATOM 2380 N N . VAL A 1 318 ? 2.936 4.032 -24.481 1.00 97.00 318 VAL A N 1
ATOM 2381 C CA . VAL A 1 318 ? 4.249 4.248 -25.097 1.00 97.00 318 VAL A CA 1
ATOM 2382 C C . VAL A 1 318 ? 4.260 3.691 -26.519 1.00 97.00 318 VAL A C 1
ATOM 2384 O O . VAL A 1 318 ? 4.660 4.398 -27.439 1.00 97.00 318 VAL A O 1
ATOM 2387 N N . VAL A 1 319 ? 3.741 2.477 -26.729 1.00 96.06 319 VAL A N 1
ATOM 2388 C CA . VAL A 1 319 ? 3.643 1.875 -28.070 1.00 96.06 319 VAL A CA 1
ATOM 2389 C C . VAL A 1 319 ? 2.773 2.727 -28.999 1.00 96.06 319 VAL A C 1
ATOM 2391 O O . VAL A 1 319 ? 3.174 3.026 -30.124 1.00 96.06 319 VAL A O 1
ATOM 2394 N N . ALA A 1 320 ? 1.605 3.179 -28.529 1.00 95.31 320 ALA A N 1
ATOM 2395 C CA . ALA A 1 320 ? 0.733 4.055 -29.309 1.00 95.31 320 ALA A CA 1
ATOM 2396 C C . ALA A 1 320 ? 1.402 5.400 -29.649 1.00 95.31 320 ALA A C 1
ATOM 2398 O O . ALA A 1 320 ? 1.299 5.860 -30.787 1.00 95.31 320 ALA A O 1
ATOM 2399 N N . SER A 1 321 ? 2.114 6.004 -28.691 1.00 94.88 321 SER A N 1
ATOM 2400 C CA . SER A 1 321 ? 2.874 7.244 -28.884 1.00 94.88 321 SER A CA 1
ATOM 2401 C C . SER A 1 321 ? 3.937 7.070 -29.967 1.00 94.88 321 SER A C 1
ATOM 2403 O O . SER A 1 321 ? 3.944 7.818 -30.943 1.00 94.88 321 SER A O 1
ATOM 2405 N N . VAL A 1 322 ? 4.775 6.033 -29.862 1.00 93.69 322 VAL A N 1
ATOM 2406 C CA . VAL A 1 322 ? 5.848 5.764 -30.829 1.00 93.69 322 VAL A CA 1
ATOM 2407 C C . VAL A 1 322 ? 5.284 5.516 -32.227 1.00 93.69 322 VAL A C 1
ATOM 2409 O O . VAL A 1 322 ? 5.780 6.097 -33.192 1.00 93.69 322 VAL A O 1
ATOM 2412 N N . ASN A 1 323 ? 4.228 4.707 -32.352 1.00 92.62 323 ASN A N 1
ATOM 2413 C CA . ASN A 1 323 ? 3.608 4.427 -33.649 1.00 92.62 323 ASN A CA 1
ATOM 2414 C C . ASN A 1 323 ? 3.064 5.703 -34.301 1.00 92.62 323 ASN A C 1
ATOM 2416 O O . ASN A 1 323 ? 3.314 5.948 -35.479 1.00 92.62 323 ASN A O 1
ATOM 2420 N N . LYS A 1 324 ? 2.384 6.564 -33.535 1.00 91.38 324 LYS A N 1
ATOM 2421 C CA . LYS A 1 324 ? 1.885 7.848 -34.046 1.00 91.38 324 LYS A CA 1
ATOM 2422 C C . LYS A 1 324 ? 3.011 8.835 -34.374 1.00 91.38 324 LYS A C 1
ATOM 2424 O O . LYS A 1 324 ? 2.947 9.504 -35.403 1.00 91.38 324 LYS A O 1
ATOM 2429 N N . GLY A 1 325 ? 4.057 8.903 -33.550 1.00 87.94 325 GLY A N 1
ATOM 2430 C CA . GLY A 1 325 ? 5.209 9.789 -33.757 1.00 87.94 325 GLY A CA 1
ATOM 2431 C C . GLY A 1 325 ? 5.984 9.478 -35.042 1.00 87.94 325 GLY A C 1
ATOM 2432 O O . GLY A 1 325 ? 6.370 10.401 -35.766 1.00 87.94 325 GLY A O 1
ATOM 2433 N N . ARG A 1 326 ? 6.117 8.187 -35.391 1.00 82.31 326 ARG A N 1
ATOM 2434 C CA . ARG A 1 326 ? 6.721 7.738 -36.662 1.00 82.31 326 ARG A CA 1
ATOM 2435 C C . ARG A 1 326 ? 5.983 8.267 -37.890 1.00 82.31 326 ARG A C 1
ATOM 2437 O O . ARG A 1 326 ? 6.617 8.564 -38.896 1.00 82.31 326 ARG A O 1
ATOM 2444 N N . HIS A 1 327 ? 4.661 8.407 -37.814 1.00 71.12 327 HIS A N 1
ATOM 2445 C CA . HIS A 1 327 ? 3.868 8.968 -38.910 1.00 71.12 327 HIS A CA 1
ATOM 2446 C C . HIS A 1 327 ? 3.983 10.493 -39.009 1.00 71.12 327 HIS A C 1
ATOM 2448 O O . HIS A 1 327 ? 3.864 11.042 -40.101 1.00 71.12 327 HIS A O 1
ATOM 2454 N N . ALA A 1 328 ? 4.218 11.180 -37.888 1.00 63.56 328 ALA A N 1
ATOM 2455 C CA . ALA A 1 328 ? 4.245 12.639 -37.838 1.00 63.56 328 ALA A CA 1
ATOM 2456 C C . ALA A 1 328 ? 5.581 13.244 -38.295 1.00 63.56 328 ALA A C 1
ATOM 2458 O O . ALA A 1 328 ? 5.607 14.368 -38.794 1.00 63.56 328 ALA A O 1
ATOM 2459 N N . THR A 1 329 ? 6.700 12.531 -38.137 1.00 57.75 329 THR A N 1
ATOM 2460 C CA . THR A 1 329 ? 8.025 13.092 -38.427 1.00 57.75 329 THR A CA 1
ATOM 2461 C C . THR A 1 329 ? 8.908 12.111 -39.198 1.00 57.75 329 THR A C 1
ATOM 2463 O O . THR A 1 329 ? 9.444 11.158 -38.649 1.00 57.75 329 THR A O 1
ATOM 2466 N N . ALA A 1 330 ? 9.190 12.422 -40.469 1.00 57.75 330 ALA A N 1
ATOM 2467 C CA . ALA A 1 330 ? 10.284 11.789 -41.224 1.00 57.75 330 ALA A CA 1
ATOM 2468 C C . ALA A 1 330 ? 11.687 12.098 -40.635 1.00 57.75 330 ALA A C 1
ATOM 2470 O O . ALA A 1 330 ? 12.695 11.626 -41.148 1.00 57.75 330 ALA A O 1
ATOM 2471 N N . HIS A 1 331 ? 11.741 12.914 -39.574 1.00 54.56 331 HIS A N 1
ATOM 2472 C CA . HIS A 1 331 ? 12.943 13.403 -38.894 1.00 54.56 331 HIS A CA 1
ATOM 2473 C C . HIS A 1 331 ? 12.882 13.190 -37.368 1.00 54.56 331 HIS A C 1
ATOM 2475 O O . HIS A 1 331 ? 13.633 13.847 -36.648 1.00 54.56 331 HIS A O 1
ATOM 2481 N N . GLY A 1 332 ? 11.966 12.349 -36.863 1.00 51.66 332 GLY A N 1
ATOM 2482 C CA . GLY A 1 332 ? 11.809 12.110 -35.424 1.00 51.66 332 GLY A CA 1
ATOM 2483 C C . GLY A 1 332 ? 13.153 11.766 -34.792 1.00 51.66 332 GLY A C 1
ATOM 2484 O O . GLY A 1 332 ? 13.844 10.881 -35.286 1.00 51.66 332 GLY A O 1
ATOM 2485 N N . GLY A 1 333 ? 13.566 12.535 -33.785 1.00 61.38 333 GLY A N 1
ATOM 2486 C CA . GLY A 1 333 ? 14.900 12.450 -33.196 1.00 61.38 333 GLY A CA 1
ATOM 2487 C C . GLY A 1 333 ? 15.021 11.388 -32.099 1.00 61.38 333 GLY A C 1
ATOM 2488 O O . GLY A 1 333 ? 14.036 10.928 -31.530 1.00 61.38 333 GLY A O 1
ATOM 2489 N N . ASP A 1 334 ? 16.267 11.081 -31.736 1.00 73.25 334 ASP A N 1
ATOM 2490 C CA . ASP A 1 334 ? 16.666 10.252 -30.583 1.00 73.25 334 ASP A CA 1
ATOM 2491 C C . ASP A 1 334 ? 15.941 10.586 -29.243 1.00 73.25 334 ASP A C 1
ATOM 2493 O O . ASP A 1 334 ? 15.613 9.653 -28.508 1.00 73.25 334 ASP A O 1
ATOM 2497 N N . PRO A 1 335 ? 15.598 11.855 -28.900 1.00 83.50 335 PRO A N 1
ATOM 2498 C CA . PRO A 1 335 ? 15.037 12.178 -27.580 1.00 83.50 335 PRO A CA 1
ATOM 2499 C C . PRO A 1 335 ? 13.712 11.485 -27.239 1.00 83.50 335 PRO A C 1
ATOM 2501 O O . PRO A 1 335 ? 13.495 11.124 -26.081 1.00 83.50 335 PRO A O 1
ATOM 2504 N N . ASP A 1 336 ? 12.828 11.284 -28.218 1.00 88.31 336 ASP A N 1
ATOM 2505 C CA . ASP A 1 336 ? 11.506 10.697 -27.969 1.00 88.31 336 ASP A CA 1
ATOM 2506 C C . ASP A 1 336 ? 11.611 9.192 -27.710 1.00 88.31 336 ASP A C 1
ATOM 2508 O O . ASP A 1 336 ? 10.966 8.670 -26.798 1.00 88.31 336 ASP A O 1
ATOM 2512 N N . LEU A 1 337 ? 12.492 8.506 -28.448 1.00 91.19 337 LEU A N 1
ATOM 2513 C CA . LEU A 1 337 ? 12.790 7.088 -28.238 1.00 91.19 337 LEU A CA 1
ATOM 2514 C C . LEU A 1 337 ? 13.466 6.854 -26.885 1.00 91.19 337 LEU A C 1
ATOM 2516 O O . LEU A 1 337 ? 13.138 5.881 -26.205 1.00 91.19 337 LEU A O 1
ATOM 2520 N N . VAL A 1 338 ? 14.353 7.756 -26.452 1.00 91.06 338 VAL A N 1
ATOM 2521 C CA . VAL A 1 338 ? 14.971 7.692 -25.118 1.00 91.06 338 VAL A CA 1
ATOM 2522 C C . VAL A 1 338 ? 13.907 7.813 -24.023 1.00 91.06 338 VAL A C 1
ATOM 2524 O O . VAL A 1 338 ? 13.830 6.937 -23.162 1.00 91.06 338 VAL A O 1
ATOM 2527 N N . ARG A 1 339 ? 13.016 8.817 -24.095 1.00 94.19 339 ARG A N 1
ATOM 2528 C CA . ARG A 1 339 ? 11.927 8.986 -23.110 1.00 94.19 339 ARG A CA 1
ATOM 2529 C C . ARG A 1 339 ? 10.956 7.802 -23.091 1.00 94.19 339 ARG A C 1
ATOM 2531 O O . ARG A 1 339 ? 10.534 7.361 -22.018 1.00 94.19 339 ARG A O 1
ATOM 2538 N N . ALA A 1 340 ? 10.608 7.276 -24.265 1.00 95.94 340 ALA A N 1
ATOM 2539 C CA . ALA A 1 340 ? 9.778 6.084 -24.400 1.00 95.94 340 ALA A CA 1
ATOM 2540 C C . ALA A 1 340 ? 10.444 4.865 -23.740 1.00 95.94 340 ALA A C 1
ATOM 2542 O O . ALA A 1 340 ? 9.815 4.177 -22.934 1.00 95.94 340 ALA A O 1
ATOM 2543 N N . THR A 1 341 ? 11.735 4.651 -24.008 1.00 96.06 341 THR A N 1
ATOM 2544 C CA . THR A 1 341 ? 12.519 3.554 -23.426 1.00 96.06 341 THR A CA 1
ATOM 2545 C C . THR A 1 341 ? 12.604 3.674 -21.904 1.00 96.06 341 THR A C 1
ATOM 2547 O O . THR A 1 341 ? 12.347 2.700 -21.201 1.00 96.06 341 THR A O 1
ATOM 2550 N N . ASP A 1 342 ? 12.881 4.866 -21.369 1.00 96.50 342 ASP A N 1
ATOM 2551 C CA . ASP A 1 342 ? 12.924 5.106 -19.920 1.00 96.50 342 ASP A CA 1
ATOM 2552 C C . ASP A 1 342 ? 11.581 4.820 -19.242 1.00 96.50 342 ASP A C 1
ATOM 2554 O O . ASP A 1 342 ? 11.526 4.210 -18.170 1.00 96.50 342 ASP A O 1
ATOM 2558 N N . THR A 1 343 ? 10.479 5.202 -19.890 1.00 97.81 343 THR A N 1
ATOM 2559 C CA . THR A 1 343 ? 9.131 4.918 -19.387 1.00 97.81 343 THR A CA 1
ATOM 2560 C C . THR A 1 343 ? 8.851 3.414 -19.378 1.00 97.81 343 THR A C 1
ATOM 2562 O O . THR A 1 343 ? 8.343 2.899 -18.380 1.00 97.81 343 THR A O 1
ATOM 2565 N N . LEU A 1 344 ? 9.239 2.683 -20.431 1.00 98.00 344 LEU A N 1
ATOM 2566 C CA . LEU A 1 344 ? 9.108 1.223 -20.468 1.00 98.00 344 LEU A CA 1
ATOM 2567 C C . LEU A 1 344 ? 9.994 0.524 -19.433 1.00 98.00 344 LEU A C 1
ATOM 2569 O O . LEU A 1 344 ? 9.534 -0.430 -18.815 1.00 98.00 344 LEU A O 1
ATOM 2573 N N . ARG A 1 345 ? 11.217 1.003 -19.171 1.00 97.31 345 ARG A N 1
ATOM 2574 C CA . ARG A 1 345 ? 12.078 0.455 -18.104 1.00 97.31 345 ARG A CA 1
ATOM 2575 C C . ARG A 1 345 ? 11.420 0.578 -16.733 1.00 97.31 345 ARG A C 1
ATOM 2577 O O . ARG A 1 345 ? 11.429 -0.370 -15.950 1.00 97.31 345 ARG A O 1
ATOM 2584 N N . ARG A 1 346 ? 10.810 1.729 -16.439 1.00 98.12 346 ARG A N 1
ATOM 2585 C CA . ARG A 1 346 ? 10.074 1.918 -15.181 1.00 98.12 346 ARG A CA 1
ATOM 2586 C C . ARG A 1 346 ? 8.816 1.045 -15.127 1.00 98.12 346 ARG A C 1
ATOM 2588 O O . ARG A 1 346 ? 8.557 0.428 -14.098 1.00 98.12 346 ARG A O 1
ATOM 2595 N N . ALA A 1 347 ? 8.076 0.923 -16.232 1.00 98.19 347 ALA A N 1
ATOM 2596 C CA . ALA A 1 347 ? 6.932 0.013 -16.324 1.00 98.19 347 ALA A CA 1
ATOM 2597 C C . ALA A 1 347 ? 7.345 -1.460 -16.124 1.00 98.19 347 ALA A C 1
ATOM 2599 O O . ALA A 1 347 ? 6.675 -2.191 -15.399 1.00 98.19 347 ALA A O 1
ATOM 2600 N N . HIS A 1 348 ? 8.482 -1.880 -16.686 1.00 97.88 348 HIS A N 1
ATOM 2601 C CA . HIS A 1 348 ? 9.070 -3.210 -16.492 1.00 97.88 348 HIS A CA 1
ATOM 2602 C C . HIS A 1 348 ? 9.421 -3.481 -15.026 1.00 97.88 348 HIS A C 1
ATOM 2604 O O . HIS A 1 348 ? 9.055 -4.526 -14.492 1.00 97.88 348 HIS A O 1
ATOM 2610 N N . ALA A 1 349 ? 10.049 -2.513 -14.351 1.00 97.31 349 ALA A N 1
ATOM 2611 C CA . ALA A 1 349 ? 10.359 -2.606 -12.924 1.00 97.31 349 ALA A CA 1
ATOM 2612 C C . ALA A 1 349 ? 9.096 -2.671 -12.041 1.00 97.31 349 ALA A C 1
ATOM 2614 O O . ALA A 1 349 ? 9.130 -3.220 -10.937 1.00 97.31 349 ALA A O 1
ATOM 2615 N N . ILE A 1 350 ? 7.976 -2.114 -12.514 1.00 98.31 350 ILE A N 1
ATOM 2616 C CA . ILE A 1 350 ? 6.682 -2.211 -11.840 1.00 98.31 350 ILE A CA 1
ATOM 2617 C C . ILE A 1 350 ? 6.030 -3.578 -12.067 1.00 98.31 350 ILE A C 1
ATOM 2619 O O . ILE A 1 350 ? 5.510 -4.136 -11.102 1.00 98.31 350 ILE A O 1
ATOM 2623 N N . ALA A 1 351 ? 6.064 -4.109 -13.291 1.00 98.06 351 ALA A N 1
ATOM 2624 C CA . ALA A 1 351 ? 5.394 -5.353 -13.657 1.00 98.06 351 ALA A CA 1
ATOM 2625 C C . ALA A 1 351 ? 5.756 -6.501 -12.699 1.00 98.06 351 ALA A C 1
ATOM 2627 O O . ALA A 1 351 ? 6.930 -6.750 -12.401 1.00 98.06 351 ALA A O 1
ATOM 2628 N N . ALA A 1 352 ? 4.741 -7.203 -12.210 1.00 97.56 352 ALA A N 1
ATOM 2629 C CA . ALA A 1 352 ? 4.876 -8.313 -11.281 1.00 97.56 352 ALA A CA 1
ATOM 2630 C C . ALA A 1 352 ? 5.061 -9.643 -12.019 1.00 97.56 352 ALA A C 1
ATOM 2632 O O . ALA A 1 352 ? 5.920 -10.435 -11.629 1.00 97.56 352 ALA A O 1
ATOM 2633 N N . THR A 1 353 ? 4.314 -9.873 -13.104 1.00 97.56 353 THR A N 1
ATOM 2634 C CA . THR A 1 353 ? 4.314 -11.167 -13.800 1.00 97.56 353 THR A CA 1
ATOM 2635 C C . THR A 1 353 ? 5.110 -11.160 -15.105 1.00 97.56 353 THR A C 1
ATOM 2637 O O . THR A 1 353 ? 5.270 -10.143 -15.785 1.00 97.56 353 THR A O 1
ATOM 2640 N N . ALA A 1 354 ? 5.587 -12.346 -15.499 1.00 96.88 354 ALA A N 1
ATOM 2641 C CA . ALA A 1 354 ? 6.269 -12.548 -16.777 1.00 96.88 354 ALA A CA 1
ATOM 2642 C C . ALA A 1 354 ? 5.372 -12.219 -17.984 1.00 96.88 354 ALA A C 1
ATOM 2644 O O . ALA A 1 354 ? 5.870 -11.747 -19.003 1.00 96.88 354 ALA A O 1
ATOM 2645 N N . HIS A 1 355 ? 4.053 -12.414 -17.853 1.00 97.38 355 HIS A N 1
ATOM 2646 C CA . HIS A 1 355 ? 3.084 -12.113 -18.908 1.00 97.38 355 HIS A CA 1
ATOM 2647 C C . HIS A 1 355 ? 3.124 -10.639 -19.334 1.00 97.38 355 HIS A C 1
ATOM 2649 O O . HIS A 1 355 ? 2.990 -10.348 -20.519 1.00 97.38 355 HIS A O 1
ATOM 2655 N N . VAL A 1 356 ? 3.360 -9.724 -18.387 1.00 98.19 356 VAL A N 1
ATOM 2656 C CA . VAL A 1 356 ? 3.482 -8.285 -18.660 1.00 98.19 356 VAL A CA 1
ATOM 2657 C C . VAL A 1 356 ? 4.929 -7.875 -18.945 1.00 98.19 356 VAL A C 1
ATOM 2659 O O . VAL A 1 356 ? 5.162 -7.032 -19.809 1.00 98.19 356 VAL A O 1
ATOM 2662 N N . ARG A 1 357 ? 5.920 -8.484 -18.279 1.00 97.38 357 ARG A N 1
ATOM 2663 C CA . ARG A 1 357 ? 7.340 -8.147 -18.495 1.00 97.38 357 ARG A CA 1
ATOM 2664 C C . ARG A 1 357 ? 7.822 -8.458 -19.908 1.00 97.38 357 ARG A C 1
ATOM 2666 O O . ARG A 1 357 ? 8.438 -7.593 -20.517 1.00 97.38 357 ARG A O 1
ATOM 2673 N N . VAL A 1 358 ? 7.517 -9.642 -20.438 1.00 96.31 358 VAL A N 1
ATOM 2674 C CA . VAL A 1 358 ? 8.062 -10.102 -21.730 1.00 96.31 358 VAL A CA 1
ATOM 2675 C C . VAL A 1 358 ? 7.672 -9.182 -22.903 1.00 96.31 358 VAL A C 1
ATOM 2677 O O . VAL A 1 358 ? 8.556 -8.799 -23.670 1.00 96.31 358 VAL A O 1
ATOM 2680 N N . PRO A 1 359 ? 6.401 -8.754 -23.066 1.00 96.94 359 PRO A N 1
ATOM 2681 C CA . PRO A 1 359 ? 6.045 -7.770 -24.090 1.00 96.94 359 PRO A CA 1
ATOM 2682 C C . PRO A 1 359 ? 6.768 -6.426 -23.929 1.00 96.94 359 PRO A C 1
ATOM 2684 O O . PRO A 1 359 ? 7.196 -5.844 -24.922 1.00 96.94 359 PRO A O 1
ATOM 2687 N N . ILE A 1 360 ? 6.940 -5.950 -22.690 1.00 97.31 360 ILE A N 1
ATOM 2688 C CA . ILE A 1 360 ? 7.653 -4.696 -22.413 1.00 97.31 360 ILE A CA 1
ATOM 2689 C C . ILE A 1 360 ? 9.136 -4.822 -22.789 1.00 97.31 360 ILE A C 1
ATOM 2691 O O . ILE A 1 360 ? 9.675 -3.927 -23.433 1.00 97.31 360 ILE A O 1
ATOM 2695 N N . GLU A 1 361 ? 9.791 -5.929 -22.430 1.00 96.50 361 GLU A N 1
ATOM 2696 C CA . GLU A 1 361 ? 11.189 -6.218 -22.789 1.00 96.50 361 GLU A CA 1
ATOM 2697 C C . GLU A 1 361 ? 11.391 -6.231 -24.306 1.00 96.50 361 GLU A C 1
ATOM 2699 O O . GLU A 1 361 ? 12.328 -5.614 -24.815 1.00 96.50 361 GLU A O 1
ATOM 2704 N N . ARG A 1 362 ? 10.472 -6.877 -25.034 1.00 95.56 362 ARG A N 1
ATOM 2705 C CA . ARG A 1 362 ? 10.483 -6.905 -26.499 1.00 95.56 362 ARG A CA 1
ATOM 2706 C C . ARG A 1 362 ? 10.405 -5.499 -27.094 1.00 95.56 362 ARG A C 1
ATOM 2708 O O . ARG A 1 362 ? 11.170 -5.187 -28.003 1.00 95.56 362 ARG A O 1
ATOM 2715 N N . ASP A 1 363 ? 9.514 -4.647 -26.595 1.00 96.69 363 ASP A N 1
ATOM 2716 C CA . ASP A 1 363 ? 9.376 -3.292 -27.136 1.00 96.69 363 ASP A CA 1
ATOM 2717 C C . ASP A 1 363 ? 10.532 -2.375 -26.716 1.00 96.69 363 ASP A C 1
ATOM 2719 O O . ASP A 1 363 ? 10.974 -1.563 -27.525 1.00 96.69 363 ASP A O 1
ATOM 2723 N N . ILE A 1 364 ? 11.117 -2.555 -25.523 1.00 96.31 364 ILE A N 1
ATOM 2724 C CA . ILE A 1 364 ? 12.393 -1.910 -25.161 1.00 96.31 364 ILE A CA 1
ATOM 2725 C C . ILE A 1 364 ? 13.477 -2.277 -26.182 1.00 96.31 364 ILE A C 1
ATOM 2727 O O . ILE A 1 364 ? 14.187 -1.392 -26.663 1.00 96.31 364 ILE A O 1
ATOM 2731 N N . ALA A 1 365 ? 13.589 -3.558 -26.549 1.00 95.19 365 ALA A N 1
ATOM 2732 C CA . ALA A 1 365 ? 14.570 -4.019 -27.527 1.00 95.19 365 ALA A CA 1
ATOM 2733 C C . ALA A 1 365 ? 14.374 -3.354 -28.903 1.00 95.19 365 ALA A C 1
ATOM 2735 O O . ALA A 1 365 ? 15.337 -2.864 -29.497 1.00 95.19 365 ALA A O 1
ATOM 2736 N N . VAL A 1 366 ? 13.128 -3.261 -29.376 1.00 94.56 366 VAL A N 1
ATOM 2737 C CA . VAL A 1 366 ? 12.788 -2.573 -30.634 1.00 94.56 366 VAL A CA 1
ATOM 2738 C C . VAL A 1 366 ? 13.166 -1.088 -30.578 1.00 94.56 366 VAL A C 1
ATOM 2740 O O . VAL A 1 366 ? 13.822 -0.593 -31.492 1.00 94.56 366 VAL A O 1
ATOM 2743 N N . LEU A 1 367 ? 12.818 -0.373 -29.501 1.00 94.50 367 LEU A N 1
ATOM 2744 C CA . LEU A 1 367 ? 13.130 1.058 -29.375 1.00 94.50 367 LEU A CA 1
ATOM 2745 C C . LEU A 1 367 ? 14.637 1.329 -29.303 1.00 94.50 367 LEU A C 1
ATOM 2747 O O . LEU A 1 367 ? 15.114 2.282 -29.919 1.00 94.50 367 LEU A O 1
ATOM 2751 N N . LEU A 1 368 ? 15.395 0.487 -28.594 1.00 94.62 368 LEU A N 1
ATOM 2752 C CA . LEU A 1 368 ? 16.855 0.583 -28.540 1.00 94.62 368 LEU A CA 1
ATOM 2753 C C . LEU A 1 368 ? 17.486 0.346 -29.916 1.00 94.62 368 LEU A C 1
ATOM 2755 O O . LEU A 1 368 ? 18.387 1.092 -30.309 1.00 94.62 368 LEU A O 1
ATOM 2759 N N . ALA A 1 369 ? 17.013 -0.666 -30.648 1.00 94.69 369 ALA A N 1
ATOM 2760 C CA . ALA A 1 369 ? 17.486 -0.958 -31.994 1.00 94.69 369 ALA A CA 1
ATOM 2761 C C . ALA A 1 369 ? 17.200 0.207 -32.954 1.00 94.69 369 ALA A C 1
ATOM 2763 O O . ALA A 1 369 ? 18.109 0.682 -33.638 1.00 94.69 369 ALA A O 1
ATOM 2764 N N . ASP A 1 370 ? 15.970 0.725 -32.948 1.00 93.56 370 ASP A N 1
ATOM 2765 C CA . ASP A 1 370 ? 15.572 1.846 -33.800 1.00 93.56 370 ASP A CA 1
ATOM 2766 C C . ASP A 1 370 ? 16.329 3.138 -33.449 1.00 93.56 370 ASP A C 1
ATOM 2768 O O . ASP A 1 370 ? 16.726 3.871 -34.355 1.00 93.56 370 ASP A O 1
ATOM 2772 N N . ALA A 1 371 ? 16.623 3.393 -32.168 1.00 92.12 371 ALA A N 1
ATOM 2773 C CA . ALA A 1 371 ? 17.444 4.534 -31.756 1.00 92.12 371 ALA A CA 1
ATOM 2774 C C . ALA A 1 371 ? 18.878 4.449 -32.310 1.00 92.12 371 ALA A C 1
ATOM 2776 O O . ALA A 1 371 ? 19.411 5.446 -32.802 1.00 92.12 371 ALA A O 1
ATOM 2777 N N . VAL A 1 372 ? 19.497 3.259 -32.291 1.00 93.81 372 VAL A N 1
ATOM 2778 C CA . VAL A 1 372 ? 20.825 3.041 -32.894 1.00 93.81 372 VAL A CA 1
ATOM 2779 C C . VAL A 1 372 ? 20.774 3.266 -34.406 1.00 93.81 372 VAL A C 1
ATOM 2781 O O . VAL A 1 372 ? 21.595 4.018 -34.934 1.00 93.81 372 VAL A O 1
ATOM 2784 N N . VAL A 1 373 ? 19.801 2.671 -35.103 1.00 93.62 373 VAL A N 1
ATOM 2785 C CA . VAL A 1 373 ? 19.643 2.811 -36.563 1.00 93.62 373 VAL A CA 1
ATOM 2786 C C . VAL A 1 373 ? 19.428 4.273 -36.958 1.00 93.62 373 VAL A C 1
ATOM 2788 O O . VAL A 1 373 ? 20.070 4.773 -37.883 1.00 93.62 373 VAL A O 1
ATOM 2791 N N . LEU A 1 374 ? 18.567 4.990 -36.237 1.00 90.12 374 LEU A N 1
ATOM 2792 C CA . LEU A 1 374 ? 18.296 6.402 -36.481 1.00 90.12 374 LEU A CA 1
ATOM 2793 C C . LEU A 1 374 ? 19.547 7.265 -36.264 1.00 90.12 374 LEU A C 1
ATOM 2795 O O . LEU A 1 374 ? 19.847 8.120 -37.096 1.00 90.12 374 LEU A O 1
ATOM 2799 N N . HIS A 1 375 ? 20.306 7.022 -35.190 1.00 89.94 375 HIS A N 1
ATOM 2800 C CA . HIS A 1 375 ? 21.549 7.746 -34.919 1.00 89.94 375 HIS A CA 1
ATOM 2801 C C . HIS A 1 375 ? 22.609 7.497 -36.006 1.00 89.94 375 HIS A C 1
ATOM 2803 O O . HIS A 1 375 ? 23.267 8.438 -36.461 1.00 89.94 375 HIS A O 1
ATOM 2809 N N . CYS A 1 376 ? 22.709 6.253 -36.491 1.00 92.56 376 CYS A N 1
ATOM 2810 C CA . CYS A 1 376 ? 23.544 5.885 -37.634 1.00 92.56 376 CYS A CA 1
ATOM 2811 C C . CYS A 1 376 ? 23.147 6.668 -38.895 1.00 92.56 376 CYS A C 1
ATOM 2813 O O . CYS A 1 376 ? 23.992 7.311 -39.521 1.00 92.56 376 CYS A O 1
ATOM 2815 N N . ASN A 1 377 ? 21.856 6.673 -39.238 1.00 90.25 377 ASN A N 1
ATOM 2816 C CA . ASN A 1 377 ? 21.337 7.365 -40.419 1.00 90.25 377 ASN A CA 1
ATOM 2817 C C . ASN A 1 377 ? 21.534 8.885 -40.333 1.00 90.25 377 ASN A C 1
ATOM 2819 O O . ASN A 1 377 ? 21.961 9.510 -41.307 1.00 90.25 377 ASN A O 1
ATOM 2823 N N . ALA A 1 378 ? 21.280 9.479 -39.164 1.00 88.00 378 ALA A N 1
ATOM 2824 C CA . ALA A 1 378 ? 21.464 10.906 -38.933 1.00 88.00 378 ALA A CA 1
ATOM 2825 C C . ALA A 1 378 ? 22.922 11.320 -39.181 1.00 88.00 378 ALA A C 1
ATOM 2827 O O . ALA A 1 378 ? 23.171 12.206 -39.998 1.00 88.00 378 ALA A O 1
ATOM 2828 N N . LEU A 1 379 ? 23.894 10.632 -38.570 1.00 88.38 379 LEU A N 1
ATOM 2829 C CA . LEU A 1 379 ? 25.312 10.963 -38.743 1.00 88.38 379 LEU A CA 1
ATOM 2830 C C . LEU A 1 379 ? 25.814 10.736 -40.173 1.00 88.38 379 LEU A C 1
ATOM 2832 O O . LEU A 1 379 ? 26.589 11.545 -40.679 1.00 88.38 379 LEU A O 1
ATOM 2836 N N . VAL A 1 380 ? 25.343 9.689 -40.855 1.00 88.12 380 VAL A N 1
ATOM 2837 C CA . VAL A 1 380 ? 25.686 9.440 -42.265 1.00 88.12 380 VAL A CA 1
ATOM 2838 C C . VAL A 1 380 ? 25.092 10.508 -43.196 1.00 88.12 380 VAL A C 1
ATOM 2840 O O . VAL A 1 380 ? 25.716 10.876 -44.194 1.00 88.12 380 VAL A O 1
ATOM 2843 N N . SER A 1 381 ? 23.896 11.020 -42.888 1.00 84.81 381 SER A N 1
ATOM 2844 C CA . SER A 1 381 ? 23.200 12.011 -43.721 1.00 84.81 381 SER A CA 1
ATOM 2845 C C . SER A 1 381 ? 23.755 13.434 -43.584 1.00 84.81 381 SER A C 1
ATOM 2847 O O . SER A 1 381 ? 23.837 14.152 -44.582 1.00 84.81 381 SER A O 1
ATOM 2849 N N . VAL A 1 382 ? 24.166 13.831 -42.374 1.00 76.12 382 VAL A N 1
ATOM 2850 C CA . VAL A 1 382 ? 24.574 15.208 -42.058 1.00 76.12 382 VAL A CA 1
ATOM 2851 C C . VAL A 1 382 ? 25.878 15.602 -42.757 1.00 76.12 382 VAL A C 1
ATOM 2853 O O . VAL A 1 382 ? 26.044 16.778 -43.076 1.00 76.12 382 VAL A O 1
ATOM 2856 N N . ASP A 1 383 ? 26.777 14.655 -43.062 1.00 62.31 383 ASP A N 1
ATOM 2857 C CA . ASP A 1 383 ? 28.170 15.031 -43.326 1.00 62.31 383 ASP A CA 1
ATOM 2858 C C . ASP A 1 383 ? 28.855 14.408 -44.551 1.00 62.31 383 ASP A C 1
ATOM 2860 O O . ASP A 1 383 ? 30.034 14.057 -44.543 1.00 62.31 383 ASP A O 1
ATOM 2864 N N . ARG A 1 384 ? 28.165 14.396 -45.699 1.00 64.81 384 ARG A N 1
ATOM 2865 C CA . ARG A 1 384 ? 28.872 14.259 -46.993 1.00 64.81 384 ARG A CA 1
ATOM 2866 C C . ARG A 1 384 ? 29.823 15.435 -47.285 1.00 64.81 384 ARG A C 1
ATOM 2868 O O . ARG A 1 384 ? 30.586 15.362 -48.245 1.00 64.81 384 ARG A O 1
ATOM 2875 N N . ARG A 1 385 ? 29.758 16.530 -46.514 1.00 65.19 385 ARG A N 1
ATOM 2876 C CA . ARG A 1 385 ? 30.458 17.797 -46.790 1.00 65.19 385 ARG A CA 1
ATOM 2877 C C . ARG A 1 385 ? 31.763 17.967 -46.002 1.00 65.19 385 ARG A C 1
ATOM 2879 O O . ARG A 1 385 ? 32.666 18.607 -46.533 1.00 65.19 385 ARG A O 1
ATOM 2886 N N . ALA A 1 386 ? 31.926 17.352 -44.831 1.00 79.19 386 ALA A N 1
ATOM 2887 C CA . ALA A 1 386 ? 33.178 17.337 -44.073 1.00 79.19 386 ALA A CA 1
ATOM 2888 C C . ALA A 1 386 ? 33.835 15.952 -44.093 1.00 79.19 386 ALA A C 1
ATOM 2890 O O . ALA A 1 386 ? 34.143 15.366 -43.065 1.00 79.19 386 ALA A O 1
ATOM 2891 N N . ALA A 1 387 ? 34.149 15.434 -45.281 1.00 79.06 387 ALA A N 1
ATOM 2892 C CA . ALA A 1 387 ? 34.805 14.131 -45.411 1.00 79.06 387 ALA A CA 1
ATOM 2893 C C . ALA A 1 387 ? 36.101 13.997 -44.564 1.00 79.06 387 ALA A C 1
ATOM 2895 O O . ALA A 1 387 ? 36.478 12.896 -44.193 1.00 79.06 387 ALA A O 1
ATOM 2896 N N . GLY A 1 388 ? 36.758 15.096 -44.172 1.00 87.62 388 GLY A N 1
ATOM 2897 C CA . GLY A 1 388 ? 37.907 15.076 -43.256 1.00 87.62 388 GLY A CA 1
ATOM 2898 C C . GLY A 1 388 ? 37.616 14.692 -41.791 1.00 87.62 388 GLY A C 1
ATOM 2899 O O . GLY A 1 388 ? 38.572 14.412 -41.075 1.00 87.62 388 GLY A O 1
ATOM 2900 N N . SER A 1 389 ? 36.359 14.646 -41.334 1.00 91.75 389 SER A N 1
ATOM 2901 C CA . SER A 1 389 ? 35.982 14.366 -39.931 1.00 91.75 389 SER A CA 1
ATOM 2902 C C . SER A 1 389 ? 35.493 12.929 -39.682 1.00 91.75 389 SER A C 1
ATOM 2904 O O . SER A 1 389 ? 35.188 12.575 -38.543 1.00 91.75 389 SER A O 1
ATOM 2906 N N . GLY A 1 390 ? 35.424 12.073 -40.711 1.00 92.06 390 GLY A N 1
ATOM 2907 C CA . GLY A 1 390 ? 34.734 10.778 -40.614 1.00 92.06 390 GLY A CA 1
ATOM 2908 C C . GLY A 1 390 ? 35.266 9.818 -39.537 1.00 92.06 390 GLY A C 1
ATOM 2909 O O . GLY A 1 390 ? 34.478 9.063 -38.977 1.00 92.06 390 GLY A O 1
ATOM 2910 N N . VAL A 1 391 ? 36.558 9.882 -39.183 1.00 94.56 391 VAL A N 1
ATOM 2911 C CA . VAL A 1 391 ? 37.143 9.119 -38.054 1.00 94.56 391 VAL A CA 1
ATOM 2912 C C . VAL A 1 391 ? 36.543 9.558 -36.716 1.00 94.56 391 VAL A C 1
ATOM 2914 O O . VAL A 1 391 ? 36.021 8.725 -35.983 1.00 94.56 391 VAL A O 1
ATOM 2917 N N . GLU A 1 392 ? 36.548 10.862 -36.422 1.00 94.56 392 GLU A N 1
ATOM 2918 C CA . GLU A 1 392 ? 35.978 11.405 -35.180 1.00 94.56 392 GLU A CA 1
ATOM 2919 C C . GLU A 1 392 ? 34.474 11.105 -35.099 1.00 94.56 392 GLU A C 1
ATOM 2921 O O . GLU A 1 392 ? 33.949 10.713 -34.058 1.00 94.56 392 GLU A O 1
ATOM 2926 N N . MET A 1 393 ? 33.763 11.235 -36.221 1.00 93.12 393 MET A N 1
ATOM 2927 C CA . MET A 1 393 ? 32.343 10.898 -36.291 1.00 93.12 393 MET A CA 1
ATOM 2928 C C . MET A 1 393 ? 32.076 9.418 -36.018 1.00 93.12 393 MET A C 1
ATOM 2930 O O . MET A 1 393 ? 31.154 9.106 -35.268 1.00 93.12 393 MET A O 1
ATOM 2934 N N . ALA A 1 394 ? 32.871 8.518 -36.600 1.00 95.31 394 ALA A N 1
ATOM 2935 C CA . ALA A 1 394 ? 32.768 7.084 -36.364 1.00 95.31 394 ALA A CA 1
ATOM 2936 C C . ALA A 1 394 ? 33.029 6.732 -34.891 1.00 95.31 394 ALA A C 1
ATOM 2938 O O . ALA A 1 394 ? 32.273 5.959 -34.306 1.00 95.31 394 ALA A O 1
ATOM 2939 N N . GLU A 1 395 ? 34.041 7.329 -34.261 1.00 96.06 395 GLU A N 1
ATOM 2940 C CA . GLU A 1 395 ? 34.318 7.129 -32.834 1.00 96.06 395 GLU A CA 1
ATOM 2941 C C . GLU A 1 395 ? 33.179 7.631 -31.943 1.00 96.06 395 GLU A C 1
ATOM 2943 O O . GLU A 1 395 ? 32.757 6.918 -31.026 1.00 96.06 395 GLU A O 1
ATOM 2948 N N . ARG A 1 396 ? 32.635 8.821 -32.232 1.00 94.12 396 ARG A N 1
ATOM 2949 C CA . ARG A 1 396 ? 31.460 9.358 -31.527 1.00 94.12 396 ARG A CA 1
ATOM 2950 C C . ARG A 1 396 ? 30.246 8.445 -31.697 1.00 94.12 396 ARG A C 1
ATOM 2952 O O . ARG A 1 396 ? 29.587 8.140 -30.705 1.00 94.12 396 ARG A O 1
ATOM 2959 N N . LEU A 1 397 ? 29.994 7.960 -32.916 1.00 94.38 397 LEU A N 1
ATOM 2960 C CA . LEU A 1 397 ? 28.893 7.043 -33.221 1.00 94.38 397 LEU A CA 1
ATOM 2961 C C . LEU A 1 397 ? 29.017 5.727 -32.439 1.00 94.38 397 LEU A C 1
ATOM 2963 O O . LEU A 1 397 ? 28.043 5.283 -31.829 1.00 94.38 397 LEU A O 1
ATOM 2967 N N . ILE A 1 398 ? 30.208 5.119 -32.414 1.00 96.38 398 ILE A N 1
ATOM 2968 C CA . ILE A 1 398 ? 30.451 3.891 -31.644 1.00 96.38 398 ILE A CA 1
ATOM 2969 C C . ILE A 1 398 ? 30.247 4.157 -30.152 1.00 96.38 398 ILE A C 1
ATOM 2971 O O . ILE A 1 398 ? 29.489 3.439 -29.506 1.00 96.38 398 ILE A O 1
ATOM 2975 N N . THR A 1 399 ? 30.856 5.219 -29.619 1.00 95.69 399 THR A N 1
ATOM 2976 C CA . THR A 1 399 ? 30.761 5.582 -28.195 1.00 95.69 399 THR A CA 1
ATOM 2977 C C . THR A 1 399 ? 29.309 5.786 -27.754 1.00 95.69 399 THR A C 1
ATOM 2979 O O . THR A 1 399 ? 28.924 5.344 -26.673 1.00 95.69 399 THR A O 1
ATOM 2982 N N . ALA A 1 400 ? 28.479 6.399 -28.602 1.00 92.38 400 ALA A N 1
ATOM 2983 C CA . ALA A 1 400 ? 27.062 6.623 -28.325 1.00 92.38 400 ALA A CA 1
ATOM 2984 C C . ALA A 1 400 ? 26.182 5.365 -28.493 1.00 92.38 400 ALA A C 1
ATOM 2986 O O . ALA A 1 400 ? 25.123 5.264 -27.866 1.00 92.38 400 ALA A O 1
ATOM 2987 N N . SER A 1 401 ? 26.580 4.412 -29.342 1.00 95.31 401 SER A N 1
ATOM 2988 C CA . SER A 1 401 ? 25.761 3.236 -29.694 1.00 95.31 401 SER A CA 1
ATOM 2989 C C . SER A 1 401 ? 26.105 1.991 -28.876 1.00 95.31 401 SER A C 1
ATOM 2991 O O . SER A 1 401 ? 25.242 1.151 -28.626 1.00 95.31 401 SER A O 1
ATOM 2993 N N . GLU A 1 402 ? 27.351 1.864 -28.423 1.00 96.38 402 GLU A N 1
ATOM 2994 C CA . GLU A 1 402 ? 27.850 0.683 -27.716 1.00 96.38 402 GLU A CA 1
ATOM 2995 C C . GLU A 1 402 ? 27.099 0.394 -26.397 1.00 96.38 402 GLU A C 1
ATOM 2997 O O . GLU A 1 402 ? 26.697 -0.759 -26.205 1.00 96.38 402 GLU A O 1
ATOM 3002 N N . PRO A 1 403 ? 26.780 1.386 -25.533 1.00 96.06 403 PRO A N 1
ATOM 3003 C CA . PRO A 1 403 ? 25.963 1.143 -24.341 1.00 96.06 403 PRO A CA 1
ATOM 3004 C C . PRO A 1 403 ? 24.559 0.619 -24.670 1.00 96.06 403 PRO A C 1
ATOM 3006 O O . PRO A 1 403 ? 24.072 -0.294 -24.004 1.00 96.06 403 PRO A O 1
ATOM 3009 N N . ARG A 1 404 ? 23.933 1.141 -25.735 1.00 95.38 404 ARG A N 1
ATOM 3010 C CA . ARG A 1 404 ? 22.595 0.721 -26.184 1.00 95.38 404 ARG A CA 1
ATOM 3011 C C . ARG A 1 404 ? 22.609 -0.702 -26.731 1.00 95.38 404 ARG A C 1
ATOM 3013 O O . ARG A 1 404 ? 21.729 -1.484 -26.398 1.00 95.38 404 ARG A O 1
ATOM 3020 N N . LEU A 1 405 ? 23.630 -1.077 -27.506 1.00 96.25 405 LEU A N 1
ATOM 3021 C CA . LEU A 1 405 ? 23.807 -2.458 -27.973 1.00 96.25 405 LEU A CA 1
ATOM 3022 C C . LEU A 1 405 ? 24.095 -3.424 -26.816 1.00 96.25 405 LEU A C 1
ATOM 3024 O O . LEU A 1 405 ? 23.599 -4.551 -26.811 1.00 96.25 405 LEU A O 1
ATOM 3028 N N . ALA A 1 406 ? 24.892 -3.004 -25.830 1.00 96.19 406 ALA A N 1
ATOM 3029 C CA . ALA A 1 406 ? 25.157 -3.808 -24.642 1.00 96.19 406 ALA A CA 1
ATOM 3030 C C . ALA A 1 406 ? 23.879 -4.055 -23.829 1.00 96.19 406 ALA A C 1
ATOM 3032 O O . ALA A 1 406 ? 23.684 -5.153 -23.309 1.00 96.19 406 ALA A O 1
ATOM 3033 N N . GLU A 1 407 ? 23.004 -3.056 -23.744 1.00 95.00 407 GLU A N 1
ATOM 3034 C CA . GLU A 1 407 ? 21.702 -3.184 -23.105 1.00 95.00 407 GLU A CA 1
ATOM 3035 C C . GLU A 1 407 ? 20.715 -4.016 -23.925 1.00 95.00 407 GLU A C 1
ATOM 3037 O O . GLU A 1 407 ? 20.089 -4.913 -23.372 1.00 95.00 407 GLU A O 1
ATOM 3042 N N . LEU A 1 408 ? 20.625 -3.798 -25.236 1.00 95.00 408 LEU A N 1
ATOM 3043 C CA . LEU A 1 408 ? 19.803 -4.597 -26.145 1.00 95.00 408 LEU A CA 1
ATOM 3044 C C . LEU A 1 408 ? 20.129 -6.092 -26.021 1.00 95.00 408 LEU A C 1
ATOM 3046 O O . LEU A 1 408 ? 19.237 -6.933 -25.957 1.00 95.00 408 LEU A O 1
ATOM 3050 N N . ARG A 1 409 ? 21.415 -6.428 -25.855 1.00 95.38 409 ARG A N 1
ATOM 3051 C CA . ARG A 1 409 ? 21.871 -7.801 -25.591 1.00 95.38 409 ARG A CA 1
ATOM 3052 C C . ARG A 1 409 ? 21.312 -8.399 -24.290 1.00 95.38 409 ARG A C 1
ATOM 3054 O O . ARG A 1 409 ? 21.288 -9.619 -24.173 1.00 95.38 409 ARG A O 1
ATOM 3061 N N . ARG A 1 410 ? 20.896 -7.590 -23.309 1.00 94.31 410 ARG A N 1
ATOM 3062 C CA . ARG A 1 410 ? 20.266 -8.070 -22.062 1.00 94.31 410 ARG A CA 1
ATOM 3063 C C . ARG A 1 410 ? 18.799 -8.450 -22.256 1.00 94.31 410 ARG A C 1
ATOM 3065 O O . ARG A 1 410 ? 18.324 -9.305 -21.523 1.00 94.31 410 ARG A O 1
ATOM 3072 N N . TYR A 1 411 ? 18.117 -7.832 -23.220 1.00 91.69 411 TYR A N 1
ATOM 3073 C CA . TYR A 1 411 ? 16.697 -8.066 -23.511 1.00 91.69 411 TYR A CA 1
ATOM 3074 C C . TYR A 1 411 ? 16.454 -9.132 -24.585 1.00 91.69 411 TYR A C 1
ATOM 3076 O O . TYR A 1 411 ? 15.309 -9.502 -24.831 1.00 91.69 411 TYR A O 1
ATOM 3084 N N . ARG A 1 412 ? 17.514 -9.644 -25.220 1.00 87.75 412 ARG A N 1
ATOM 3085 C CA . ARG A 1 412 ? 17.393 -10.699 -26.228 1.00 87.75 412 ARG A CA 1
ATOM 3086 C C . ARG A 1 412 ? 16.912 -12.005 -25.595 1.00 87.75 412 ARG A C 1
ATOM 3088 O O . ARG A 1 412 ? 17.486 -12.471 -24.609 1.00 87.75 412 ARG A O 1
ATOM 3095 N N . ALA A 1 413 ? 15.906 -12.617 -26.207 1.00 79.31 413 ALA A N 1
ATOM 3096 C CA . ALA A 1 413 ? 15.470 -13.961 -25.833 1.00 79.31 413 ALA A CA 1
ATOM 3097 C C . ALA A 1 413 ? 16.378 -15.048 -26.442 1.00 79.31 413 ALA A C 1
ATOM 3099 O O . ALA A 1 413 ? 16.516 -16.127 -25.870 1.00 79.31 413 ALA A O 1
ATOM 3100 N N . ASP A 1 414 ? 17.018 -14.745 -27.576 1.00 87.75 414 ASP A N 1
ATOM 3101 C CA . ASP A 1 414 ? 17.810 -15.671 -28.389 1.00 87.75 414 ASP A CA 1
ATOM 3102 C C . ASP A 1 414 ? 19.180 -15.042 -28.740 1.00 87.75 414 ASP A C 1
ATOM 3104 O O . ASP A 1 414 ? 19.271 -13.822 -28.930 1.00 87.75 414 ASP A O 1
ATOM 3108 N N . PRO A 1 415 ? 20.279 -15.820 -28.790 1.00 86.12 415 PRO A N 1
ATOM 3109 C CA . PRO A 1 415 ? 21.502 -15.433 -29.489 1.00 86.12 415 PRO A CA 1
ATOM 3110 C C . PRO A 1 415 ? 21.302 -14.780 -30.866 1.00 86.12 415 PRO A C 1
ATOM 3112 O O . PRO A 1 415 ? 22.031 -13.823 -31.141 1.00 86.12 415 PRO A O 1
ATOM 3115 N N . ASP A 1 416 ? 20.324 -15.243 -31.649 1.00 89.38 416 ASP A N 1
ATOM 3116 C CA . ASP A 1 416 ? 20.007 -14.812 -33.021 1.00 89.38 416 ASP A CA 1
ATOM 3117 C C . ASP A 1 416 ? 18.847 -13.790 -33.062 1.00 89.38 416 ASP A C 1
ATOM 3119 O O . ASP A 1 416 ? 17.956 -13.834 -33.915 1.00 89.38 416 ASP A O 1
ATOM 3123 N N . ASP A 1 417 ? 18.818 -12.865 -32.097 1.00 92.25 417 ASP A N 1
ATOM 3124 C CA . ASP A 1 417 ? 17.781 -11.835 -32.014 1.00 92.25 417 ASP A CA 1
ATOM 3125 C C . ASP A 1 417 ? 17.866 -10.843 -33.197 1.00 92.25 417 ASP A C 1
ATOM 3127 O O . ASP A 1 417 ? 18.858 -10.113 -33.335 1.00 92.25 417 ASP A O 1
ATOM 3131 N N . PRO A 1 418 ? 16.811 -10.744 -34.030 1.00 93.50 418 PRO A N 1
ATOM 3132 C CA . PRO A 1 418 ? 16.846 -9.944 -35.249 1.00 93.50 418 PRO A CA 1
ATOM 3133 C C . PRO A 1 418 ? 16.950 -8.437 -34.981 1.00 93.50 418 PRO A C 1
ATOM 3135 O O . PRO A 1 418 ? 17.459 -7.708 -35.832 1.00 93.50 418 PRO A O 1
ATOM 3138 N N . GLN A 1 419 ? 16.495 -7.943 -33.822 1.00 94.12 419 GLN A N 1
ATOM 3139 C CA . GLN A 1 419 ? 16.622 -6.524 -33.471 1.00 94.12 419 GLN A CA 1
ATOM 3140 C C . GLN A 1 419 ? 18.069 -6.185 -33.123 1.00 94.12 419 GLN A C 1
ATOM 3142 O O . GLN A 1 419 ? 18.593 -5.159 -33.569 1.00 94.12 419 GLN A O 1
ATOM 3147 N N . TYR A 1 420 ? 18.736 -7.065 -32.370 1.00 95.50 420 TYR A N 1
ATOM 3148 C CA . TYR A 1 420 ? 20.156 -6.915 -32.069 1.00 95.50 420 TYR A CA 1
ATOM 3149 C C . TYR A 1 420 ? 21.011 -6.959 -33.334 1.00 95.50 420 TYR A C 1
ATOM 3151 O O . TYR A 1 420 ? 21.851 -6.077 -33.532 1.00 95.50 420 TYR A O 1
ATOM 3159 N N . ASP A 1 421 ? 20.767 -7.933 -34.210 1.00 95.56 421 ASP A N 1
ATOM 3160 C CA . ASP A 1 421 ? 21.520 -8.074 -35.453 1.00 95.56 421 ASP A CA 1
ATOM 3161 C C . ASP A 1 421 ? 21.323 -6.881 -36.382 1.00 95.56 421 ASP A C 1
ATOM 3163 O O . ASP A 1 421 ? 22.309 -6.308 -36.850 1.00 95.56 421 ASP A O 1
ATOM 3167 N N . ARG A 1 422 ? 20.076 -6.425 -36.561 1.00 95.75 422 ARG A N 1
ATOM 3168 C CA . ARG A 1 422 ? 19.758 -5.228 -37.351 1.00 95.75 422 ARG A CA 1
ATOM 3169 C C . ARG A 1 422 ? 20.499 -3.992 -36.840 1.00 95.75 422 ARG A C 1
ATOM 3171 O O . ARG A 1 422 ? 21.118 -3.282 -37.631 1.00 95.75 422 ARG A O 1
ATOM 3178 N N . ALA A 1 423 ? 20.458 -3.727 -35.534 1.00 96.56 423 ALA A N 1
ATOM 3179 C CA . ALA A 1 423 ? 21.116 -2.562 -34.941 1.00 96.56 423 ALA A CA 1
ATOM 3180 C C . ALA A 1 423 ? 22.650 -2.650 -35.015 1.00 96.56 423 ALA A C 1
ATOM 3182 O O . ALA A 1 423 ? 23.323 -1.661 -35.312 1.00 96.56 423 ALA A O 1
ATOM 3183 N N . SER A 1 424 ? 23.202 -3.840 -34.763 1.00 97.25 424 SER A N 1
ATOM 3184 C CA . SER A 1 424 ? 24.642 -4.111 -34.805 1.00 97.25 424 SER A CA 1
ATOM 3185 C C . SER A 1 424 ? 25.194 -3.956 -36.230 1.00 97.25 424 SER A C 1
ATOM 3187 O O . SER A 1 424 ? 26.222 -3.306 -36.427 1.00 97.25 424 SER A O 1
ATOM 3189 N N . ASP A 1 425 ? 24.476 -4.465 -37.234 1.00 97.62 425 ASP A N 1
ATOM 3190 C CA . ASP A 1 425 ? 24.828 -4.312 -38.648 1.00 97.62 425 ASP A CA 1
ATOM 3191 C C . ASP A 1 425 ? 24.677 -2.876 -39.149 1.00 97.62 425 ASP A C 1
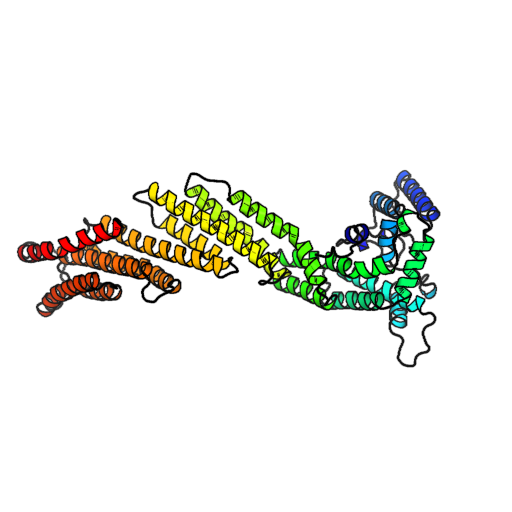ATOM 3193 O O . ASP A 1 425 ? 25.540 -2.402 -39.890 1.00 97.62 425 ASP A O 1
ATOM 3197 N N . ALA A 1 426 ? 23.631 -2.158 -38.729 1.00 96.81 426 ALA A N 1
ATOM 3198 C CA . ALA A 1 426 ? 23.465 -0.748 -39.072 1.00 96.81 426 ALA A CA 1
ATOM 3199 C C . ALA A 1 426 ? 24.635 0.100 -38.549 1.00 96.81 426 ALA A C 1
ATOM 3201 O O . ALA A 1 426 ? 25.188 0.910 -39.297 1.00 96.81 426 ALA A O 1
ATOM 3202 N N . LEU A 1 427 ? 25.070 -0.139 -37.304 1.00 97.50 427 LEU A N 1
ATOM 3203 C CA . LEU A 1 427 ? 26.255 0.505 -36.738 1.00 97.50 427 LEU A CA 1
ATOM 3204 C C . LEU A 1 427 ? 27.516 0.166 -37.537 1.00 97.50 427 LEU A C 1
ATOM 3206 O O . LEU A 1 427 ? 28.266 1.067 -37.918 1.00 97.50 427 LEU A O 1
ATOM 3210 N N . ALA A 1 428 ? 27.743 -1.119 -37.817 1.00 97.81 428 ALA A N 1
ATOM 3211 C CA . ALA A 1 428 ? 28.899 -1.577 -38.581 1.00 97.81 428 ALA A CA 1
ATOM 3212 C C . ALA A 1 428 ? 28.957 -0.922 -39.974 1.00 97.81 428 ALA A C 1
ATOM 3214 O O . ALA A 1 428 ? 30.005 -0.412 -40.382 1.00 97.81 428 ALA A O 1
ATOM 3215 N N . ALA A 1 429 ? 27.825 -0.883 -40.682 1.00 96.88 429 ALA A N 1
ATOM 3216 C CA . ALA A 1 429 ? 27.708 -0.281 -42.005 1.00 96.88 429 ALA A CA 1
ATOM 3217 C C . ALA A 1 429 ? 27.922 1.241 -41.975 1.00 96.88 429 ALA A C 1
ATOM 3219 O O . ALA A 1 429 ? 28.667 1.769 -42.803 1.00 96.88 429 ALA A O 1
ATOM 3220 N N . ALA A 1 430 ? 27.335 1.947 -41.005 1.00 96.12 430 ALA A N 1
ATOM 3221 C CA . ALA A 1 430 ? 27.482 3.396 -40.872 1.00 96.12 430 ALA A CA 1
ATOM 3222 C C . ALA A 1 430 ? 28.920 3.808 -40.530 1.00 96.12 430 ALA A C 1
ATOM 3224 O O . ALA A 1 430 ? 29.468 4.717 -41.158 1.00 96.12 430 ALA A O 1
ATOM 3225 N N . VAL A 1 431 ? 29.571 3.100 -39.598 1.00 96.94 431 VAL A N 1
ATOM 3226 C CA . VAL A 1 431 ? 30.996 3.300 -39.292 1.00 96.94 431 VAL A CA 1
ATOM 3227 C C . VAL A 1 431 ? 31.842 3.046 -40.536 1.00 96.94 431 VAL A C 1
ATOM 3229 O O . VAL A 1 431 ? 32.658 3.892 -40.897 1.00 96.94 431 VAL A O 1
ATOM 3232 N N . CYS A 1 432 ? 31.616 1.926 -41.233 1.00 96.81 432 CYS A N 1
ATOM 3233 C CA . CYS A 1 432 ? 32.320 1.608 -42.474 1.00 96.81 432 CYS A CA 1
ATOM 3234 C C . CYS A 1 432 ? 32.198 2.751 -43.488 1.00 96.81 432 CYS A C 1
ATOM 3236 O O . CYS A 1 432 ? 33.202 3.192 -44.038 1.00 96.81 432 CYS A O 1
ATOM 3238 N N . GLN A 1 433 ? 30.990 3.278 -43.692 1.00 94.94 433 GLN A N 1
ATOM 3239 C CA . GLN A 1 433 ? 30.739 4.357 -44.640 1.00 94.94 433 GLN A CA 1
ATOM 3240 C C . GLN A 1 433 ? 31.448 5.665 -44.258 1.00 94.94 433 GLN A C 1
ATOM 3242 O O . GLN A 1 433 ? 32.077 6.284 -45.120 1.00 94.94 433 GLN A O 1
ATOM 3247 N N . LEU A 1 434 ? 31.386 6.082 -42.989 1.00 94.69 434 LEU A N 1
ATOM 3248 C CA . LEU A 1 434 ? 32.072 7.286 -42.498 1.00 94.69 434 LEU A CA 1
ATOM 3249 C C . LEU A 1 434 ? 33.593 7.174 -42.672 1.00 94.69 434 LEU A C 1
ATOM 3251 O O . LEU A 1 434 ? 34.243 8.106 -43.152 1.00 94.69 434 LEU A O 1
ATOM 3255 N N . VAL A 1 435 ? 34.154 6.006 -42.354 1.00 95.75 435 VAL A N 1
ATOM 3256 C CA . VAL A 1 435 ? 35.586 5.726 -42.509 1.00 95.75 435 VAL A CA 1
ATOM 3257 C C . VAL A 1 435 ? 35.983 5.672 -43.989 1.00 95.75 435 VAL A C 1
ATOM 3259 O O . VAL A 1 435 ? 37.040 6.189 -44.351 1.00 95.75 435 VAL A O 1
ATOM 3262 N N . THR A 1 436 ? 35.135 5.131 -44.872 1.00 94.75 436 THR A N 1
ATOM 3263 C CA . THR A 1 436 ? 35.360 5.149 -46.329 1.00 94.75 436 THR A CA 1
ATOM 3264 C C . THR A 1 436 ? 35.382 6.570 -46.878 1.00 94.75 436 THR A C 1
ATOM 3266 O O . THR A 1 436 ? 36.299 6.919 -47.621 1.00 94.75 436 THR A O 1
ATOM 3269 N N . LEU A 1 437 ? 34.421 7.416 -46.493 1.00 92.44 437 LEU A N 1
ATOM 3270 C CA . LEU A 1 437 ? 34.400 8.824 -46.900 1.00 92.44 437 LEU A CA 1
ATOM 3271 C C . LEU A 1 437 ? 35.665 9.558 -46.434 1.00 92.44 437 LEU A C 1
ATOM 3273 O O . LEU A 1 437 ? 36.294 10.263 -47.227 1.00 92.44 437 LEU A O 1
ATOM 3277 N N . TYR A 1 438 ? 36.084 9.322 -45.190 1.00 94.31 438 TYR A N 1
ATOM 3278 C CA . TYR A 1 438 ? 37.321 9.875 -44.646 1.00 94.31 438 TYR A CA 1
ATOM 3279 C C . TYR A 1 438 ? 38.565 9.423 -45.390 1.00 94.31 438 TYR A C 1
ATOM 3281 O O . TYR A 1 438 ? 39.391 10.248 -45.796 1.00 94.31 438 TYR A O 1
ATOM 3289 N N . PHE A 1 439 ? 38.704 8.117 -45.588 1.00 94.88 439 PHE A N 1
ATOM 3290 C CA . PHE A 1 439 ? 39.850 7.554 -46.275 1.00 94.88 439 PHE A CA 1
ATOM 3291 C C . PHE A 1 439 ? 39.947 8.097 -47.703 1.00 94.88 439 PHE A C 1
ATOM 3293 O O . PHE A 1 439 ? 41.016 8.532 -48.123 1.00 94.88 439 PHE A O 1
ATOM 3300 N N . ASN A 1 440 ? 38.825 8.184 -48.415 1.00 92.19 440 ASN A N 1
ATOM 3301 C CA . ASN A 1 440 ? 38.797 8.714 -49.774 1.00 92.19 440 ASN A CA 1
ATOM 3302 C C . ASN A 1 440 ? 39.212 10.193 -49.848 1.00 92.19 440 ASN A C 1
ATOM 3304 O O . ASN A 1 440 ? 39.857 10.602 -50.812 1.00 92.19 440 ASN A O 1
ATOM 3308 N N . ALA A 1 441 ? 38.883 10.997 -48.834 1.00 92.50 441 ALA A N 1
ATOM 3309 C CA . ALA A 1 441 ? 39.222 12.421 -48.803 1.00 92.50 441 ALA A CA 1
ATOM 3310 C C . ALA A 1 441 ? 40.643 12.727 -48.295 1.00 92.50 441 ALA A C 1
ATOM 3312 O O . ALA A 1 441 ? 41.207 13.785 -48.603 1.00 92.50 441 ALA A O 1
ATOM 3313 N N . THR A 1 442 ? 41.221 11.838 -47.485 1.00 93.12 442 THR A N 1
ATOM 3314 C CA . THR A 1 442 ? 42.483 12.096 -46.770 1.00 93.12 442 THR A CA 1
ATOM 3315 C C . THR A 1 442 ? 43.622 11.155 -47.146 1.00 93.12 442 THR A C 1
ATOM 3317 O O . THR A 1 442 ? 44.775 11.487 -46.884 1.00 93.12 442 THR A O 1
ATOM 3320 N N . ALA A 1 443 ? 43.315 9.998 -47.739 1.00 93.81 443 ALA A N 1
ATOM 3321 C CA . ALA A 1 443 ? 44.220 8.868 -47.947 1.00 93.81 443 ALA A CA 1
ATOM 3322 C C . ALA A 1 443 ? 44.922 8.367 -46.663 1.00 93.81 443 ALA A C 1
ATOM 3324 O O . ALA A 1 443 ? 45.926 7.656 -46.737 1.00 93.81 443 ALA A O 1
ATOM 3325 N N . ASN A 1 444 ? 44.416 8.711 -45.471 1.00 94.12 444 ASN A N 1
ATOM 3326 C CA . ASN A 1 444 ? 45.034 8.327 -44.204 1.00 94.12 444 ASN A CA 1
ATOM 3327 C C . ASN A 1 444 ? 44.614 6.910 -43.780 1.00 94.12 444 ASN A C 1
ATOM 3329 O O . ASN A 1 444 ? 43.703 6.713 -42.975 1.00 94.12 444 ASN A O 1
ATOM 3333 N N . ALA A 1 445 ? 45.306 5.915 -44.332 1.00 94.38 445 ALA A N 1
ATOM 3334 C CA . ALA A 1 445 ? 45.051 4.501 -44.066 1.00 94.38 445 ALA A CA 1
ATOM 3335 C C . ALA A 1 445 ? 45.268 4.102 -42.592 1.00 94.38 445 ALA A C 1
ATOM 3337 O O . ALA A 1 445 ? 44.539 3.260 -42.072 1.00 94.38 445 ALA A O 1
ATOM 3338 N N . TRP A 1 446 ? 46.233 4.727 -41.908 1.00 93.31 446 TRP A N 1
ATOM 3339 C CA . TRP A 1 446 ? 46.590 4.403 -40.522 1.00 93.31 446 TRP A CA 1
ATOM 3340 C C . TRP A 1 446 ? 45.483 4.745 -39.525 1.00 93.31 446 TRP A C 1
ATOM 3342 O O . TRP A 1 446 ? 45.263 3.989 -38.586 1.00 93.31 446 TRP A O 1
ATOM 3352 N N . ALA A 1 447 ? 44.768 5.852 -39.742 1.00 95.00 447 ALA A N 1
ATOM 3353 C CA . ALA A 1 447 ? 43.617 6.212 -38.915 1.00 95.00 447 ALA A CA 1
ATOM 3354 C C . ALA A 1 447 ? 42.351 5.420 -39.290 1.00 95.00 447 ALA A C 1
ATOM 3356 O O . ALA A 1 447 ? 41.518 5.140 -38.433 1.00 95.00 447 ALA A O 1
ATOM 3357 N N . ALA A 1 448 ? 42.202 5.041 -40.563 1.00 95.62 448 ALA A N 1
ATOM 3358 C CA . ALA A 1 448 ? 41.019 4.336 -41.051 1.00 95.62 448 ALA A CA 1
ATOM 3359 C C . ALA A 1 448 ? 40.987 2.848 -40.653 1.00 95.62 448 ALA A C 1
ATOM 3361 O O . ALA A 1 448 ? 39.932 2.327 -40.290 1.00 95.62 448 ALA A O 1
ATOM 3362 N N . LEU A 1 449 ? 42.131 2.157 -40.716 1.00 95.94 449 LEU A N 1
ATOM 3363 C CA . LEU A 1 449 ? 42.200 0.701 -40.551 1.00 95.94 449 LEU A CA 1
ATOM 3364 C C . LEU A 1 449 ? 41.670 0.197 -39.188 1.00 95.94 449 LEU A C 1
ATOM 3366 O O . LEU A 1 449 ? 40.803 -0.681 -39.210 1.00 95.94 449 LEU A O 1
ATOM 3370 N N . PRO A 1 450 ? 42.057 0.767 -38.025 1.00 97.38 450 PRO A N 1
ATOM 3371 C CA . PRO A 1 450 ? 41.543 0.310 -36.729 1.00 97.38 450 PRO A CA 1
ATOM 3372 C C . PRO A 1 450 ? 40.020 0.447 -36.597 1.00 97.38 450 PRO A C 1
ATOM 3374 O O . PRO A 1 450 ? 39.366 -0.371 -35.950 1.00 97.38 450 PRO A O 1
ATOM 3377 N N . LEU A 1 451 ? 39.427 1.466 -37.230 1.00 97.75 451 LEU A N 1
ATOM 3378 C CA . LEU A 1 451 ? 37.981 1.670 -37.194 1.00 97.75 451 LEU A CA 1
ATOM 3379 C C . LEU A 1 451 ? 37.225 0.700 -38.099 1.00 97.75 451 LEU A C 1
ATOM 3381 O O . LEU A 1 451 ? 36.137 0.272 -37.720 1.00 97.75 451 LEU A O 1
ATOM 3385 N N . TYR A 1 452 ? 37.787 0.290 -39.240 1.00 97.81 452 TYR A N 1
ATOM 3386 C CA . TYR A 1 452 ? 37.200 -0.806 -40.016 1.00 97.81 452 TYR A CA 1
ATOM 3387 C C . TYR A 1 452 ? 37.238 -2.129 -39.251 1.00 97.81 452 TYR A C 1
ATOM 3389 O O . TYR A 1 452 ? 36.248 -2.860 -39.238 1.00 97.81 452 TYR A O 1
ATOM 3397 N N . GLU A 1 453 ? 38.349 -2.435 -38.581 1.00 97.31 453 GLU A N 1
ATOM 3398 C CA . GLU A 1 453 ? 38.458 -3.636 -37.748 1.00 97.31 453 GLU A CA 1
ATOM 3399 C C . GLU A 1 453 ? 37.431 -3.617 -36.613 1.00 97.31 453 GLU A C 1
ATOM 3401 O O . GLU A 1 453 ? 36.741 -4.616 -36.391 1.00 97.31 453 GLU A O 1
ATOM 3406 N N . ARG A 1 454 ? 37.258 -2.464 -35.952 1.00 97.81 454 ARG A N 1
ATOM 3407 C CA . ARG A 1 454 ? 36.222 -2.274 -34.928 1.00 97.81 454 ARG A CA 1
ATOM 3408 C C . ARG A 1 454 ? 34.812 -2.393 -35.514 1.00 97.81 454 ARG A C 1
ATOM 3410 O O . ARG A 1 454 ? 33.983 -3.083 -34.933 1.00 97.81 454 ARG A O 1
ATOM 3417 N N . ALA A 1 455 ? 34.545 -1.822 -36.691 1.00 97.62 455 ALA A N 1
ATOM 3418 C CA . ALA A 1 455 ? 33.270 -1.986 -37.396 1.00 97.62 455 ALA A CA 1
ATOM 3419 C C . ALA A 1 455 ? 32.962 -3.464 -37.688 1.00 97.62 455 ALA A C 1
ATOM 3421 O O . ALA A 1 455 ? 31.837 -3.918 -37.484 1.00 97.62 455 ALA A O 1
ATOM 3422 N N . ARG A 1 456 ? 33.971 -4.249 -38.093 1.00 97.75 456 ARG A N 1
ATOM 3423 C CA . ARG A 1 456 ? 33.823 -5.686 -38.384 1.00 97.75 456 ARG A CA 1
ATOM 3424 C C . ARG A 1 456 ? 33.372 -6.488 -37.163 1.00 97.75 456 ARG A C 1
ATOM 3426 O O . ARG A 1 456 ? 32.680 -7.488 -37.330 1.00 97.75 456 ARG A O 1
ATOM 3433 N N . GLN A 1 457 ? 33.744 -6.069 -35.951 1.00 97.38 457 GLN A N 1
ATOM 3434 C CA . GLN A 1 457 ? 33.324 -6.728 -34.705 1.00 97.38 457 GLN A CA 1
ATOM 3435 C C . GLN A 1 457 ? 31.821 -6.567 -34.431 1.00 97.38 457 GLN A C 1
ATOM 3437 O O . GLN A 1 457 ? 31.231 -7.416 -33.762 1.00 97.38 457 GLN A O 1
ATOM 3442 N N . PHE A 1 458 ? 31.196 -5.517 -34.971 1.00 97.44 458 PHE A N 1
ATOM 3443 C CA . PHE A 1 458 ? 29.751 -5.303 -34.899 1.00 97.44 458 PHE A CA 1
ATOM 3444 C C . PHE A 1 458 ? 28.984 -6.008 -36.031 1.00 97.44 458 PHE A C 1
ATOM 3446 O O . PHE A 1 458 ? 27.782 -6.208 -35.900 1.00 97.44 458 PHE A O 1
ATOM 3453 N N . ALA A 1 459 ? 29.641 -6.436 -37.112 1.00 97.19 459 ALA A N 1
ATOM 3454 C CA . ALA A 1 459 ? 28.968 -7.063 -38.249 1.00 97.19 459 ALA A CA 1
ATOM 3455 C C . ALA A 1 459 ? 28.497 -8.498 -37.940 1.00 97.19 459 ALA A C 1
ATOM 3457 O O . ALA A 1 459 ? 29.302 -9.427 -37.769 1.00 97.19 459 ALA A O 1
ATOM 3458 N N . ARG A 1 460 ? 27.179 -8.679 -37.905 1.00 96.69 460 ARG A N 1
ATOM 3459 C CA . ARG A 1 460 ? 26.459 -9.932 -37.668 1.00 96.69 460 ARG A CA 1
ATOM 3460 C C . ARG A 1 460 ? 26.160 -10.645 -38.974 1.00 96.69 460 ARG A C 1
ATOM 3462 O O . ARG A 1 460 ? 26.567 -11.801 -39.110 1.00 96.69 460 ARG A O 1
ATOM 3469 N N . SER A 1 461 ? 25.575 -9.960 -39.958 1.00 96.69 461 SER A N 1
ATOM 3470 C CA . SER A 1 461 ? 25.335 -10.570 -41.264 1.00 96.69 461 SER A CA 1
ATOM 3471 C C . SER A 1 461 ? 26.633 -10.805 -42.035 1.00 96.69 461 SER A C 1
ATOM 3473 O O . SER A 1 461 ? 27.606 -10.042 -41.980 1.00 96.69 461 SER A O 1
ATOM 3475 N N . HIS A 1 462 ? 26.631 -11.892 -42.807 1.00 96.38 462 HIS A N 1
ATOM 3476 C CA . HIS A 1 462 ? 27.736 -12.232 -43.697 1.00 96.38 462 HIS A CA 1
ATOM 3477 C C . HIS A 1 462 ? 28.026 -11.103 -44.695 1.00 96.38 462 HIS A C 1
ATOM 3479 O O . HIS A 1 462 ? 29.186 -10.814 -44.979 1.00 96.38 462 HIS A O 1
ATOM 3485 N N . GLU A 1 463 ? 26.983 -10.443 -45.198 1.00 96.56 463 GLU A N 1
ATOM 3486 C CA . GLU A 1 463 ? 27.124 -9.411 -46.221 1.00 96.56 463 GLU A CA 1
ATOM 3487 C C . GLU A 1 463 ? 27.826 -8.155 -45.695 1.00 96.56 463 GLU A C 1
ATOM 3489 O O . GLU A 1 463 ? 28.823 -7.723 -46.278 1.00 96.56 463 GLU A O 1
ATOM 3494 N N . VAL A 1 464 ? 27.394 -7.619 -44.548 1.00 97.12 464 VAL A N 1
ATOM 3495 C CA . VAL A 1 464 ? 28.050 -6.453 -43.933 1.00 97.12 464 VAL A CA 1
ATOM 3496 C C . VAL A 1 464 ? 29.500 -6.783 -43.572 1.00 97.12 464 VAL A C 1
ATOM 3498 O O . VAL A 1 464 ? 30.411 -5.998 -43.847 1.00 97.12 464 VAL A O 1
ATOM 3501 N N . ARG A 1 465 ? 29.753 -7.989 -43.045 1.00 98.00 465 ARG A N 1
ATOM 3502 C CA . ARG A 1 465 ? 31.111 -8.452 -42.728 1.00 98.00 465 ARG A CA 1
ATOM 3503 C C . ARG A 1 465 ? 31.999 -8.533 -43.969 1.00 98.00 465 ARG A C 1
ATOM 3505 O O . ARG A 1 465 ? 33.154 -8.113 -43.907 1.00 98.00 465 ARG A O 1
ATOM 3512 N N . ARG A 1 466 ? 31.473 -9.049 -45.083 1.00 97.25 466 ARG A N 1
ATOM 3513 C CA . ARG A 1 466 ? 32.183 -9.163 -46.364 1.00 97.25 466 ARG A CA 1
ATOM 3514 C C . ARG A 1 466 ? 32.572 -7.790 -46.907 1.00 97.25 466 ARG A C 1
ATOM 3516 O O . ARG A 1 466 ? 33.724 -7.608 -47.289 1.00 97.25 466 ARG A O 1
ATOM 3523 N N . ILE A 1 467 ? 31.649 -6.827 -46.904 1.00 96.44 467 ILE A N 1
ATOM 3524 C CA . ILE A 1 467 ? 31.910 -5.454 -47.368 1.00 96.44 467 ILE A CA 1
ATOM 3525 C C . ILE A 1 467 ? 33.013 -4.798 -46.529 1.00 96.44 467 ILE A C 1
ATOM 3527 O O . ILE A 1 467 ? 33.965 -4.239 -47.076 1.00 96.44 467 ILE A O 1
ATOM 3531 N N . ILE A 1 468 ? 32.925 -4.898 -45.200 1.00 97.44 468 ILE A N 1
ATOM 3532 C CA . ILE A 1 468 ? 33.941 -4.329 -44.305 1.00 97.44 468 ILE A CA 1
ATOM 3533 C C . ILE A 1 468 ? 35.297 -5.007 -44.528 1.00 97.44 468 ILE A C 1
ATOM 3535 O O . ILE A 1 468 ? 36.313 -4.320 -44.603 1.00 97.44 468 ILE A O 1
ATOM 3539 N N . GLN A 1 469 ? 35.323 -6.333 -44.699 1.00 97.50 469 GLN A N 1
ATOM 3540 C CA . GLN A 1 469 ? 36.558 -7.066 -44.975 1.00 97.50 469 GLN A CA 1
ATOM 3541 C C . GLN A 1 469 ? 37.224 -6.606 -46.275 1.00 97.50 469 GLN A C 1
ATOM 3543 O O . GLN A 1 469 ? 38.429 -6.381 -46.290 1.00 97.50 469 GLN A O 1
ATOM 3548 N N . GLN A 1 470 ? 36.447 -6.393 -47.338 1.00 96.38 470 GLN A N 1
ATOM 3549 C CA . GLN A 1 470 ? 36.978 -5.883 -48.604 1.00 96.38 470 GLN A CA 1
ATOM 3550 C C . GLN A 1 470 ? 37.650 -4.512 -48.430 1.00 96.38 470 GLN A C 1
ATOM 3552 O O . GLN A 1 470 ? 38.726 -4.282 -48.979 1.00 96.38 470 GLN A O 1
ATOM 3557 N N . ASN A 1 471 ? 37.071 -3.619 -47.622 1.00 96.12 471 ASN A N 1
ATOM 3558 C CA . ASN A 1 471 ? 37.687 -2.326 -47.315 1.00 96.12 471 ASN A CA 1
ATOM 3559 C C . ASN A 1 471 ? 38.964 -2.460 -46.472 1.00 96.12 471 ASN A C 1
ATOM 3561 O O . ASN A 1 471 ? 39.940 -1.757 -46.740 1.00 96.12 471 ASN A O 1
ATOM 3565 N N . ILE A 1 472 ? 38.985 -3.379 -45.499 1.00 96.44 472 ILE A N 1
ATOM 3566 C CA . ILE A 1 472 ? 40.188 -3.712 -44.717 1.00 96.44 472 ILE A CA 1
ATOM 3567 C C . ILE A 1 472 ? 41.309 -4.182 -45.649 1.00 96.44 472 ILE A C 1
ATOM 3569 O O . ILE A 1 472 ? 42.422 -3.669 -45.555 1.00 96.44 472 ILE A O 1
ATOM 3573 N N . ASP A 1 473 ? 41.020 -5.096 -46.577 1.00 94.94 473 ASP A N 1
ATOM 3574 C CA . ASP A 1 473 ? 42.016 -5.649 -47.501 1.00 94.94 473 ASP A CA 1
ATOM 3575 C C . ASP A 1 473 ? 42.583 -4.568 -48.435 1.00 94.94 473 ASP A C 1
ATOM 3577 O O . ASP A 1 473 ? 43.800 -4.469 -48.628 1.00 94.94 473 ASP A O 1
ATOM 3581 N N . VAL A 1 474 ? 41.714 -3.700 -48.970 1.00 94.50 474 VAL A N 1
ATOM 3582 C CA . VAL A 1 474 ? 42.119 -2.577 -49.829 1.00 94.50 474 VAL A CA 1
ATOM 3583 C C . VAL A 1 474 ? 43.028 -1.613 -49.067 1.00 94.50 474 VAL A C 1
ATOM 3585 O O . VAL A 1 474 ? 44.136 -1.328 -49.527 1.00 94.50 474 VAL A O 1
ATOM 3588 N N . VAL A 1 475 ? 42.609 -1.141 -47.891 1.00 93.94 475 VAL A N 1
ATOM 3589 C CA . VAL A 1 475 ? 43.379 -0.174 -47.091 1.00 93.94 475 VAL A CA 1
ATOM 3590 C C . VAL A 1 475 ? 44.668 -0.797 -46.541 1.00 93.94 475 VAL A C 1
ATOM 3592 O O . VAL A 1 475 ? 45.719 -0.155 -46.576 1.00 93.94 475 VAL A O 1
ATOM 3595 N N . GLY A 1 476 ? 44.629 -2.061 -46.114 1.00 93.25 476 GLY A N 1
ATOM 3596 C CA . GLY A 1 476 ? 45.789 -2.812 -45.628 1.00 93.25 476 GLY A CA 1
ATOM 3597 C C . GLY A 1 476 ? 46.851 -3.057 -46.708 1.00 93.25 476 GLY A C 1
ATOM 3598 O O . GLY A 1 476 ? 48.051 -2.963 -46.448 1.00 93.25 476 GLY A O 1
ATOM 3599 N N . SER A 1 477 ? 46.441 -3.286 -47.961 1.00 92.75 477 SER A N 1
ATOM 3600 C CA . SER A 1 477 ? 47.387 -3.413 -49.083 1.00 92.75 477 SER A CA 1
ATOM 3601 C C . SER A 1 477 ? 48.178 -2.120 -49.343 1.00 92.75 477 SER A C 1
ATOM 3603 O O . SER A 1 477 ? 49.319 -2.166 -49.813 1.00 92.75 477 SER A O 1
ATOM 3605 N N . LEU A 1 478 ? 47.596 -0.963 -49.006 1.00 89.75 478 LEU A N 1
ATOM 3606 C CA . LEU A 1 478 ? 48.230 0.345 -49.149 1.00 89.75 478 LEU A CA 1
ATOM 3607 C C . LEU A 1 478 ? 49.189 0.624 -47.988 1.00 89.75 478 LEU A C 1
ATOM 3609 O O . LEU A 1 478 ? 50.311 1.059 -48.244 1.00 89.75 478 LEU A O 1
ATOM 3613 N N . THR A 1 479 ? 48.825 0.288 -46.743 1.00 85.31 479 THR A N 1
ATOM 3614 C CA . THR A 1 479 ? 49.724 0.445 -45.581 1.00 85.31 479 THR A CA 1
ATOM 3615 C C . THR A 1 479 ? 50.975 -0.426 -45.690 1.00 85.31 479 THR A C 1
ATOM 3617 O O . THR A 1 479 ? 52.062 0.042 -45.359 1.00 85.31 479 THR A O 1
ATOM 3620 N N . GLY A 1 480 ? 50.870 -1.644 -46.235 1.00 77.12 480 GLY A N 1
ATOM 3621 C CA . GLY A 1 480 ? 52.023 -2.524 -46.476 1.00 77.12 480 GLY A CA 1
ATOM 3622 C C . GLY A 1 480 ? 53.034 -1.980 -47.497 1.00 77.12 480 GLY A C 1
ATOM 3623 O O . GLY A 1 480 ? 54.196 -2.384 -47.496 1.00 77.12 480 GLY A O 1
ATOM 3624 N N . ARG A 1 481 ? 52.617 -1.039 -48.356 1.00 63.50 481 ARG A N 1
ATOM 3625 C CA . ARG A 1 481 ? 53.473 -0.393 -49.367 1.00 63.50 481 ARG A CA 1
ATOM 3626 C C . ARG A 1 481 ? 54.027 0.959 -48.921 1.00 63.50 481 ARG A C 1
ATOM 3628 O O . ARG A 1 481 ? 54.999 1.435 -49.502 1.00 63.50 481 ARG A O 1
ATOM 3635 N N . THR A 1 482 ? 53.448 1.576 -47.895 1.00 55.47 482 THR A N 1
ATOM 3636 C CA . THR A 1 482 ? 53.820 2.921 -47.438 1.00 55.47 482 THR A CA 1
ATOM 3637 C C . THR A 1 482 ? 54.250 2.908 -45.974 1.00 55.47 482 THR A C 1
ATOM 3639 O O . THR A 1 482 ? 53.447 2.627 -45.087 1.00 55.47 482 THR A O 1
ATOM 3642 N N . ARG A 1 483 ? 55.513 3.276 -45.706 1.00 59.28 483 ARG A N 1
ATOM 3643 C CA . ARG A 1 483 ? 56.003 3.576 -44.346 1.00 59.28 483 ARG A CA 1
ATOM 3644 C C . ARG A 1 483 ? 55.049 4.574 -43.660 1.00 59.28 483 ARG A C 1
ATOM 3646 O O . ARG A 1 483 ? 54.571 5.478 -44.348 1.00 59.28 483 ARG A O 1
ATOM 3653 N N . PRO A 1 484 ? 54.785 4.450 -42.342 1.00 60.34 484 PRO A N 1
ATOM 3654 C CA . PRO A 1 484 ? 53.929 5.389 -41.624 1.00 60.34 484 PRO A CA 1
ATOM 3655 C C . PRO A 1 484 ? 54.380 6.828 -41.894 1.00 60.34 484 PRO A C 1
ATOM 3657 O O . PRO A 1 484 ? 55.590 7.090 -41.866 1.00 60.34 484 PRO A O 1
ATOM 3660 N N . PRO A 1 485 ? 53.451 7.750 -42.206 1.00 55.38 485 PRO A N 1
ATOM 3661 C CA . PRO A 1 485 ? 53.815 9.126 -42.490 1.00 55.38 485 PRO A CA 1
ATOM 3662 C C . PRO A 1 485 ? 54.531 9.703 -41.264 1.00 55.38 485 PRO A C 1
ATOM 3664 O O . PRO A 1 485 ? 53.956 9.800 -40.182 1.00 55.38 485 PRO A O 1
ATOM 3667 N N . ARG A 1 486 ? 55.808 10.080 -41.421 1.00 54.59 486 ARG A N 1
ATOM 3668 C CA . ARG A 1 486 ? 56.459 11.003 -40.478 1.00 54.59 486 ARG A CA 1
ATOM 3669 C C . ARG A 1 486 ? 55.612 12.271 -40.474 1.00 54.59 486 ARG A C 1
ATOM 3671 O O . ARG A 1 486 ? 55.336 12.765 -41.560 1.00 54.59 486 ARG A O 1
ATOM 3678 N N . ALA A 1 487 ? 55.196 12.744 -39.297 1.00 47.72 487 ALA A N 1
ATOM 3679 C CA . ALA A 1 487 ? 54.359 13.932 -39.110 1.00 47.72 487 ALA A CA 1
ATOM 3680 C C . ALA A 1 487 ? 54.677 15.021 -40.157 1.00 47.72 487 ALA A C 1
ATOM 3682 O O . ALA A 1 487 ? 55.772 15.583 -40.151 1.00 47.72 487 ALA A O 1
ATOM 3683 N N . VAL A 1 488 ? 53.762 15.237 -41.111 1.00 49.62 488 VAL A N 1
ATOM 3684 C CA . VAL A 1 488 ? 53.971 16.154 -42.244 1.00 49.62 488 VAL A CA 1
ATOM 3685 C C . VAL A 1 488 ? 53.460 17.553 -41.869 1.00 49.62 488 VAL A C 1
ATOM 3687 O O . VAL A 1 488 ? 52.394 17.646 -41.255 1.00 49.62 488 VAL A O 1
ATOM 3690 N N . PRO A 1 489 ? 54.189 18.634 -42.222 1.00 45.53 489 PRO A N 1
ATOM 3691 C CA . PRO A 1 489 ? 53.840 20.007 -41.868 1.00 45.53 489 PRO A CA 1
ATOM 3692 C C . PRO A 1 489 ? 52.562 20.481 -42.567 1.00 45.53 489 PRO A C 1
ATOM 3694 O O . PRO A 1 489 ? 52.253 20.085 -43.690 1.00 45.53 489 PRO A O 1
ATOM 3697 N N . THR A 1 490 ? 51.848 21.396 -41.919 1.00 48.03 490 THR A N 1
ATOM 3698 C CA . THR A 1 490 ? 50.694 22.121 -42.459 1.00 48.03 490 THR A CA 1
ATOM 3699 C C . THR A 1 490 ? 51.128 23.050 -43.603 1.00 48.03 490 THR A C 1
ATOM 3701 O O . THR A 1 490 ? 51.500 24.195 -43.364 1.00 48.03 490 THR A O 1
ATOM 3704 N N . GLY A 1 491 ? 51.116 22.574 -44.849 1.00 45.31 491 GLY A N 1
ATOM 3705 C CA . GLY A 1 491 ? 51.434 23.390 -46.028 1.00 45.31 491 GLY A CA 1
ATOM 3706 C C . GLY A 1 491 ? 50.944 22.735 -47.316 1.00 45.31 491 GLY A C 1
ATOM 3707 O O . GLY A 1 491 ? 51.269 21.585 -47.589 1.00 45.31 491 GLY A O 1
ATOM 3708 N N . GLY A 1 492 ? 50.090 23.440 -48.059 1.00 51.22 492 GLY A N 1
ATOM 3709 C CA . GLY A 1 492 ? 49.284 22.888 -49.144 1.00 51.22 492 GLY A CA 1
ATOM 3710 C C . GLY A 1 492 ? 50.044 22.582 -50.432 1.00 51.22 492 GLY A C 1
ATOM 3711 O O . GLY A 1 492 ? 50.460 23.496 -51.125 1.00 51.22 492 GLY A O 1
ATOM 3712 N N . GLU A 1 493 ? 50.074 21.307 -50.814 1.00 47.62 493 GLU A N 1
ATOM 3713 C CA . GLU A 1 493 ? 50.179 20.855 -52.205 1.00 47.62 493 GLU A CA 1
ATOM 3714 C C . GLU A 1 493 ? 49.386 19.541 -52.350 1.00 47.62 493 GLU A C 1
ATOM 3716 O O . GLU A 1 493 ? 49.771 18.494 -51.834 1.00 47.62 493 GLU A O 1
ATOM 3721 N N . ARG A 1 494 ? 48.221 19.589 -53.016 1.00 50.78 494 ARG A N 1
ATOM 3722 C CA . ARG A 1 494 ? 47.367 18.417 -53.294 1.00 50.78 494 ARG A CA 1
ATOM 3723 C C . ARG A 1 494 ? 46.827 18.455 -54.723 1.00 50.78 494 ARG A C 1
ATOM 3725 O O . ARG A 1 494 ? 45.678 18.824 -54.904 1.00 50.78 494 ARG A O 1
ATOM 3732 N N . VAL A 1 495 ? 47.585 18.008 -55.726 1.00 51.34 495 VAL A N 1
ATOM 3733 C CA . VAL A 1 495 ? 47.002 17.495 -56.986 1.00 51.34 495 VAL A CA 1
ATOM 3734 C C . VAL A 1 495 ? 47.998 16.537 -57.647 1.00 51.34 495 VAL A C 1
ATOM 3736 O O . VAL A 1 495 ? 48.939 17.004 -58.276 1.00 51.34 495 VAL A O 1
ATOM 3739 N N . ARG A 1 496 ? 47.807 15.211 -57.513 1.00 44.66 496 ARG A N 1
ATOM 3740 C CA . ARG A 1 496 ? 48.231 14.194 -58.519 1.00 44.66 496 ARG A CA 1
ATOM 3741 C C . ARG A 1 496 ? 47.854 12.735 -58.202 1.00 44.66 496 ARG A C 1
ATOM 3743 O O . ARG A 1 496 ? 47.907 11.911 -59.102 1.00 44.66 496 ARG A O 1
ATOM 3750 N N . GLY A 1 497 ? 47.368 12.408 -57.000 1.00 49.53 497 GLY A N 1
ATOM 3751 C CA . GLY A 1 497 ? 46.885 11.050 -56.665 1.00 49.53 497 GLY A CA 1
ATOM 3752 C C . GLY A 1 497 ? 45.426 10.725 -57.044 1.00 49.53 497 GLY A C 1
ATOM 3753 O O . GLY A 1 497 ? 44.954 9.626 -56.772 1.00 49.53 497 GLY A O 1
ATOM 3754 N N . ALA A 1 498 ? 44.684 11.662 -57.644 1.00 48.38 498 ALA A N 1
ATOM 3755 C CA . ALA A 1 498 ? 43.216 11.625 -57.674 1.00 48.38 498 ALA A CA 1
ATOM 3756 C C . ALA A 1 498 ? 42.584 10.570 -58.610 1.00 48.38 498 ALA A C 1
ATOM 3758 O O . ALA A 1 498 ? 41.446 10.177 -58.375 1.00 48.38 498 ALA A O 1
ATOM 3759 N N . LEU A 1 499 ? 43.285 10.082 -59.642 1.00 46.22 499 LEU A N 1
ATOM 3760 C CA . LEU A 1 499 ? 42.664 9.209 -60.654 1.00 46.22 499 LEU A CA 1
ATOM 3761 C C . LEU A 1 499 ? 42.543 7.736 -60.213 1.00 46.22 499 LEU A C 1
ATOM 3763 O O . LEU A 1 499 ? 41.557 7.082 -60.537 1.00 46.22 499 LEU A O 1
ATOM 3767 N N . GLY A 1 500 ? 43.507 7.224 -59.438 1.00 53.97 500 GLY A N 1
ATOM 3768 C CA . GLY A 1 500 ? 43.478 5.845 -58.926 1.00 53.97 500 GLY A CA 1
ATOM 3769 C C . GLY A 1 500 ? 42.445 5.636 -57.813 1.00 53.97 500 GLY A C 1
ATOM 3770 O O . GLY A 1 500 ? 41.780 4.604 -57.768 1.00 53.97 500 GLY A O 1
ATOM 3771 N N . CYS A 1 501 ? 42.242 6.645 -56.959 1.00 52.84 501 CYS A N 1
ATOM 3772 C CA . CYS A 1 501 ? 41.235 6.592 -55.895 1.00 52.84 501 CYS A CA 1
ATOM 3773 C C . CYS A 1 501 ? 39.795 6.663 -56.430 1.00 52.84 501 CYS A C 1
ATOM 3775 O O . CYS A 1 501 ? 38.894 6.105 -55.814 1.00 52.84 501 CYS A O 1
ATOM 3777 N N . LEU A 1 502 ? 39.566 7.301 -57.584 1.00 49.91 502 LEU A N 1
ATOM 3778 C CA . LEU A 1 502 ? 38.224 7.524 -58.138 1.00 49.91 502 LEU A CA 1
ATOM 3779 C C . LEU A 1 502 ? 37.558 6.235 -58.654 1.00 49.91 502 LEU A C 1
ATOM 3781 O O . LEU A 1 502 ? 36.342 6.088 -58.555 1.00 49.91 502 LEU A O 1
ATOM 3785 N N . VAL A 1 503 ? 38.348 5.273 -59.143 1.00 55.66 503 VAL A N 1
ATOM 3786 C CA . VAL A 1 503 ? 37.846 3.960 -59.596 1.00 55.66 503 VAL A CA 1
ATOM 3787 C C . VAL A 1 503 ? 37.517 3.047 -58.408 1.00 55.66 503 VAL A C 1
ATOM 3789 O O . VAL A 1 503 ? 36.496 2.361 -58.426 1.00 55.66 503 VAL A O 1
ATOM 3792 N N . ALA A 1 504 ? 38.312 3.096 -57.333 1.00 55.34 504 ALA A N 1
ATOM 3793 C CA . ALA A 1 504 ? 37.988 2.407 -56.080 1.00 55.34 504 ALA A CA 1
ATOM 3794 C C . ALA A 1 504 ? 36.722 2.988 -55.411 1.00 55.34 504 ALA A C 1
ATOM 3796 O O . ALA A 1 504 ? 35.928 2.248 -54.832 1.00 55.34 504 ALA A O 1
ATOM 3797 N N . LEU A 1 505 ? 36.484 4.297 -55.565 1.00 52.09 505 LEU A N 1
ATOM 3798 C CA . LEU A 1 505 ? 35.315 5.013 -55.038 1.00 52.09 505 LEU A CA 1
ATOM 3799 C C . LEU A 1 505 ? 33.980 4.483 -55.597 1.00 52.09 505 LEU A C 1
ATOM 3801 O O . LEU A 1 505 ? 33.005 4.348 -54.858 1.00 52.09 505 LEU A O 1
ATOM 3805 N N . LEU A 1 506 ? 33.942 4.169 -56.897 1.00 54.84 506 LEU A N 1
ATOM 3806 C CA . LEU A 1 506 ? 32.740 3.695 -57.596 1.00 54.84 506 LEU A CA 1
ATOM 3807 C C . LEU A 1 506 ? 32.398 2.233 -57.283 1.00 54.84 506 LEU A C 1
ATOM 3809 O O . LEU A 1 506 ? 31.220 1.885 -57.238 1.00 54.84 506 LEU A O 1
ATOM 3813 N N . LEU A 1 507 ? 33.401 1.391 -57.020 1.00 57.94 507 LEU A N 1
ATOM 3814 C CA . LEU A 1 507 ? 33.190 -0.029 -56.718 1.00 57.94 507 LEU A CA 1
ATOM 3815 C C . LEU A 1 507 ? 32.689 -0.282 -55.284 1.00 57.94 507 LEU A C 1
ATOM 3817 O O . LEU A 1 507 ? 32.044 -1.299 -55.045 1.00 57.94 507 LEU A O 1
ATOM 3821 N N . VAL A 1 508 ? 32.938 0.638 -54.342 1.00 57.44 508 VAL A N 1
ATOM 3822 C CA . VAL A 1 508 ? 32.606 0.451 -52.913 1.00 57.44 508 VAL A CA 1
ATOM 3823 C C . VAL A 1 508 ? 31.308 1.153 -52.489 1.00 57.44 508 VAL A C 1
ATOM 3825 O O . VAL A 1 508 ? 30.572 0.627 -51.657 1.00 57.44 508 VAL A O 1
ATOM 3828 N N . LEU A 1 509 ? 30.985 2.330 -53.039 1.00 58.16 509 LEU A N 1
ATOM 3829 C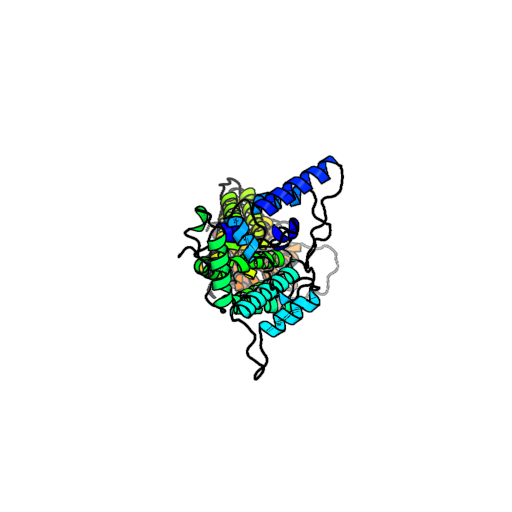 CA . LEU A 1 509 ? 29.859 3.139 -52.539 1.00 58.16 509 LEU A CA 1
ATOM 3830 C C . LEU A 1 509 ? 28.477 2.693 -53.053 1.00 58.16 509 LEU A C 1
ATOM 3832 O O . LEU A 1 509 ? 27.474 2.905 -52.371 1.00 58.16 509 LEU A O 1
ATOM 3836 N N . LEU A 1 510 ? 28.415 2.068 -54.231 1.00 58.56 510 LEU A N 1
ATOM 3837 C CA . LEU A 1 510 ? 27.163 1.644 -54.875 1.00 58.56 510 LEU A CA 1
ATOM 3838 C C . LEU A 1 510 ? 26.411 0.529 -54.113 1.00 58.56 510 LEU A C 1
ATOM 3840 O O . LEU A 1 510 ? 25.207 0.683 -53.899 1.00 58.56 510 LEU A O 1
ATOM 3844 N N . PRO A 1 511 ? 27.071 -0.547 -53.635 1.00 59.12 511 PRO A N 1
ATOM 3845 C CA . PRO A 1 511 ? 26.399 -1.613 -52.883 1.00 59.12 511 PRO A CA 1
ATOM 3846 C C . PRO A 1 511 ? 25.875 -1.152 -51.514 1.00 59.12 511 PRO A C 1
ATOM 3848 O O . PRO A 1 511 ? 24.781 -1.533 -51.105 1.00 59.12 511 PRO A O 1
ATOM 3851 N N . ILE A 1 512 ? 26.630 -0.295 -50.816 1.00 57.94 512 ILE A N 1
ATOM 3852 C CA . ILE A 1 512 ? 26.305 0.156 -49.450 1.00 57.94 512 ILE A CA 1
ATOM 3853 C C . ILE A 1 512 ? 25.071 1.066 -49.452 1.00 57.94 512 ILE A C 1
ATOM 3855 O O . ILE A 1 512 ? 24.174 0.901 -48.626 1.00 57.94 512 ILE A O 1
ATOM 3859 N N . ALA A 1 513 ? 24.993 1.998 -50.408 1.00 58.31 513 ALA A N 1
ATOM 3860 C CA . ALA A 1 513 ? 23.848 2.894 -50.531 1.00 58.31 513 ALA A CA 1
ATOM 3861 C C . ALA A 1 513 ? 22.549 2.134 -50.859 1.00 58.31 513 ALA A C 1
ATOM 3863 O O . ALA A 1 513 ? 21.500 2.458 -50.305 1.00 58.31 513 ALA A O 1
ATOM 3864 N N . ALA A 1 514 ? 22.622 1.102 -51.707 1.00 62.81 514 ALA A N 1
ATOM 3865 C CA . ALA A 1 514 ? 21.479 0.248 -52.027 1.00 62.81 514 ALA A CA 1
ATOM 3866 C C . ALA A 1 514 ? 21.031 -0.606 -50.825 1.00 62.81 514 ALA A C 1
ATOM 3868 O O . ALA A 1 514 ? 19.834 -0.758 -50.591 1.00 62.81 514 ALA A O 1
ATOM 3869 N N . PHE A 1 515 ? 21.974 -1.111 -50.024 1.00 62.19 515 PHE A N 1
ATOM 3870 C CA . PHE A 1 515 ? 21.680 -1.923 -48.840 1.00 62.19 515 PHE A CA 1
ATOM 3871 C C . PHE A 1 515 ? 20.988 -1.128 -47.719 1.00 62.19 515 PHE A C 1
ATOM 3873 O O . PHE A 1 515 ? 19.966 -1.567 -47.197 1.00 62.19 515 PHE A O 1
ATOM 3880 N N . ILE A 1 516 ? 21.479 0.074 -47.388 1.00 55.66 516 ILE A N 1
ATOM 3881 C CA . ILE A 1 516 ? 20.853 0.940 -46.367 1.00 55.66 516 ILE A CA 1
ATOM 3882 C C . ILE A 1 516 ? 19.448 1.380 -46.809 1.00 55.66 516 ILE A C 1
ATOM 3884 O O . ILE A 1 516 ? 18.520 1.437 -45.999 1.00 55.66 516 ILE A O 1
ATOM 3888 N N . TYR A 1 517 ? 19.265 1.642 -48.106 1.00 58.16 517 TYR A N 1
ATOM 3889 C CA . TYR A 1 517 ? 17.946 1.949 -48.652 1.00 58.16 517 TYR A CA 1
ATOM 3890 C C . TYR A 1 517 ? 16.987 0.749 -48.547 1.00 58.16 517 TYR A C 1
ATOM 3892 O O . TYR A 1 517 ? 15.809 0.929 -48.259 1.00 58.16 517 TYR A O 1
ATOM 3900 N N . GLY A 1 518 ? 17.494 -0.481 -48.680 1.00 60.41 518 GLY A N 1
ATOM 3901 C CA . GLY A 1 518 ? 16.721 -1.704 -48.443 1.00 60.41 518 GLY A CA 1
ATOM 3902 C C . GLY A 1 518 ? 16.337 -1.924 -46.974 1.00 60.41 518 GLY A C 1
ATOM 3903 O O . GLY A 1 518 ? 15.213 -2.325 -46.698 1.00 60.41 518 GLY A O 1
ATOM 3904 N N . LEU A 1 519 ? 17.225 -1.606 -46.023 1.00 51.56 519 LEU A N 1
ATOM 3905 C CA . LEU A 1 519 ? 16.976 -1.771 -44.578 1.00 51.56 519 LEU A CA 1
ATOM 3906 C C . LEU A 1 519 ? 15.982 -0.762 -43.975 1.00 51.56 519 LEU A C 1
ATOM 3908 O O . LEU A 1 519 ? 15.515 -0.963 -42.854 1.00 51.56 519 LEU A O 1
ATOM 3912 N N . THR A 1 520 ? 15.693 0.336 -44.676 1.00 47.00 520 THR A N 1
ATOM 3913 C CA . THR A 1 520 ? 14.746 1.372 -44.224 1.00 47.00 520 THR A CA 1
ATOM 3914 C C . THR A 1 520 ? 13.337 1.210 -44.809 1.00 47.00 520 THR A C 1
ATOM 3916 O O . THR A 1 520 ? 12.419 1.884 -44.354 1.00 47.00 520 THR A O 1
ATOM 3919 N N . GLN A 1 521 ? 13.154 0.320 -45.793 1.00 41.81 521 GLN A N 1
ATOM 3920 C CA . GLN A 1 521 ? 11.881 0.067 -46.490 1.00 41.81 521 GLN A CA 1
ATOM 3921 C C . GLN A 1 521 ? 11.143 -1.201 -46.008 1.00 41.81 521 GLN A C 1
ATOM 3923 O O . GLN A 1 521 ? 10.085 -1.524 -46.547 1.00 41.81 521 GLN A O 1
ATOM 3928 N N . GLY A 1 522 ? 11.676 -1.909 -45.009 1.00 37.81 522 GLY A N 1
ATOM 3929 C CA . GLY A 1 522 ? 11.041 -3.052 -44.339 1.00 37.81 522 GLY A CA 1
ATOM 3930 C C . GLY A 1 522 ? 10.991 -2.833 -42.839 1.00 37.81 522 GLY A C 1
ATOM 3931 O O . GLY A 1 522 ? 9.988 -3.273 -42.237 1.00 37.81 522 GLY A O 1
#

Solvent-accessible surface area (backbone atoms only — not comparable to full-atom values): 28370 Å² total; per-residue (Å²): 129,80,73,75,73,58,55,62,72,52,46,72,59,48,48,79,54,39,62,72,65,19,30,41,58,48,54,33,46,61,78,83,58,45,75,67,52,52,53,49,51,54,52,53,49,53,53,31,54,75,70,72,44,72,49,81,71,39,65,63,84,75,56,62,88,74,64,60,49,62,67,55,30,52,51,18,50,55,40,59,72,36,67,71,55,30,51,47,36,46,72,61,40,71,70,91,49,84,92,41,66,92,52,55,57,70,61,37,48,56,53,24,52,52,46,55,58,66,59,90,89,52,80,79,72,80,54,66,51,51,27,15,48,22,23,43,35,50,15,44,52,37,42,44,51,38,60,74,37,96,75,57,48,74,68,47,53,52,50,14,47,50,28,43,48,54,25,73,72,30,66,36,28,39,53,52,50,29,53,52,59,59,72,64,73,47,83,90,48,78,86,63,51,35,61,59,50,58,71,26,41,64,53,34,59,43,47,35,49,39,50,51,21,51,59,34,27,66,52,90,84,23,50,66,58,12,40,50,42,49,49,54,41,40,73,70,33,74,88,49,53,39,59,54,41,42,53,58,71,43,43,62,58,56,48,52,50,49,51,48,50,54,63,55,63,56,87,67,93,52,31,64,61,24,40,51,41,22,46,47,47,54,64,70,40,49,66,58,52,49,35,42,30,54,67,66,33,68,88,27,69,69,38,30,55,50,28,32,50,49,18,51,52,26,46,56,25,35,55,52,13,53,58,48,40,60,74,74,31,102,72,69,58,65,68,61,47,52,52,44,39,54,43,39,53,53,26,40,74,46,26,61,48,66,84,52,30,54,62,43,38,50,50,43,31,49,43,45,22,50,42,41,38,49,53,34,52,50,61,62,65,76,44,83,81,52,28,84,47,16,58,64,51,31,52,52,51,48,67,68,35,49,63,46,52,58,50,35,63,70,51,46,92,46,98,82,33,66,49,57,40,52,25,32,31,38,46,17,49,38,32,40,52,32,29,50,44,17,29,73,68,64,68,45,44,81,74,34,47,63,53,37,58,54,21,42,76,37,30,63,50,68,65,59,32,50,56,40,47,54,52,45,52,57,45,48,60,50,52,78,74,44,78,81,81,71,91,74,76,98,70,95,82,89,88,82,73,65,72,70,54,53,60,58,50,60,72,57,52,58,63,54,57,54,48,56,57,54,70,72,76,114

Secondary structure (DSSP, 8-state):
-------HHHHHT-STTTTTS-HHHHHT--TT--HHHHHHHHHHHHHHHHTTPPPPPPPSTT--SSPPPHHHHHHHHHHHHSHHHHHHHHHTSPPP-GGGTT--HHHHHHHHHHHHSPPTTSPPPS-HHHHHHHHHHHHHHHHHHHHH-TT--HHHHHHHHHHHHHHHH-HHHHHHHHHHHHTT--GGGTT--HHHHHHHHHHHHHHHHHHHHHHHHSSTTTHHHHHHHHHHHHHH-TTTHHHHHHHHHTHHHHHHHHHHHHHHTS--SSHHHHHHHHHHHHHHHHHHHHHHHHHH-TT-HHHHHHHHHHHHHHHHHHHHHHHHHHHH-TT--HHHHHHHHHHHHHHHHH--SHHHHHHHHHHHHHHHHHHHHHHHHHHHHHTSS-GGGHHHHHHHHHHHHHHHHHHHHHH-SSTT-HHHHHHHHHHHHHHHHHHHHHHHHH--HHHHHHHHHHHHHH--SHHHHHHHHHHHHHHHHHHTTSPPPP---S-----SSHHHHHHHHHHHHHHHHHHHHHHT--

Foldseek 3Di:
DPPLLAPVLLLVCQALCNVVLLLCQQLLHALPQDLVNLVVSLVVLVVCVVVVHFRDWRDDQDTDVVRDGSVSNVVSSVLCVDLSSSLSSSLLDQHDDPVCPPPHPVVLLVQLVCLCDPPVPPDNPPDLLSNLNSLSNQLNVLLVCQSPDPPRDLVSLLSSLVSLVSNLVRPSNLVVSQVSLVVNVDPVSPPPGSVSCSSNVLLSNLLNLLVVLLVLLQDPVSLVVSLSSLVSNCVNPVPCSNLVSNCVSLVVLLVVLVVLLVVLVPDDDALVSLLVSLQCLLVVNVSSLSSCCSNNNCPHPSSQVSLLSSLQSSQVSLVVSVVRQVVVDPLDALPSLVSSLVSLVSSLVSHSDPVSNLVSLVVNLQSLLVNLLSLLVVLLPPDLPPLQCLLVSLVVSCVVNVVSLVVSVVSDPDPPRPSSQSSLLSSLLSSLSSLLSNCLVPVQLVSSQVSLVVSLVSHDDPVSNVLSVVVNVVSVVVPVVDDHDDDDDPDDDDDDPNPVSVVVVVVRPVVSVVVSVVSVVD

pLDDT: mean 89.15, std 14.34, range [29.0, 98.62]

Radius of gyration: 38.81 Å; Cα contacts (8 Å, |Δi|>4): 609; chains: 1; bounding box: 91×53×108 Å

Mean predicted aligned error: 8.22 Å

Sequence (522 aa):
MAHVGALPWLAESADLDLYRHNAFRVSGLPVTATPRAVRRRGSELRAAEALGAEAPPGVGWLALAPPPDHAAVREALRRLDDPLRRVADELFWLWPLPETDGLDLGRATALWESAADPAPGGPAPPGAERRGISLHNLAVLHHASVLESTTGGPDAWRRAYRYWRLALDDESCWRWFGARIEALDDPRLRGVTGDDVRDALPAVLLTIHARLAIDAARPRGGDAAARGHVRIMGEFAPDGTARAVLTEATATIASALRLLIDNAATPADDHETLAASAAALVAGAEDDLRVLRVVLGPAHPVVEGTADAVASGAHKRVVASVNKGRHATAHGGDPDLVRATDTLRRAHAIAATAHVRVPIERDIAVLLADAVVLHCNALVSVDRRAAGSGVEMAERLITASEPRLAELRRYRADPDDPQYDRASDALAAAVCQLVTLYFNATANAWAALPLYERARQFARSHEVRRIIQQNIDVVGSLTGRTRPPRAVPTGGERVRGALGCLVALLLVLLPIAAFIYGLTQG